Protein AF-0000000076820067 (afdb_homodimer)

Nearest PDB structures (foldseek):
  7v08-assembly1_x  TM=8.389E-01  e=2.561E-08  Saccharomyces cerevisiae BY4741
  6ylh-assembly1_x  TM=8.142E-01  e=1.391E-07  Saccharomyces cerevisiae
  7ohq-assembly1_x  TM=7.790E-01  e=8.509E-08  Saccharomyces cerevisiae S288C
  8xfb-assembly1_B  TM=6.024E-01  e=5.881E-04  Homo sapiens
  8z9m-assembly1_D  TM=4.621E-01  e=1.770E-04  Homo sapiens

Sequence (400 aa):
SICILSITGKVASCDGTIHIWNGQTGKLIAAHTESSTSFPLQTASVEQANMLNQDALSGGILSNAFRGSLYTTMHYMASEDKLVAGMGNGSIRFIDISRDQKLHLWKSDSAEISFSSLVSTICSSGSDKPRNGSLVASSSWIAAGLSSGYCRLLDERSGKIIAVWRAHDGHITKLASPEDHLIASSSLDKTLRIWDLRRYSICILSITGKVASCDGTIHIWNGQTGKLIAAHTESSTSFPLQTASVEQANMLNQDALSGGILSNAFRGSLYTTMHYMASEDKLVAGMGNGSIRFIDISRDQKLHLWKSDSAEISFSSLVSTICSSGSDKPRNGSLVASSSWIAAGLSSGYCRLLDERSGKIIAVWRAHDGHITKLASPEDHLIASSSLDKTLRIWDLRRY

Solvent-accessible surface area (backbone atoms only — not comparable to full-atom values): 21789 Å² total; per-residue (Å²): 93,66,46,72,41,61,93,69,42,29,31,34,38,46,80,33,40,38,36,34,24,34,47,84,78,48,44,80,73,49,75,50,70,73,52,58,80,81,52,58,79,68,82,67,75,70,70,87,60,79,72,61,67,70,72,79,49,72,54,56,42,65,56,69,81,27,46,48,71,22,34,52,34,68,33,72,39,64,93,73,49,30,37,41,31,22,11,8,46,37,23,38,36,33,30,35,61,87,75,70,37,80,59,63,70,46,70,48,56,64,85,67,37,80,52,75,29,24,24,45,25,48,35,40,48,53,70,67,45,78,83,65,77,74,74,69,82,60,76,55,35,34,38,36,27,16,43,64,7,36,34,38,32,24,34,58,85,81,58,44,78,73,46,74,48,77,75,44,95,23,33,25,63,32,51,39,27,69,41,71,54,34,38,39,38,32,30,74,72,75,49,70,47,61,44,60,51,83,78,105,94,66,46,72,39,60,94,70,43,30,32,33,39,47,80,34,40,39,37,33,25,34,46,83,78,48,45,79,74,48,75,49,71,71,52,59,81,80,53,58,77,68,80,67,76,72,72,85,57,82,71,62,68,69,71,83,50,74,54,59,42,63,56,69,83,27,45,46,72,22,35,53,33,69,34,75,38,63,95,74,49,30,37,41,31,22,11,8,47,38,22,38,37,33,30,34,61,87,75,70,36,80,58,61,70,46,71,48,56,63,84,66,36,80,53,74,29,26,22,46,26,52,35,38,49,52,69,65,45,75,84,64,77,74,73,69,84,59,77,55,35,34,39,36,27,16,43,65,7,35,34,37,32,24,34,58,85,81,59,45,77,75,46,74,49,78,75,44,92,23,32,25,63,33,50,40,27,69,41,71,53,34,38,37,39,32,30,76,71,74,48,71,47,62,43,61,52,84,80,104

Organism: Aegilops tauschii subsp. strangulata (NCBI:txid200361)

Radius of gyration: 20.97 Å; Cα contacts (8 Å, |Δi|>4): 953; chains: 2; bounding box: 46×60×61 Å

pLDDT: mean 76.62, std 20.82, range [26.33, 95.38]

InterPro domains:
  IPR001680 WD40 repeat [PF00400] (159-196)
  IPR001680 WD40 repeat [PS50082] (165-200)
  IPR001680 WD40 repeat [SM00320] (158-196)
  IPR015943 WD40/YVTN repeat-like-containing domain superfamily [G3DSA:2.130.10.10] (1-135)
  IPR015943 WD40/YVTN repeat-like-containing domain superfamily [G3DSA:2.130.10.10] (136-200)
  IPR019775 WD40 repeat, conserved site [PS00678] (183-197)
  IPR036322 WD40-repeat-containing domain superfamily [SSF50978] (11-198)
  IPR052651 WD repeat-containing protein 81 [PTHR44662] (1-195)

Foldseek 3Di:
DKDDQEPPQWIWDFDLKIWIARNVPRHTDDIDHDDCVVPPPPPCPPDPPCCVPVDPPDPCVSQPSFADRGWQDWDADRVQSWIWTWGQQGKIWIARPVVRDIDDIGGDPVVVSVPRWTFQEKDWAPRPDPPPPDPPPQQTWMWTFTQCQKIWIARPVVRDTPDIDRRDNGGWHYWDPPHRQKIWIDHPVGDIDIDGNVVD/DKDDQEPPQWIWDFDLKIWIARNVPRHTDDIDHDDCVVPPPPPCPPDVPCPPPVDPPDPCVLQPSFADRGWQDWDADRVQSWIWTWGQQGKIWIARPVVRDIDDIGGDPVVVSVPRWTFQEKDWAPRPDPPPPDPPPQQTWMWTFTQCQKIWIARPVPRHTPDIDRRDNGGWHYWDPPHRQKIWIDGPVGDIDIDGNVVD

Structure (mmCIF, N/CA/C/O backbone):
data_AF-0000000076820067-model_v1
#
loop_
_entity.id
_entity.type
_entity.pdbx_description
1 polymer 'Uncharacterized protein'
#
loop_
_atom_site.group_PDB
_atom_site.id
_atom_site.type_symbol
_atom_site.label_atom_id
_atom_site.label_alt_id
_atom_site.label_comp_id
_atom_site.label_asym_id
_atom_site.label_entity_id
_atom_site.label_seq_id
_atom_site.pdbx_PDB_ins_code
_atom_site.Cartn_x
_atom_site.Cartn_y
_atom_site.Cartn_z
_atom_site.occupancy
_atom_site.B_iso_or_equiv
_atom_site.auth_seq_id
_atom_site.auth_comp_id
_atom_site.auth_asym_id
_atom_site.auth_atom_id
_atom_site.pdbx_PDB_model_num
ATOM 1 N N . SER A 1 1 ? 7.898 3.496 2.25 1 68.75 1 SER A N 1
ATOM 2 C CA . SER A 1 1 ? 6.754 3.461 1.347 1 68.75 1 SER A CA 1
ATOM 3 C C . SER A 1 1 ? 6.992 4.332 0.118 1 68.75 1 SER A C 1
ATOM 5 O O . SER A 1 1 ? 7.754 5.301 0.176 1 68.75 1 SER A O 1
ATOM 7 N N . ILE A 1 2 ? 6.535 3.846 -1.133 1 68.81 2 ILE A N 1
ATOM 8 C CA . ILE A 1 2 ? 6.605 4.637 -2.357 1 68.81 2 ILE A CA 1
ATOM 9 C C . ILE A 1 2 ? 5.203 4.84 -2.922 1 68.81 2 ILE A C 1
ATOM 11 O O . ILE A 1 2 ? 4.32 4 -2.727 1 68.81 2 ILE A O 1
ATOM 15 N N . CYS A 1 3 ? 4.969 5.992 -3.416 1 71.81 3 CYS A N 1
ATOM 16 C CA . CYS A 1 3 ? 3.717 6.309 -4.094 1 71.81 3 CYS A CA 1
ATOM 17 C C . CYS A 1 3 ? 3.979 6.973 -5.441 1 71.81 3 CYS A C 1
ATOM 19 O O . CYS A 1 3 ? 4.859 7.828 -5.559 1 71.81 3 CYS A O 1
ATOM 21 N N . ILE A 1 4 ? 3.318 6.461 -6.469 1 70.38 4 ILE A N 1
ATOM 22 C CA . ILE A 1 4 ? 3.367 7.113 -7.773 1 70.38 4 ILE A CA 1
ATOM 23 C C . ILE A 1 4 ? 2.451 8.336 -7.77 1 70.38 4 ILE A C 1
ATOM 25 O O . ILE A 1 4 ? 1.291 8.25 -7.363 1 70.38 4 ILE A O 1
ATOM 29 N N . LEU A 1 5 ? 3.1 9.484 -8.016 1 68.81 5 LEU A N 1
ATOM 30 C CA . LEU A 1 5 ? 2.377 10.75 -7.996 1 68.81 5 LEU A CA 1
ATOM 31 C C . LEU A 1 5 ? 1.82 11.086 -9.375 1 68.81 5 LEU A C 1
ATOM 33 O O . LEU A 1 5 ? 2.582 11.367 -10.305 1 68.81 5 LEU A O 1
ATOM 37 N N . SER A 1 6 ? 0.748 10.75 -9.703 1 61.06 6 SER A N 1
ATOM 38 C CA . SER A 1 6 ? -0.075 11.227 -10.812 1 61.06 6 SER A CA 1
ATOM 39 C C . SER A 1 6 ? 0.659 11.086 -12.141 1 61.06 6 SER A C 1
ATOM 41 O O . SER A 1 6 ? 1.8 10.617 -12.18 1 61.06 6 SER A O 1
ATOM 43 N N . ILE A 1 7 ? 0.116 11.773 -13.047 1 57.19 7 ILE A N 1
ATOM 44 C CA . ILE A 1 7 ? 0.348 12.172 -14.43 1 57.19 7 ILE A CA 1
ATOM 45 C C . ILE A 1 7 ? 1.656 12.953 -14.531 1 57.19 7 ILE A C 1
ATOM 47 O O . ILE A 1 7 ? 2.156 13.203 -15.633 1 57.19 7 ILE A O 1
ATOM 51 N N . THR A 1 8 ? 2.234 13.023 -13.352 1 61.97 8 THR A N 1
ATOM 52 C CA . THR A 1 8 ? 3.338 13.977 -13.43 1 61.97 8 THR A CA 1
ATOM 53 C C . THR A 1 8 ? 4.656 13.25 -13.703 1 61.97 8 THR A C 1
ATOM 55 O O . THR A 1 8 ? 5.695 13.891 -13.875 1 61.97 8 THR A O 1
ATOM 58 N N . GLY A 1 9 ? 4.625 12.016 -13.805 1 75 9 GLY A N 1
ATOM 59 C CA . GLY A 1 9 ? 5.883 11.32 -14 1 75 9 GLY A CA 1
ATOM 60 C C . GLY A 1 9 ? 6.773 11.336 -12.773 1 75 9 GLY A C 1
ATOM 61 O O . GLY A 1 9 ? 7.988 11.133 -12.883 1 75 9 GLY A O 1
ATOM 62 N N . LYS A 1 10 ? 6.266 11.719 -11.633 1 86.81 10 LYS A N 1
ATOM 63 C CA . LYS A 1 10 ? 7.039 11.781 -10.398 1 86.81 10 LYS A CA 1
ATOM 64 C C . LYS A 1 10 ? 6.738 10.578 -9.5 1 86.81 10 LYS A C 1
ATOM 66 O O . LYS A 1 10 ? 5.703 9.93 -9.656 1 86.81 10 LYS A O 1
ATOM 71 N N . VAL A 1 11 ? 7.691 10.258 -8.625 1 89.19 11 VAL A N 1
ATOM 72 C CA . VAL A 1 11 ? 7.574 9.219 -7.613 1 89.19 11 VAL A CA 1
ATOM 73 C C . VAL A 1 11 ? 7.961 9.773 -6.242 1 89.19 11 VAL A C 1
ATOM 75 O O . VAL A 1 11 ? 8.922 10.539 -6.129 1 89.19 11 VAL A O 1
ATOM 78 N N . ALA A 1 12 ? 7.168 9.438 -5.289 1 91.5 12 ALA A N 1
ATOM 79 C CA . ALA A 1 12 ? 7.492 9.875 -3.934 1 91.5 12 ALA A CA 1
ATOM 80 C C . ALA A 1 12 ? 7.895 8.688 -3.059 1 91.5 12 ALA A C 1
ATOM 82 O O . ALA A 1 12 ? 7.355 7.586 -3.205 1 91.5 12 ALA A O 1
ATOM 83 N N . SER A 1 13 ? 8.844 8.883 -2.17 1 89.38 13 SER A N 1
ATOM 84 C CA . SER A 1 13 ? 9.227 7.906 -1.154 1 89.38 13 SER A CA 1
ATOM 85 C C . SER A 1 13 ? 9.234 8.531 0.238 1 89.38 13 SER A C 1
ATOM 87 O O . SER A 1 13 ? 9.328 9.75 0.377 1 89.38 13 SER A O 1
ATOM 89 N N . CYS A 1 14 ? 9.062 7.652 1.275 1 88.38 14 CYS A N 1
ATOM 90 C CA . CYS A 1 14 ? 8.977 8.125 2.652 1 88.38 14 CYS A CA 1
ATOM 91 C C . CYS A 1 14 ? 9.773 7.223 3.586 1 88.38 14 CYS A C 1
ATOM 93 O O . CYS A 1 14 ? 9.5 6.027 3.686 1 88.38 14 CYS A O 1
ATOM 95 N N . ASP A 1 15 ? 10.758 7.715 4.293 1 80.38 15 ASP A N 1
ATOM 96 C CA . ASP A 1 15 ? 11.555 7.039 5.316 1 80.38 15 ASP A CA 1
ATOM 97 C C . ASP A 1 15 ? 11.875 7.984 6.473 1 80.38 15 ASP A C 1
ATOM 99 O O . ASP A 1 15 ? 12.984 7.953 7.012 1 80.38 15 ASP A O 1
ATOM 103 N N . GLY A 1 16 ? 10.922 8.688 6.844 1 86.81 16 GLY A N 1
ATOM 104 C CA . GLY A 1 16 ? 11.102 9.781 7.789 1 86.81 16 GLY A CA 1
ATOM 105 C C . GLY A 1 16 ? 11.188 11.141 7.125 1 86.81 16 GLY A C 1
ATOM 106 O O . GLY A 1 16 ? 10.883 12.164 7.746 1 86.81 16 GLY A O 1
ATOM 107 N N . THR A 1 17 ? 11.711 11.047 5.977 1 89.31 17 THR A N 1
ATOM 108 C CA . THR A 1 17 ? 11.766 12.148 5.027 1 89.31 17 THR A CA 1
ATOM 109 C C . THR A 1 17 ? 10.992 11.812 3.756 1 89.31 17 THR A C 1
ATOM 111 O O . THR A 1 17 ? 10.992 10.656 3.316 1 89.31 17 THR A O 1
ATOM 114 N N . ILE A 1 18 ? 10.312 12.789 3.244 1 92.44 18 ILE A N 1
ATOM 115 C CA . ILE A 1 18 ? 9.664 12.547 1.96 1 92.44 18 ILE A CA 1
ATOM 116 C C . ILE A 1 18 ? 10.562 13.047 0.828 1 92.44 18 ILE A C 1
ATOM 118 O O . ILE A 1 18 ? 10.984 14.203 0.828 1 92.44 18 ILE A O 1
ATOM 122 N N . HIS A 1 19 ? 10.852 12.148 -0.067 1 91.12 19 HIS A N 1
ATOM 123 C CA . HIS A 1 19 ? 11.617 12.469 -1.269 1 91.12 19 HIS A CA 1
ATOM 124 C C . HIS A 1 19 ? 10.742 12.383 -2.516 1 91.12 19 HIS A C 1
ATOM 126 O O . HIS A 1 19 ? 9.953 11.453 -2.666 1 91.12 19 HIS A O 1
ATOM 132 N N . ILE A 1 20 ? 10.828 13.391 -3.34 1 91.56 20 ILE A N 1
ATOM 133 C CA . ILE A 1 20 ? 10.164 13.391 -4.641 1 91.56 20 ILE A CA 1
ATOM 134 C C . ILE A 1 20 ? 11.195 13.148 -5.742 1 91.56 20 ILE A C 1
ATOM 136 O O . ILE A 1 20 ? 12.211 13.852 -5.82 1 91.56 20 ILE A O 1
ATOM 140 N N . TRP A 1 21 ? 10.906 12.164 -6.527 1 88.12 21 TRP A N 1
ATOM 141 C CA . TRP A 1 21 ? 11.828 11.75 -7.582 1 88.12 21 TRP A CA 1
ATOM 142 C C . TRP A 1 21 ? 11.203 11.945 -8.961 1 88.12 21 TRP A C 1
ATOM 144 O O . TRP A 1 21 ? 9.984 11.836 -9.117 1 88.12 21 TRP A O 1
ATOM 154 N N . ASN A 1 22 ? 12.102 12.219 -9.961 1 87.12 22 ASN A N 1
ATOM 155 C CA . ASN A 1 22 ? 11.664 12.109 -11.352 1 87.12 22 ASN A CA 1
ATOM 156 C C . ASN A 1 22 ? 11.43 10.648 -11.75 1 87.12 22 ASN A C 1
ATOM 158 O O . ASN A 1 22 ? 12.359 9.844 -11.727 1 87.12 22 ASN A O 1
ATOM 162 N N . GLY A 1 23 ? 10.273 10.328 -12.055 1 84.69 23 GLY A N 1
ATOM 163 C CA . GLY A 1 23 ? 9.898 8.953 -12.328 1 84.69 23 GLY A CA 1
ATOM 164 C C . GLY A 1 23 ? 10.508 8.398 -13.602 1 84.69 23 GLY A C 1
ATOM 165 O O . GLY A 1 23 ? 10.5 7.191 -13.828 1 84.69 23 GLY A O 1
ATOM 166 N N . GLN A 1 24 ? 11.008 9.281 -14.445 1 83.12 24 GLN A N 1
ATOM 167 C CA . GLN A 1 24 ? 11.633 8.844 -15.695 1 83.12 24 GLN A CA 1
ATOM 168 C C . GLN A 1 24 ? 13.141 8.656 -15.516 1 83.12 24 GLN A C 1
ATOM 170 O O . GLN A 1 24 ? 13.719 7.711 -16.047 1 83.12 24 GLN A O 1
ATOM 175 N N . THR A 1 25 ? 13.703 9.523 -14.727 1 84.31 25 THR A N 1
ATOM 176 C CA . THR A 1 25 ? 15.156 9.539 -14.672 1 84.31 25 THR A CA 1
ATOM 177 C C . THR A 1 25 ? 15.656 8.961 -13.344 1 84.31 25 THR A C 1
ATOM 179 O O . THR A 1 25 ? 16.812 8.578 -13.227 1 84.31 25 THR A O 1
ATOM 182 N N . GLY A 1 26 ? 14.836 9.016 -12.367 1 82.69 26 GLY A N 1
ATOM 183 C CA . GLY A 1 26 ? 15.234 8.578 -11.039 1 82.69 26 GLY A CA 1
ATOM 184 C C . GLY A 1 26 ? 15.961 9.648 -10.25 1 82.69 26 GLY A C 1
ATOM 185 O O . GLY A 1 26 ? 16.469 9.383 -9.156 1 82.69 26 GLY A O 1
ATOM 186 N N . LYS A 1 27 ? 16.016 10.805 -10.758 1 89.38 27 LYS A N 1
ATOM 187 C CA . LYS A 1 27 ? 16.719 11.891 -10.07 1 89.38 27 LYS A CA 1
ATOM 188 C C . LYS A 1 27 ? 15.836 12.508 -8.992 1 89.38 27 LYS A C 1
ATOM 190 O O . LYS A 1 27 ? 14.625 12.68 -9.188 1 89.38 27 LYS A O 1
ATOM 195 N N . LEU A 1 28 ? 16.469 12.938 -7.934 1 90.62 28 LEU A N 1
ATOM 196 C CA . LEU A 1 28 ? 15.758 13.578 -6.836 1 90.62 28 LEU A CA 1
ATOM 197 C C . LEU A 1 28 ? 15.305 14.984 -7.227 1 90.62 28 LEU A C 1
ATOM 199 O O . LEU A 1 28 ? 16.094 15.766 -7.754 1 90.62 28 LEU A O 1
ATOM 203 N N . ILE A 1 29 ? 14.102 15.344 -7.004 1 92.25 29 ILE A N 1
ATOM 204 C CA . ILE A 1 29 ? 13.523 16.656 -7.309 1 92.25 29 ILE A CA 1
ATOM 205 C C . ILE A 1 29 ? 13.438 17.484 -6.027 1 92.25 29 ILE A C 1
ATOM 207 O O . ILE A 1 29 ? 13.789 18.656 -6.023 1 92.25 29 ILE A O 1
ATOM 211 N N . ALA A 1 30 ? 12.961 16.875 -4.992 1 94.25 30 ALA A N 1
ATOM 212 C CA . ALA A 1 30 ? 12.758 17.609 -3.74 1 94.25 30 ALA A CA 1
ATOM 213 C C . ALA A 1 30 ? 12.797 16.656 -2.543 1 94.25 30 ALA A C 1
ATOM 215 O O . ALA A 1 30 ? 12.609 15.445 -2.691 1 94.25 30 ALA A O 1
ATOM 216 N N . ALA A 1 31 ? 13.102 17.234 -1.353 1 94.06 31 ALA A N 1
ATOM 217 C CA . ALA A 1 31 ? 13.047 16.547 -0.065 1 94.06 31 ALA A CA 1
ATOM 218 C C . ALA A 1 31 ? 12.336 17.406 0.983 1 94.06 31 ALA A C 1
ATOM 220 O O . ALA A 1 31 ? 12.57 18.609 1.068 1 94.06 31 ALA A O 1
ATOM 221 N N . HIS A 1 32 ? 11.43 16.812 1.663 1 94.12 32 HIS A N 1
ATOM 222 C CA . HIS A 1 32 ? 10.672 17.516 2.689 1 94.12 32 HIS A CA 1
ATOM 223 C C . HIS A 1 32 ? 10.922 16.922 4.07 1 94.12 32 HIS A C 1
ATOM 225 O O . HIS A 1 32 ? 10.781 15.711 4.258 1 94.12 32 HIS A O 1
ATOM 231 N N . THR A 1 33 ? 11.305 17.578 5.027 1 93.25 33 THR A N 1
ATOM 232 C CA . THR A 1 33 ? 11.445 17.234 6.438 1 93.25 33 THR A CA 1
ATOM 233 C C . THR A 1 33 ? 10.773 18.281 7.316 1 93.25 33 THR A C 1
ATOM 235 O O . THR A 1 33 ? 10.531 19.406 6.875 1 93.25 33 THR A O 1
ATOM 238 N N . GLU A 1 34 ? 10.352 17.844 8.477 1 91.19 34 GLU A N 1
ATOM 239 C CA . GLU A 1 34 ? 9.812 18.812 9.414 1 91.19 34 GLU A CA 1
ATOM 240 C C . GLU A 1 34 ? 10.922 19.438 10.266 1 91.19 34 GLU A C 1
ATOM 242 O O . GLU A 1 34 ? 11.898 18.766 10.609 1 91.19 34 GLU A O 1
ATOM 247 N N . SER A 1 35 ? 10.773 20.656 10.492 1 82.31 35 SER A N 1
ATOM 248 C CA . SER A 1 35 ? 11.766 21.375 11.281 1 82.31 35 SER A CA 1
ATOM 249 C C . SER A 1 35 ? 11.383 21.422 12.75 1 82.31 35 SER A C 1
ATOM 251 O O . SER A 1 35 ? 10.219 21.203 13.102 1 82.31 35 SER A O 1
ATOM 253 N N . SER A 1 36 ? 12.391 21.625 13.531 1 74.25 36 SER A N 1
ATOM 254 C CA . SER A 1 36 ? 12.172 21.812 14.961 1 74.25 36 SER A CA 1
ATOM 255 C C . SER A 1 36 ? 11.234 22.969 15.234 1 74.25 36 SER A C 1
ATOM 257 O O . SER A 1 36 ? 10.57 23.016 16.266 1 74.25 36 SER A O 1
ATOM 259 N N . THR A 1 37 ? 11.242 23.891 14.344 1 70.5 37 THR A N 1
ATOM 260 C CA . THR A 1 37 ? 10.367 25.047 14.539 1 70.5 37 THR A CA 1
ATOM 261 C C . THR A 1 37 ? 8.898 24.641 14.484 1 70.5 37 THR A C 1
ATOM 263 O O . THR A 1 37 ? 8.062 25.219 15.172 1 70.5 37 THR A O 1
ATOM 266 N N . SER A 1 38 ? 8.641 23.672 13.648 1 74.56 38 SER A N 1
ATOM 267 C CA . SER A 1 38 ? 7.27 23.203 13.539 1 74.56 38 SER A CA 1
ATOM 268 C C . SER A 1 38 ? 6.852 22.438 14.797 1 74.56 38 SER A C 1
ATOM 270 O O . SER A 1 38 ? 5.672 22.391 15.141 1 74.56 38 SER A O 1
ATOM 272 N N . PHE A 1 39 ? 7.844 21.875 15.359 1 73.94 39 PHE A N 1
ATOM 273 C CA . PHE A 1 39 ? 7.586 21.125 16.594 1 73.94 39 PHE A CA 1
ATOM 274 C C . PHE A 1 39 ? 8.602 21.5 17.672 1 73.94 39 PHE A C 1
ATOM 276 O O . PHE A 1 39 ? 9.594 20.781 17.844 1 73.94 39 PHE A O 1
ATOM 283 N N . PRO A 1 40 ? 8.391 22.703 18.234 1 63.28 40 PRO A N 1
ATOM 284 C CA . PRO A 1 40 ? 9.336 23.094 19.281 1 63.28 40 PRO A CA 1
ATOM 285 C C . PRO A 1 40 ? 9.414 22.078 20.422 1 63.28 40 PRO A C 1
ATOM 287 O O . PRO A 1 40 ? 8.438 21.406 20.719 1 63.28 40 PRO A O 1
ATOM 290 N N . LEU A 1 41 ? 10.625 21.703 20.703 1 54.88 41 LEU A N 1
ATOM 291 C CA . LEU A 1 41 ? 10.875 20.781 21.797 1 54.88 41 LEU A CA 1
ATOM 292 C C . LEU A 1 41 ? 9.992 21.109 23 1 54.88 41 LEU A C 1
ATOM 294 O O . LEU A 1 41 ? 9.984 22.25 23.469 1 54.88 41 LEU A O 1
ATOM 298 N N . GLN A 1 42 ? 8.852 20.75 23.109 1 47.19 42 GLN A N 1
ATOM 299 C CA . GLN A 1 42 ? 8.195 20.953 24.391 1 47.19 42 GLN A CA 1
ATOM 300 C C . GLN A 1 42 ? 9.102 20.547 25.547 1 47.19 42 GLN A C 1
ATOM 302 O O . GLN A 1 42 ? 9.711 19.469 25.5 1 47.19 42 GLN A O 1
ATOM 307 N N . THR A 1 43 ? 9.57 21.469 26.422 1 39.06 43 THR A N 1
ATOM 308 C CA . THR A 1 43 ? 10.188 21.141 27.703 1 39.06 43 THR A CA 1
ATOM 309 C C . THR A 1 43 ? 9.523 19.922 28.328 1 39.06 43 THR A C 1
ATOM 311 O O . THR A 1 43 ? 8.328 19.922 28.609 1 39.06 43 THR A O 1
ATOM 314 N N . ALA A 1 44 ? 9.883 18.844 28.109 1 38 44 ALA A N 1
ATOM 315 C CA . ALA A 1 44 ? 9.492 17.609 28.781 1 38 44 ALA A CA 1
ATOM 316 C C . ALA A 1 44 ? 9.531 17.781 30.297 1 38 44 ALA A C 1
ATOM 318 O O . ALA A 1 44 ? 10.609 17.969 30.891 1 38 44 ALA A O 1
ATOM 319 N N . SER A 1 45 ? 8.867 18.641 31 1 35.44 45 SER A N 1
ATOM 320 C CA . SER A 1 45 ? 8.812 18.172 32.375 1 35.44 45 SER A CA 1
ATOM 321 C C . SER A 1 45 ? 8.602 16.672 32.438 1 35.44 45 SER A C 1
ATOM 323 O O . SER A 1 45 ? 8.359 16.125 33.531 1 35.44 45 SER A O 1
ATOM 325 N N . VAL A 1 46 ? 7.91 16.141 31.625 1 33.66 46 VAL A N 1
ATOM 326 C CA . VAL A 1 46 ? 7.469 14.773 31.891 1 33.66 46 VAL A CA 1
ATOM 327 C C . VAL A 1 46 ? 8.68 13.883 32.188 1 33.66 46 VAL A C 1
ATOM 329 O O . VAL A 1 46 ? 9.664 13.898 31.438 1 33.66 46 VAL A O 1
ATOM 332 N N . GLU A 1 47 ? 8.883 13.445 33.469 1 31.05 47 GLU A N 1
ATOM 333 C CA . GLU A 1 47 ? 9.688 12.367 34.031 1 31.05 47 GLU A CA 1
ATOM 334 C C . GLU A 1 47 ? 10 11.305 33 1 31.05 47 GLU A C 1
ATOM 336 O O . GLU A 1 47 ? 9.289 11.18 32 1 31.05 47 GLU A O 1
ATOM 341 N N . GLN A 1 48 ? 11.211 10.609 33.281 1 29.78 48 GLN A N 1
ATOM 342 C CA . GLN A 1 48 ? 11.773 9.328 32.875 1 29.78 48 GLN A CA 1
ATOM 343 C C . GLN A 1 48 ? 10.672 8.305 32.625 1 29.78 48 GLN A C 1
ATOM 345 O O . GLN A 1 48 ? 10.555 7.324 33.375 1 29.78 48 GLN A O 1
ATOM 350 N N . ALA A 1 49 ? 9.586 8.711 32.875 1 27.97 49 ALA A N 1
ATOM 351 C CA . ALA A 1 49 ? 8.656 7.59 33 1 27.97 49 ALA A CA 1
ATOM 352 C C . ALA A 1 49 ? 9.023 6.488 32 1 27.97 49 ALA A C 1
ATOM 354 O O . ALA A 1 49 ? 9.68 6.746 30.984 1 27.97 49 ALA A O 1
ATOM 355 N N . ASN A 1 50 ? 8.43 5.234 32.438 1 26.72 50 ASN A N 1
ATOM 356 C CA . ASN A 1 50 ? 8.727 3.873 32 1 26.72 50 ASN A CA 1
ATOM 357 C C . ASN A 1 50 ? 8.773 3.77 30.484 1 26.72 50 ASN A C 1
ATOM 359 O O . ASN A 1 50 ? 7.75 3.916 29.812 1 26.72 50 ASN A O 1
ATOM 363 N N . MET A 1 51 ? 9.688 4.5 29.938 1 29.2 51 MET A N 1
ATOM 364 C CA . MET A 1 51 ? 10.125 3.922 28.672 1 29.2 51 MET A CA 1
ATOM 365 C C . MET A 1 51 ? 9.984 2.402 28.688 1 29.2 51 MET A C 1
ATOM 367 O O . MET A 1 51 ? 10.938 1.693 29.016 1 29.2 51 MET A O 1
ATOM 371 N N . LEU A 1 52 ? 9.195 1.978 29.719 1 28.17 52 LEU A N 1
ATOM 372 C CA . LEU A 1 52 ? 9.031 0.531 29.625 1 28.17 52 LEU A CA 1
ATOM 373 C C . LEU A 1 52 ? 9.078 0.076 28.172 1 28.17 52 LEU A C 1
ATOM 375 O O . LEU A 1 52 ? 8.516 0.731 27.297 1 28.17 52 LEU A O 1
ATOM 379 N N . ASN A 1 53 ? 10.258 -0.444 27.938 1 27.98 53 ASN A N 1
ATOM 380 C CA . ASN A 1 53 ? 10.703 -1.376 26.906 1 27.98 53 ASN A CA 1
ATOM 381 C C . ASN A 1 53 ? 9.555 -2.256 26.406 1 27.98 53 ASN A C 1
ATOM 383 O O . ASN A 1 53 ? 9.344 -3.35 26.938 1 27.98 53 ASN A O 1
ATOM 387 N N . GLN A 1 54 ? 8.453 -1.846 26.859 1 28.77 54 GLN A N 1
ATOM 388 C CA . GLN A 1 54 ? 7.469 -2.861 26.5 1 28.77 54 GLN A CA 1
ATOM 389 C C . GLN A 1 54 ? 7.934 -3.662 25.281 1 28.77 54 GLN A C 1
ATOM 391 O O . GLN A 1 54 ? 8.375 -3.088 24.281 1 28.77 54 GLN A O 1
ATOM 396 N N . ASP A 1 55 ? 8.32 -4.875 25.641 1 26.55 55 ASP A N 1
ATOM 397 C CA . ASP A 1 55 ? 8.898 -5.992 24.906 1 26.55 55 ASP A CA 1
ATOM 398 C C . ASP A 1 55 ? 8.562 -5.906 23.422 1 26.55 55 ASP A C 1
ATOM 400 O O . ASP A 1 55 ? 7.48 -5.457 23.047 1 26.55 55 ASP A O 1
ATOM 404 N N . ALA A 1 56 ? 9.719 -5.941 22.641 1 27.62 56 ALA A N 1
ATOM 405 C CA . ALA A 1 56 ? 10.016 -6.402 21.297 1 27.62 56 ALA A CA 1
ATOM 406 C C . ALA A 1 56 ? 8.984 -7.426 20.828 1 27.62 56 ALA A C 1
ATOM 408 O O . ALA A 1 56 ? 9.242 -8.633 20.859 1 27.62 56 ALA A O 1
ATOM 409 N N . LEU A 1 57 ? 8.016 -7.492 21.547 1 27.14 57 LEU A N 1
ATOM 410 C CA . LEU A 1 57 ? 7.273 -8.586 20.922 1 27.14 57 LEU A CA 1
ATOM 411 C C . LEU A 1 57 ? 7.461 -8.578 19.406 1 27.14 57 LEU A C 1
ATOM 413 O O . LEU A 1 57 ? 7.809 -7.547 18.828 1 27.14 57 LEU A O 1
ATOM 417 N N . SER A 1 58 ? 6.992 -9.578 18.641 1 29.77 58 SER A N 1
ATOM 418 C CA . SER A 1 58 ? 7.652 -10 17.422 1 29.77 58 SER A CA 1
ATOM 419 C C . SER A 1 58 ? 7.926 -8.812 16.5 1 29.77 58 SER A C 1
ATOM 421 O O . SER A 1 58 ? 9.055 -8.609 16.047 1 29.77 58 SER A O 1
ATOM 423 N N . GLY A 1 59 ? 7.191 -8.477 15.461 1 31.06 59 GLY A N 1
ATOM 424 C CA . GLY A 1 59 ? 7.328 -7.652 14.273 1 31.06 59 GLY A CA 1
ATOM 425 C C . GLY A 1 59 ? 7.457 -6.172 14.586 1 31.06 59 GLY A C 1
ATOM 426 O O . GLY A 1 59 ? 7.254 -5.328 13.711 1 31.06 59 GLY A O 1
ATOM 427 N N . GLY A 1 60 ? 7.656 -5.551 15.727 1 32.09 60 GLY A N 1
ATOM 428 C CA . GLY A 1 60 ? 7.5 -4.191 16.219 1 32.09 60 GLY A CA 1
ATOM 429 C C . GLY A 1 60 ? 8.719 -3.324 15.969 1 32.09 60 GLY A C 1
ATOM 430 O O . GLY A 1 60 ? 8.961 -2.359 16.703 1 32.09 60 GLY A O 1
ATOM 431 N N . ILE A 1 61 ? 9.906 -3.701 15.539 1 36.31 61 ILE A N 1
ATOM 432 C CA . ILE A 1 61 ? 11.109 -2.893 15.352 1 36.31 61 ILE A CA 1
ATOM 433 C C . ILE A 1 61 ? 10.742 -1.577 14.664 1 36.31 61 ILE A C 1
ATOM 435 O O . ILE A 1 61 ? 11.406 -0.56 14.867 1 36.31 61 ILE A O 1
ATOM 439 N N . LEU A 1 62 ? 9.867 -1.538 13.734 1 39.03 62 LEU A N 1
ATOM 440 C CA . LEU A 1 62 ? 9.648 -0.353 12.914 1 39.03 62 LEU A CA 1
ATOM 441 C C . LEU A 1 62 ? 9.219 0.833 13.773 1 39.03 62 LEU A C 1
ATOM 443 O O . LEU A 1 62 ? 9.242 1.978 13.32 1 39.03 62 LEU A O 1
ATOM 447 N N . SER A 1 63 ? 8.945 0.713 15.086 1 40.66 63 SER A N 1
ATOM 448 C CA . SER A 1 63 ? 8.156 1.719 15.797 1 40.66 63 SER A CA 1
ATOM 449 C C . SER A 1 63 ? 9.031 2.885 16.25 1 40.66 63 SER A C 1
ATOM 451 O O . SER A 1 63 ? 8.586 4.035 16.25 1 40.66 63 SER A O 1
ATOM 453 N N . ASN A 1 64 ? 10.234 2.539 16.719 1 42.56 64 ASN A N 1
ATOM 454 C CA . ASN A 1 64 ? 10.891 3.684 17.344 1 42.56 64 ASN A CA 1
ATOM 455 C C . ASN A 1 64 ? 11.344 4.703 16.297 1 42.56 64 ASN A C 1
ATOM 457 O O . ASN A 1 64 ? 11.445 5.895 16.594 1 42.56 64 ASN A O 1
ATOM 461 N N . ALA A 1 65 ? 11.852 4.211 15.094 1 46.44 65 ALA A N 1
ATOM 462 C CA . ALA A 1 65 ? 12.453 5.09 14.086 1 46.44 65 ALA A CA 1
ATOM 463 C C . ALA A 1 65 ? 11.445 6.133 13.609 1 46.44 65 ALA A C 1
ATOM 465 O O . ALA A 1 65 ? 11.82 7.109 12.953 1 46.44 65 ALA A O 1
ATOM 466 N N . PHE A 1 66 ? 10.258 6.016 13.992 1 57.16 66 PHE A N 1
ATOM 467 C CA . PHE A 1 66 ? 9.258 6.898 13.391 1 57.16 66 PHE A CA 1
ATOM 468 C C . PHE A 1 66 ? 8.477 7.637 14.477 1 57.16 66 PHE A C 1
ATOM 470 O O . PHE A 1 66 ? 7.273 7.859 14.336 1 57.16 66 PHE A O 1
ATOM 477 N N . ARG A 1 67 ? 9.367 8.016 15.414 1 65.75 67 ARG A N 1
ATOM 478 C CA . ARG A 1 67 ? 8.742 8.812 16.469 1 65.75 67 ARG A CA 1
ATOM 479 C C . ARG A 1 67 ? 8.93 10.305 16.219 1 65.75 67 ARG A C 1
ATOM 481 O O . A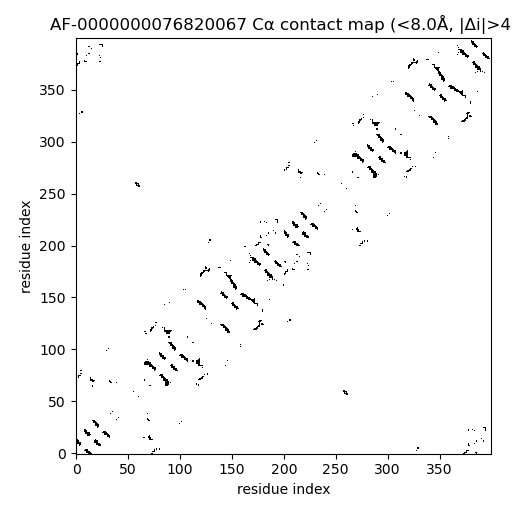RG A 1 67 ? 9.703 10.695 15.336 1 65.75 67 ARG A O 1
ATOM 488 N N . GLY A 1 68 ? 8.102 11.008 16.734 1 80 68 GLY A N 1
ATOM 489 C CA . GLY A 1 68 ? 8.227 12.453 16.688 1 80 68 GLY A CA 1
ATOM 490 C C . GLY A 1 68 ? 7.73 13.055 15.383 1 80 68 GLY A C 1
ATOM 491 O O . GLY A 1 68 ? 6.629 12.734 14.93 1 80 68 GLY A O 1
ATOM 492 N N . SER A 1 69 ? 8.586 13.914 14.867 1 87.06 69 SER A N 1
ATOM 493 C CA . SER A 1 69 ? 8.133 14.719 13.742 1 87.06 69 SER A CA 1
ATOM 494 C C . SER A 1 69 ? 8.516 14.078 12.414 1 87.06 69 SER A C 1
ATOM 496 O O . SER A 1 69 ? 8.352 14.68 11.352 1 87.06 69 SER A O 1
ATOM 498 N N . LEU A 1 70 ? 9.031 12.867 12.492 1 89.19 70 LEU A N 1
ATOM 499 C CA . LEU A 1 70 ? 9.383 12.172 11.266 1 89.19 70 LEU A CA 1
ATOM 500 C C . LEU A 1 70 ? 8.133 11.719 10.523 1 89.19 70 LEU A C 1
ATOM 502 O O . LEU A 1 70 ? 7.148 11.312 11.141 1 89.19 70 LEU A O 1
ATOM 506 N N . TYR A 1 71 ? 8.172 11.789 9.188 1 91.62 71 TYR A N 1
ATOM 507 C CA . TYR A 1 71 ? 7.066 11.281 8.383 1 91.62 71 TYR A CA 1
ATOM 508 C C . TYR A 1 71 ? 7.016 9.758 8.43 1 91.62 71 TYR A C 1
ATOM 510 O O . TYR A 1 71 ? 8.047 9.086 8.305 1 91.62 71 TYR A O 1
ATOM 518 N N . THR A 1 72 ? 5.859 9.203 8.625 1 91.12 72 THR A N 1
ATOM 519 C CA . THR A 1 72 ? 5.715 7.762 8.812 1 91.12 72 THR A CA 1
ATOM 520 C C . THR A 1 72 ? 4.934 7.141 7.656 1 91.12 72 THR A C 1
ATOM 522 O O . THR A 1 72 ? 5.039 5.941 7.402 1 91.12 72 THR A O 1
ATOM 525 N N . THR A 1 73 ? 4.109 7.855 7 1 92.06 73 THR A N 1
ATOM 526 C CA . THR A 1 73 ? 3.295 7.398 5.879 1 92.06 73 THR A CA 1
ATOM 527 C C . THR A 1 73 ? 2.922 8.562 4.969 1 92.06 73 THR A C 1
ATOM 529 O O . THR A 1 73 ? 3.107 9.727 5.336 1 92.06 73 THR A O 1
ATOM 532 N N . MET A 1 74 ? 2.443 8.211 3.77 1 93.06 74 MET A N 1
ATOM 533 C CA . MET A 1 74 ? 1.975 9.258 2.859 1 93.06 74 MET A CA 1
ATOM 534 C C . MET A 1 74 ? 0.84 8.742 1.981 1 93.06 74 MET A C 1
ATOM 536 O O . MET A 1 74 ? 0.676 7.531 1.817 1 93.06 74 MET A O 1
ATOM 540 N N . HIS A 1 75 ? 0.053 9.594 1.49 1 91.81 75 HIS A N 1
ATOM 541 C CA . HIS A 1 75 ? -1.066 9.344 0.588 1 91.81 75 HIS A CA 1
ATOM 542 C C . HIS A 1 75 ? -1.173 10.438 -0.468 1 91.81 75 HIS A C 1
ATOM 544 O O . HIS A 1 75 ? -1.194 11.625 -0.137 1 91.81 75 HIS A O 1
ATOM 550 N N . TYR A 1 76 ? -1.223 9.977 -1.719 1 89.06 76 TYR A N 1
ATOM 551 C CA . TYR A 1 76 ? -1.317 10.938 -2.816 1 89.06 76 TYR A CA 1
ATOM 552 C C . TYR A 1 76 ? -2.771 11.172 -3.207 1 89.06 76 TYR A C 1
ATOM 554 O O . TYR A 1 76 ? -3.496 10.234 -3.537 1 89.06 76 TYR A O 1
ATOM 562 N N . MET A 1 77 ? -3.121 12.375 -3.088 1 87.31 77 MET A N 1
ATOM 563 C CA . MET A 1 77 ? -4.426 12.797 -3.588 1 87.31 77 MET A CA 1
ATOM 564 C C . MET A 1 77 ? -4.316 13.312 -5.02 1 87.31 77 MET A C 1
ATOM 566 O O . MET A 1 77 ? -4.062 14.5 -5.242 1 87.31 77 MET A O 1
ATOM 570 N N . ALA A 1 78 ? -4.625 12.484 -5.953 1 81.81 78 ALA A N 1
ATOM 571 C CA . ALA A 1 78 ? -4.387 12.758 -7.367 1 81.81 78 ALA A CA 1
ATOM 572 C C . ALA A 1 78 ? -5.234 13.922 -7.855 1 81.81 78 ALA A C 1
ATOM 574 O O . ALA A 1 78 ? -4.77 14.75 -8.648 1 81.81 78 ALA A O 1
ATOM 575 N N . SER A 1 79 ? -6.492 13.977 -7.402 1 78.75 79 SER A N 1
ATOM 576 C CA . SER A 1 79 ? -7.402 15.008 -7.867 1 78.75 79 SER A CA 1
ATOM 577 C C . SER A 1 79 ? -6.914 16.406 -7.465 1 78.75 79 SER A C 1
ATOM 579 O O . SER A 1 79 ? -7.184 17.375 -8.156 1 78.75 79 SER A O 1
ATOM 581 N N . GLU A 1 80 ? -6.188 16.484 -6.418 1 81.69 80 GLU A N 1
ATOM 582 C CA . GLU A 1 80 ? -5.742 17.781 -5.918 1 81.69 80 GLU A CA 1
ATOM 583 C C . GLU A 1 80 ? -4.242 17.969 -6.137 1 81.69 80 GLU A C 1
ATOM 585 O O . GLU A 1 80 ? -3.703 19.047 -5.875 1 81.69 80 GLU A O 1
ATOM 590 N N . ASP A 1 81 ? -3.643 16.922 -6.617 1 85.25 81 ASP A N 1
ATOM 591 C CA . ASP A 1 81 ? -2.195 16.906 -6.801 1 85.25 81 ASP A CA 1
ATOM 592 C C . ASP A 1 81 ? -1.476 17.281 -5.508 1 85.25 81 ASP A C 1
ATOM 594 O O . ASP A 1 81 ? -0.605 18.156 -5.504 1 85.25 81 ASP A O 1
ATOM 598 N N . LYS A 1 82 ? -1.874 16.703 -4.445 1 89.31 82 LYS A N 1
ATOM 599 C CA . LYS A 1 82 ? -1.298 16.938 -3.121 1 89.31 82 LYS A CA 1
ATOM 600 C C . LYS A 1 82 ? -0.886 15.617 -2.467 1 89.31 82 LYS A C 1
ATOM 602 O O . LYS A 1 82 ? -1.518 14.586 -2.691 1 89.31 82 LYS A O 1
ATOM 607 N N . LEU A 1 83 ? 0.169 15.75 -1.712 1 92.38 83 LEU A N 1
ATOM 608 C CA . LEU A 1 83 ? 0.582 14.648 -0.845 1 92.38 83 LEU A CA 1
ATOM 609 C C . LEU A 1 83 ? 0.171 14.914 0.6 1 92.38 83 LEU A C 1
ATOM 611 O O . LEU A 1 83 ? 0.349 16.016 1.108 1 92.38 83 LEU A O 1
ATOM 615 N N . VAL A 1 84 ? -0.496 13.977 1.205 1 93.44 84 VAL A N 1
ATOM 616 C CA . VAL A 1 84 ? -0.808 14.023 2.631 1 93.44 84 VAL A CA 1
ATOM 617 C C . VAL A 1 84 ? 0.151 13.117 3.398 1 93.44 84 VAL A C 1
ATOM 619 O O . VAL A 1 84 ? 0.238 11.922 3.123 1 93.44 84 VAL A O 1
ATOM 622 N N . ALA A 1 85 ? 0.876 13.672 4.332 1 94.31 85 ALA A N 1
ATOM 623 C CA . ALA A 1 85 ? 1.903 12.938 5.059 1 94.31 85 ALA A CA 1
ATOM 624 C C . ALA A 1 85 ? 1.567 12.852 6.547 1 94.31 85 ALA A C 1
ATOM 626 O O . ALA A 1 85 ? 1.27 13.867 7.18 1 94.31 85 ALA A O 1
ATOM 627 N N . GLY A 1 86 ? 1.551 11.656 7.035 1 93.5 86 GLY A N 1
ATOM 628 C CA . GLY A 1 86 ? 1.418 11.445 8.469 1 93.5 86 GLY A CA 1
ATOM 629 C C . GLY A 1 86 ? 2.752 11.383 9.188 1 93.5 86 GLY A C 1
ATOM 630 O O . GLY A 1 86 ? 3.76 10.984 8.602 1 93.5 86 GLY A O 1
ATOM 631 N N . MET A 1 87 ? 2.723 11.68 10.492 1 91 87 MET A N 1
ATOM 632 C CA . MET A 1 87 ? 3.961 11.742 11.266 1 91 87 MET A CA 1
ATOM 633 C C . MET A 1 87 ? 3.908 10.805 12.469 1 91 87 MET A C 1
ATOM 635 O O . MET A 1 87 ? 2.846 10.281 12.797 1 91 87 MET A O 1
ATOM 639 N N . GLY A 1 88 ? 5.055 10.672 13.055 1 88.56 88 GLY A N 1
ATOM 640 C CA . GLY A 1 88 ? 5.203 9.82 14.227 1 88.56 88 GLY A CA 1
ATOM 641 C C . GLY A 1 88 ? 4.484 10.359 15.453 1 88.56 88 GLY A C 1
ATOM 642 O O . GLY A 1 88 ? 4.105 9.594 16.344 1 88.56 88 GLY A O 1
ATOM 643 N N . ASN A 1 89 ? 4.238 11.648 15.508 1 85.56 89 ASN A N 1
ATOM 644 C CA . ASN A 1 89 ? 3.549 12.242 16.656 1 85.56 89 ASN A CA 1
ATOM 645 C C . ASN A 1 89 ? 2.055 12.391 16.391 1 85.56 89 ASN A C 1
ATOM 647 O O . ASN A 1 89 ? 1.359 13.102 17.109 1 85.56 89 ASN A O 1
ATOM 651 N N . GLY A 1 90 ? 1.614 11.812 15.32 1 89.75 90 GLY A N 1
ATOM 652 C CA . GLY A 1 90 ? 0.19 11.82 15.023 1 89.75 90 GLY A CA 1
ATOM 653 C C . GLY A 1 90 ? -0.236 13 14.172 1 89.75 90 GLY A C 1
ATOM 654 O O . GLY A 1 90 ? -1.406 13.109 13.805 1 89.75 90 GLY A O 1
ATOM 655 N N . SER A 1 91 ? 0.661 13.844 13.836 1 90 91 SER A N 1
ATOM 656 C CA . SER A 1 91 ? 0.342 15.023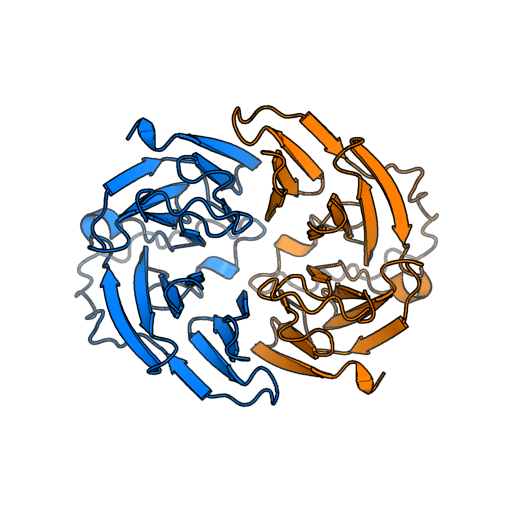 13.031 1 90 91 SER A CA 1
ATOM 657 C C . SER A 1 91 ? 0.262 14.672 11.547 1 90 91 SER A C 1
ATOM 659 O O . SER A 1 91 ? 0.685 13.594 11.133 1 90 91 SER A O 1
ATOM 661 N N . ILE A 1 92 ? -0.314 15.625 10.836 1 92.75 92 ILE A N 1
ATOM 662 C CA . ILE A 1 92 ? -0.492 15.438 9.406 1 92.75 92 ILE A CA 1
ATOM 663 C C . ILE A 1 92 ? -0.062 16.703 8.656 1 92.75 92 ILE A C 1
ATOM 665 O O . ILE A 1 92 ? -0.45 17.812 9.031 1 92.75 92 ILE A O 1
ATOM 669 N N . ARG A 1 93 ? 0.75 16.516 7.629 1 93.12 93 ARG A N 1
ATOM 670 C CA . ARG A 1 93 ? 1.241 17.594 6.777 1 93.12 93 ARG A CA 1
ATOM 671 C C . ARG A 1 93 ? 0.73 17.438 5.352 1 93.12 93 ARG A C 1
ATOM 673 O O . ARG A 1 93 ? 0.787 16.344 4.781 1 93.12 93 ARG A O 1
ATOM 680 N N . PHE A 1 94 ? 0.211 18.547 4.848 1 93.12 94 PHE A N 1
ATOM 681 C CA . PHE A 1 94 ? -0.096 18.594 3.424 1 93.12 94 PHE A CA 1
ATOM 682 C C . PHE A 1 94 ? 1.069 19.188 2.639 1 93.12 94 PHE A C 1
ATOM 684 O O . PHE A 1 94 ? 1.696 20.156 3.08 1 93.12 94 PHE A O 1
ATOM 691 N N . ILE A 1 95 ? 1.343 18.609 1.502 1 93.06 95 ILE A N 1
ATOM 692 C CA . ILE A 1 95 ? 2.445 19.062 0.659 1 93.06 95 ILE A CA 1
ATOM 693 C C . ILE A 1 95 ? 1.948 19.266 -0.77 1 93.06 95 ILE A C 1
ATOM 695 O O . ILE A 1 95 ? 1.304 18.391 -1.346 1 93.06 95 ILE A O 1
ATOM 699 N N . ASP A 1 96 ? 2.209 20.375 -1.315 1 92.12 96 ASP A N 1
ATOM 700 C CA . ASP A 1 96 ? 1.955 20.672 -2.725 1 92.12 96 ASP A CA 1
ATOM 701 C C . ASP A 1 96 ? 3.078 20.125 -3.605 1 92.12 96 ASP A C 1
ATOM 703 O O . ASP A 1 96 ? 4.195 20.641 -3.584 1 92.12 96 ASP A O 1
ATOM 707 N N . ILE A 1 97 ? 2.791 19.172 -4.332 1 87.56 97 ILE A N 1
ATOM 708 C CA . ILE A 1 97 ? 3.803 18.5 -5.133 1 87.56 97 ILE A CA 1
ATOM 709 C C . ILE A 1 97 ? 4.227 19.391 -6.297 1 87.56 97 ILE A C 1
ATOM 711 O O . ILE A 1 97 ? 5.402 19.422 -6.664 1 87.56 97 ILE A O 1
ATOM 715 N N . SER A 1 98 ? 3.291 20.109 -6.883 1 86.94 98 SER A N 1
ATOM 716 C CA . SER A 1 98 ? 3.586 20.953 -8.031 1 86.94 98 SER A CA 1
ATOM 717 C C . SER A 1 98 ? 4.527 22.094 -7.652 1 86.94 98 SER A C 1
ATOM 719 O O . SER A 1 98 ? 5.441 22.438 -8.406 1 86.94 98 SER A O 1
ATOM 721 N N . ARG A 1 99 ? 4.387 22.656 -6.527 1 90.25 99 ARG A N 1
ATOM 722 C CA . ARG A 1 99 ? 5.195 23.797 -6.098 1 90.25 99 ARG A CA 1
ATOM 723 C C . ARG A 1 99 ? 6.293 23.359 -5.137 1 90.25 99 ARG A C 1
ATOM 725 O O . ARG A 1 99 ? 7.125 24.156 -4.723 1 90.25 99 ARG A O 1
ATOM 732 N N . ASP A 1 100 ? 6.277 22.062 -4.816 1 89.06 100 ASP A N 1
ATOM 733 C CA . ASP A 1 100 ? 7.238 21.516 -3.859 1 89.06 100 ASP A CA 1
ATOM 734 C C . ASP A 1 100 ? 7.23 22.312 -2.561 1 89.06 100 ASP A C 1
ATOM 736 O O . ASP A 1 100 ? 8.289 22.703 -2.062 1 89.06 100 ASP A O 1
ATOM 740 N N . GLN A 1 101 ? 6.043 22.578 -2 1 93.75 101 GLN A N 1
ATOM 741 C CA . GLN A 1 101 ? 5.883 23.375 -0.796 1 93.75 101 GLN A CA 1
ATOM 742 C C . GLN A 1 101 ? 5.051 22.656 0.252 1 93.75 101 GLN A C 1
ATOM 744 O O . GLN A 1 101 ? 4.055 22 -0.08 1 93.75 101 GLN A O 1
ATOM 749 N N . LYS A 1 102 ? 5.539 22.766 1.464 1 93.75 102 LYS A N 1
ATOM 750 C CA . LYS A 1 102 ? 4.711 22.312 2.58 1 93.75 102 LYS A CA 1
ATOM 751 C C . LYS A 1 102 ? 3.549 23.266 2.826 1 93.75 102 LYS A C 1
ATOM 753 O O . LYS A 1 102 ? 3.73 24.484 2.838 1 93.75 102 LYS A O 1
ATOM 758 N N . LEU A 1 103 ? 2.41 22.734 2.936 1 92.25 103 LEU A N 1
ATOM 759 C CA . LEU A 1 103 ? 1.194 23.5 3.182 1 92.25 103 LEU A CA 1
ATOM 760 C C . LEU A 1 103 ? 0.75 23.375 4.633 1 92.25 103 LEU A C 1
ATOM 762 O O . LEU A 1 103 ? 1.561 23.516 5.551 1 92.25 103 LEU A O 1
ATOM 766 N N . HIS A 1 104 ? -0.513 23.109 4.867 1 90.56 104 HIS A N 1
ATOM 767 C CA . HIS A 1 104 ? -1.116 23.078 6.195 1 90.56 104 HIS A CA 1
ATOM 768 C C . HIS A 1 104 ? -0.586 21.922 7.02 1 90.56 104 HIS A C 1
ATOM 770 O O . HIS A 1 104 ? -0.385 20.812 6.488 1 90.56 104 HIS A O 1
ATOM 776 N N . LEU A 1 105 ? -0.324 22.188 8.273 1 89.88 105 LEU A N 1
ATOM 777 C CA . LEU A 1 105 ? 0.029 21.188 9.281 1 89.88 105 LEU A CA 1
ATOM 778 C C . LEU A 1 105 ? -1.084 21.047 10.312 1 89.88 105 LEU A C 1
ATOM 780 O O . LEU A 1 105 ? -1.468 22.031 10.961 1 89.88 105 LEU A O 1
ATOM 784 N N . TRP A 1 106 ? -1.592 19.875 10.352 1 87.88 106 TRP A N 1
ATOM 785 C CA . TRP A 1 106 ? -2.492 19.531 11.445 1 87.88 106 TRP A CA 1
ATOM 786 C C . TRP A 1 106 ? -1.731 18.859 12.586 1 87.88 106 TRP A C 1
ATOM 788 O O . TRP A 1 106 ? -1.195 17.766 12.414 1 87.88 106 TRP A O 1
ATOM 798 N N . LYS A 1 107 ? -1.751 19.516 13.672 1 83.31 107 LYS A N 1
ATOM 799 C CA . LYS A 1 107 ? -1.044 18.969 14.828 1 83.31 107 LYS A CA 1
ATOM 800 C C . LYS A 1 107 ? -1.994 18.203 15.742 1 83.31 107 LYS A C 1
ATO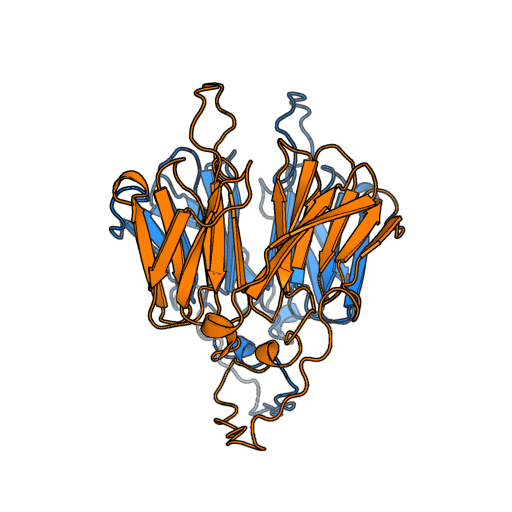M 802 O O . LYS A 1 107 ? -3.113 18.641 16 1 83.31 107 LYS A O 1
ATOM 807 N N . SER A 1 108 ? -1.604 16.969 15.922 1 76.06 108 SER A N 1
ATOM 808 C CA . SER A 1 108 ? -2.361 16.219 16.922 1 76.06 108 SER A CA 1
ATOM 809 C C . SER A 1 108 ? -2.303 16.891 18.281 1 76.06 108 SER A C 1
ATOM 811 O O . SER A 1 108 ? -1.268 17.438 18.672 1 76.06 108 SER A O 1
ATOM 813 N N . ASP A 1 109 ? -3.496 17.188 18.859 1 62.03 109 ASP A N 1
ATOM 814 C CA . ASP A 1 109 ? -3.547 17.828 20.156 1 62.03 109 ASP A CA 1
ATOM 815 C C . ASP A 1 109 ? -2.695 17.078 21.188 1 62.03 109 ASP A C 1
ATOM 817 O O . ASP A 1 109 ? -2.729 15.852 21.234 1 62.03 109 ASP A O 1
ATOM 821 N N . SER A 1 110 ? -1.729 17.812 21.688 1 53.41 110 SER A N 1
ATOM 822 C CA . SER A 1 110 ? -0.821 17.328 22.734 1 53.41 110 SER A CA 1
ATOM 823 C C . SER A 1 110 ? -1.557 16.469 23.75 1 53.41 110 SER A C 1
ATOM 825 O O . SER A 1 110 ? -0.983 15.531 24.312 1 53.41 110 SER A O 1
ATOM 827 N N . ALA A 1 111 ? -2.732 16.906 24.188 1 51.59 111 ALA A N 1
ATOM 828 C CA . ALA A 1 111 ? -3.438 16.141 25.219 1 51.59 111 ALA A CA 1
ATOM 829 C C . ALA A 1 111 ? -3.711 14.719 24.75 1 51.59 111 ALA A C 1
ATOM 831 O O . ALA A 1 111 ? -3.855 13.812 25.578 1 51.59 111 ALA A O 1
ATOM 832 N N . GLU A 1 112 ? -3.908 14.625 23.562 1 52.31 112 GLU A N 1
ATOM 833 C CA . GLU A 1 112 ? -4.121 13.305 22.969 1 52.31 112 GLU A CA 1
ATOM 834 C C . GLU A 1 112 ? -2.805 12.555 22.812 1 52.31 112 GLU A C 1
ATOM 836 O O . GLU A 1 112 ? -2.801 11.328 22.656 1 52.31 112 GLU A O 1
ATOM 841 N N . ILE A 1 113 ? -1.733 13.398 22.938 1 46.91 113 ILE A N 1
ATOM 842 C CA . ILE A 1 113 ? -0.37 12.977 22.641 1 46.91 113 ILE A CA 1
ATOM 843 C C . ILE A 1 113 ? 0.136 12.047 23.75 1 46.91 113 ILE A C 1
ATOM 845 O O . ILE A 1 113 ? 1.215 11.461 23.625 1 46.91 113 ILE A O 1
ATOM 849 N N . SER A 1 114 ? -0.532 12.164 24.891 1 47.31 114 SER A N 1
ATOM 850 C CA . SER A 1 114 ? 0.101 11.352 25.922 1 47.31 114 SER A CA 1
ATOM 851 C C . SER A 1 114 ? 0.485 9.977 25.391 1 47.31 114 SER A C 1
ATOM 853 O O . SER A 1 114 ? 1.322 9.289 25.984 1 47.31 114 SER A O 1
ATOM 855 N N . PHE A 1 115 ? -0.165 9.5 24.484 1 50.81 115 PHE A N 1
ATOM 856 C CA . PHE A 1 115 ? 0.231 8.219 23.906 1 50.81 115 PHE A CA 1
ATOM 857 C C . PHE A 1 115 ? 0.682 8.391 22.469 1 50.81 115 PHE A C 1
ATOM 859 O O . PHE A 1 115 ? -0.093 8.836 21.609 1 50.81 115 PHE A O 1
ATOM 866 N N . SER A 1 116 ? 1.951 8.703 22.344 1 60.84 116 SER A N 1
ATOM 867 C CA . SER A 1 116 ? 2.588 8.82 21.031 1 60.84 116 SER A CA 1
ATOM 868 C C . SER A 1 116 ? 2.031 7.793 20.062 1 60.84 116 SER A C 1
ATOM 870 O O . SER A 1 116 ? 2.145 6.59 20.281 1 60.84 116 SER A O 1
ATOM 872 N N . SER A 1 117 ? 0.945 8.148 19.359 1 84.38 117 SER A N 1
ATOM 873 C CA . SER A 1 117 ? 0.361 7.297 18.312 1 84.38 117 SER A CA 1
ATOM 874 C C . SER A 1 117 ? 0.689 7.82 16.922 1 84.38 117 SER A C 1
ATOM 876 O O . SER A 1 117 ? 0.272 8.922 16.547 1 84.38 117 SER A O 1
ATOM 878 N N . LEU A 1 118 ? 1.537 7.102 16.266 1 88.44 118 LEU A N 1
ATOM 879 C CA . LEU A 1 118 ? 1.947 7.535 14.938 1 88.44 118 LEU A CA 1
ATOM 880 C C . LEU A 1 118 ? 0.84 7.285 13.922 1 88.44 118 LEU A C 1
ATOM 882 O O . LEU A 1 118 ? 0.012 6.391 14.102 1 88.44 118 LEU A O 1
ATOM 886 N N . VAL A 1 119 ? 0.802 8.133 12.922 1 93 119 VAL A N 1
ATOM 887 C CA . VAL A 1 119 ? -0.078 7.883 11.789 1 93 119 VAL A CA 1
ATOM 888 C C . VAL A 1 119 ? 0.45 6.703 10.977 1 93 119 VAL A C 1
ATOM 890 O O . VAL A 1 119 ? 1.562 6.754 10.445 1 93 119 VAL A O 1
ATOM 893 N N . SER A 1 120 ? -0.302 5.676 10.844 1 92.5 120 SER A N 1
ATOM 894 C CA . SER A 1 120 ? 0.186 4.445 10.227 1 92.5 120 SER A CA 1
ATOM 895 C C . SER A 1 120 ? -0.321 4.309 8.789 1 92.5 120 SER A C 1
ATOM 897 O O . SER A 1 120 ? 0.286 3.607 7.98 1 92.5 120 SER A O 1
ATOM 899 N N . THR A 1 121 ? -1.436 4.891 8.469 1 93.69 121 THR A N 1
ATOM 900 C CA . THR A 1 121 ? -2.025 4.82 7.137 1 93.69 121 THR A CA 1
ATOM 901 C C . THR A 1 121 ? -2.992 5.98 6.91 1 93.69 121 THR A C 1
ATOM 903 O O . THR A 1 121 ? -3.541 6.531 7.867 1 93.69 121 THR A O 1
ATOM 906 N N . ILE A 1 122 ? -3.123 6.348 5.664 1 94.31 122 ILE A N 1
ATOM 907 C CA . ILE A 1 122 ? -4.031 7.426 5.277 1 94.31 122 ILE A CA 1
ATOM 908 C C . ILE A 1 122 ? -4.812 7.016 4.031 1 94.31 122 ILE A C 1
ATOM 910 O O . ILE A 1 122 ? -4.277 6.355 3.143 1 94.31 122 ILE A O 1
ATOM 914 N N . CYS A 1 123 ? -6.012 7.375 3.971 1 92.56 123 CYS A N 1
ATOM 915 C CA . CYS A 1 123 ? -6.785 7.293 2.738 1 92.56 123 CYS A CA 1
ATOM 916 C C . CYS A 1 123 ? -7.711 8.5 2.594 1 92.56 123 CYS A C 1
ATOM 918 O O . CYS A 1 123 ? -7.855 9.289 3.527 1 92.56 123 CYS A O 1
ATOM 920 N N . SER A 1 124 ? -8.156 8.68 1.408 1 91.56 124 SER A N 1
ATOM 921 C CA . SER A 1 124 ? -9.078 9.781 1.159 1 91.56 124 SER A CA 1
ATOM 922 C C . SER A 1 124 ? -10.305 9.312 0.378 1 91.56 124 SER A C 1
ATOM 924 O O . SER A 1 124 ? -10.297 8.234 -0.215 1 91.56 124 SER A O 1
ATOM 926 N N . SER A 1 125 ? -11.32 10.156 0.46 1 85.44 125 SER A N 1
ATOM 927 C CA . SER A 1 125 ? -12.547 9.836 -0.266 1 85.44 125 SER A CA 1
ATOM 928 C C . SER A 1 125 ? -12.281 9.68 -1.76 1 85.44 125 SER A C 1
ATOM 930 O O . SER A 1 125 ? -11.523 10.453 -2.344 1 85.44 125 SER A O 1
ATOM 932 N N . GLY A 1 126 ? -12.844 8.703 -2.344 1 72.38 126 GLY A N 1
ATOM 933 C CA . GLY A 1 126 ? -12.766 8.523 -3.785 1 72.38 126 GLY A CA 1
ATOM 934 C C . GLY A 1 126 ? -11.43 7.977 -4.25 1 72.38 126 GLY A C 1
ATOM 935 O O . GLY A 1 126 ? -11.227 7.754 -5.441 1 72.38 126 GLY A O 1
ATOM 936 N N . SER A 1 127 ? -10.531 7.867 -3.312 1 67.12 127 SER A N 1
ATOM 937 C CA . SER A 1 127 ? -9.18 7.492 -3.729 1 67.12 127 SER A CA 1
ATOM 938 C C . SER A 1 127 ? -9.164 6.109 -4.371 1 67.12 127 SER A C 1
ATOM 940 O O . SER A 1 127 ? -8.281 5.805 -5.176 1 67.12 127 SER A O 1
ATOM 942 N N . ASP A 1 128 ? -10.117 5.273 -4.07 1 60.25 128 ASP A N 1
ATOM 943 C CA . ASP A 1 128 ? -10.102 3.9 -4.559 1 60.25 128 ASP A CA 1
ATOM 944 C C . ASP A 1 128 ? -11.211 3.67 -5.586 1 60.25 128 ASP A C 1
ATOM 946 O O . ASP A 1 128 ? -11.461 2.533 -5.988 1 60.25 128 ASP A O 1
ATOM 950 N N . LYS A 1 129 ? -12.047 4.828 -5.977 1 58.72 129 LYS A N 1
ATOM 951 C CA . LYS A 1 129 ? -13.164 4.672 -6.906 1 58.72 129 LYS A CA 1
ATOM 952 C C . LYS A 1 129 ? -12.68 4.707 -8.352 1 58.72 129 LYS A C 1
ATOM 954 O O . LYS A 1 129 ? -11.75 5.449 -8.688 1 58.72 129 LYS A O 1
ATOM 959 N N . PRO A 1 130 ? -13.273 3.604 -9.031 1 50.06 130 PRO A N 1
ATOM 960 C CA . PRO A 1 130 ? -13.141 3.904 -10.461 1 50.06 130 PRO A CA 1
ATOM 961 C C . PRO A 1 130 ? -13.734 5.258 -10.836 1 50.06 130 PRO A C 1
ATOM 963 O O . PRO A 1 130 ? -14.719 5.695 -10.227 1 50.06 130 PRO A O 1
ATOM 966 N N . ARG A 1 131 ? -12.992 6.188 -11.273 1 48.81 131 ARG A N 1
ATOM 967 C CA . ARG A 1 131 ? -13.398 7.531 -11.672 1 48.81 131 ARG A CA 1
ATOM 968 C C . ARG A 1 131 ? -14.773 7.516 -12.336 1 48.81 131 ARG A C 1
ATOM 970 O O . ARG A 1 131 ? -14.875 7.617 -13.562 1 48.81 131 ARG A O 1
ATOM 977 N N . ASN A 1 132 ? -15.484 6.617 -12.094 1 42.53 132 ASN A N 1
ATOM 978 C CA . ASN A 1 132 ? -16.719 6.781 -12.852 1 42.53 132 ASN A CA 1
ATOM 979 C C . ASN A 1 132 ? -17.469 8.039 -12.438 1 42.53 132 ASN A C 1
ATOM 981 O O . ASN A 1 132 ? -17.672 8.281 -11.242 1 42.53 132 ASN A O 1
ATOM 985 N N . GLY A 1 133 ? -17.625 9.07 -13.234 1 41.06 133 GLY A N 1
ATOM 986 C CA . GLY A 1 133 ? -18.234 10.336 -13.602 1 41.06 133 GLY A CA 1
ATOM 987 C C . GLY A 1 133 ? -19 10.984 -12.469 1 41.06 133 GLY A C 1
ATOM 988 O O . GLY A 1 133 ? -19.641 12.023 -12.656 1 41.06 133 GLY A O 1
ATOM 989 N N . SER A 1 134 ? -19.641 10.148 -11.688 1 43.38 134 SER A N 1
ATOM 990 C CA . SER A 1 134 ? -20.609 11.039 -11.07 1 43.38 134 SER A CA 1
ATOM 991 C C . SER A 1 134 ? -19.938 12.016 -10.109 1 43.38 134 SER A C 1
ATOM 993 O O . SER A 1 134 ? -19.172 11.602 -9.234 1 43.38 134 SER A O 1
ATOM 995 N N . LEU A 1 135 ? -19.688 13.242 -10.5 1 41.38 135 LEU A N 1
ATOM 996 C CA . LEU A 1 135 ? -19.297 14.516 -9.906 1 41.38 135 LEU A CA 1
ATOM 997 C C . LEU A 1 135 ? -20 14.734 -8.57 1 41.38 135 LEU A C 1
ATOM 999 O O . LEU A 1 135 ? -20.141 15.875 -8.125 1 41.38 135 LEU A O 1
ATOM 1003 N N . VAL A 1 136 ? -20.797 13.781 -8.109 1 44.25 136 VAL A N 1
ATOM 1004 C CA . VAL A 1 136 ? -21.531 14.367 -6.988 1 44.25 136 VAL A CA 1
ATOM 1005 C C . VAL A 1 136 ? -20.547 14.82 -5.91 1 44.25 136 VAL A C 1
ATOM 1007 O O . VAL A 1 136 ? -19.578 14.117 -5.609 1 44.25 136 VAL A O 1
ATOM 1010 N N . ALA A 1 137 ? -20.656 15.969 -5.555 1 47.88 137 ALA A N 1
ATOM 1011 C CA . ALA A 1 137 ? -20.016 16.75 -4.504 1 47.88 137 ALA A CA 1
ATOM 1012 C C . ALA A 1 137 ? -19.859 15.93 -3.225 1 47.88 137 ALA A C 1
ATOM 1014 O O . ALA A 1 137 ? -20.75 15.914 -2.379 1 47.88 137 ALA A O 1
ATOM 1015 N N . SER A 1 138 ? -19.562 14.656 -3.254 1 56.94 138 SER A N 1
ATOM 1016 C CA . SER A 1 138 ? -19.484 13.961 -1.977 1 56.94 138 SER A CA 1
ATOM 1017 C C . SER A 1 138 ? -18.391 14.562 -1.089 1 56.94 138 SER A C 1
ATOM 1019 O O . SER A 1 138 ? -17.516 15.266 -1.574 1 56.94 138 SER A O 1
ATOM 1021 N N . SER A 1 139 ? -18.766 14.688 0.184 1 61.88 139 SER A N 1
ATOM 1022 C CA . SER A 1 139 ? -17.844 15.18 1.198 1 61.88 139 SER A CA 1
ATOM 1023 C C . SER A 1 139 ? -16.438 14.602 0.996 1 61.88 139 SER A C 1
ATOM 1025 O O . SER A 1 139 ? -16.297 13.398 0.745 1 61.88 139 SER A O 1
ATOM 1027 N N . SER A 1 140 ? -15.594 15.555 0.748 1 86.31 140 SER A N 1
ATOM 1028 C CA . SER A 1 140 ? -14.195 15.164 0.58 1 86.31 140 SER A CA 1
ATOM 1029 C C . SER A 1 140 ? -13.484 15.07 1.925 1 86.31 140 SER A C 1
ATOM 1031 O O . SER A 1 140 ? -13.484 16.016 2.703 1 86.31 140 SER A O 1
ATOM 1033 N N . TRP A 1 141 ? -13.227 13.914 2.352 1 91.75 141 TRP A N 1
ATOM 1034 C CA . TRP A 1 141 ? -12.586 13.672 3.641 1 91.75 141 TRP A CA 1
ATOM 1035 C C . TRP A 1 141 ? -11.25 12.961 3.461 1 91.75 141 TRP A C 1
ATOM 1037 O O . TRP A 1 141 ? -10.977 12.398 2.396 1 91.75 141 TRP A O 1
ATOM 1047 N N . ILE A 1 142 ? -10.422 13.07 4.512 1 93.56 142 ILE A N 1
ATOM 1048 C CA . ILE A 1 142 ? -9.188 12.32 4.707 1 93.56 142 ILE A CA 1
ATOM 1049 C C . ILE A 1 142 ? -9.273 11.523 6.008 1 93.56 142 ILE A C 1
ATOM 1051 O O . ILE A 1 142 ? -9.656 12.062 7.051 1 93.56 142 ILE A O 1
ATOM 1055 N N . ALA A 1 143 ? -9.016 10.266 5.961 1 95.06 143 ALA A N 1
ATOM 1056 C CA . ALA A 1 143 ? -8.977 9.422 7.152 1 95.06 143 ALA A CA 1
ATOM 1057 C C . ALA A 1 143 ? -7.551 9.008 7.488 1 95.06 143 ALA A C 1
ATOM 1059 O O . ALA A 1 143 ? -6.781 8.641 6.598 1 95.06 143 ALA A O 1
ATOM 1060 N N . ALA A 1 144 ? -7.203 9.109 8.703 1 95.31 144 ALA A N 1
ATOM 1061 C CA . ALA A 1 144 ? -5.902 8.68 9.203 1 95.31 144 ALA A CA 1
ATOM 1062 C C . ALA A 1 144 ? -6.062 7.586 10.258 1 95.31 144 ALA A C 1
ATOM 1064 O O . ALA A 1 144 ? -6.793 7.758 11.234 1 95.31 144 ALA A O 1
ATOM 1065 N N . GLY A 1 145 ? -5.453 6.469 9.977 1 95.25 145 GLY A N 1
ATOM 1066 C CA . GLY A 1 145 ? -5.34 5.422 10.977 1 95.25 145 GLY A CA 1
ATOM 1067 C C . GLY A 1 145 ? -4.094 5.551 11.836 1 95.25 145 GLY A C 1
ATOM 1068 O O . GLY A 1 145 ? -3.025 5.914 11.336 1 95.25 145 GLY A O 1
ATOM 1069 N N . LEU A 1 146 ? -4.238 5.199 13.109 1 92.75 146 LEU A N 1
ATOM 1070 C CA . LEU A 1 146 ? -3.139 5.383 14.047 1 92.75 146 LEU A CA 1
ATOM 1071 C C . LEU A 1 146 ? -2.65 4.039 14.578 1 92.75 146 LEU A C 1
ATOM 1073 O O . LEU A 1 146 ? -3.381 3.045 14.531 1 92.75 146 LEU A O 1
ATOM 1077 N N . SER A 1 147 ? -1.464 4.043 15.07 1 90.31 147 SER A N 1
ATOM 1078 C CA . SER A 1 147 ? -0.873 2.844 15.656 1 90.31 147 SER A CA 1
ATOM 1079 C C . SER A 1 147 ? -1.605 2.428 16.922 1 90.31 147 SER A C 1
ATOM 1081 O O . SER A 1 147 ? -1.533 1.27 17.344 1 90.31 147 SER A O 1
ATOM 1083 N N . SER A 1 148 ? -2.324 3.334 17.531 1 89.81 148 SER A N 1
ATOM 1084 C CA . SER A 1 148 ? -3.072 3.047 18.75 1 89.81 148 SER A CA 1
ATOM 1085 C C . SER A 1 148 ? -4.402 2.367 18.438 1 89.81 148 SER A C 1
ATOM 1087 O O . SER A 1 148 ? -5.09 1.89 19.344 1 89.81 148 SER A O 1
ATOM 1089 N N . GLY A 1 149 ? -4.812 2.395 17.188 1 93.88 149 GLY A N 1
ATOM 1090 C CA . GLY A 1 149 ? -6.074 1.784 16.812 1 93.88 149 GLY A CA 1
ATOM 1091 C C . GLY A 1 149 ? -7.176 2.797 16.562 1 93.88 149 GLY A C 1
ATOM 1092 O O . GLY A 1 149 ? -8.266 2.438 16.125 1 93.88 149 GLY A O 1
ATOM 1093 N N . TYR A 1 150 ? -6.871 4.055 16.812 1 93.5 150 TYR A N 1
ATOM 1094 C CA . TYR A 1 150 ? -7.855 5.105 16.578 1 93.5 150 TYR A CA 1
ATOM 1095 C C . TYR A 1 150 ? -7.82 5.559 15.117 1 93.5 150 TYR A C 1
ATOM 1097 O O . TYR A 1 150 ? -6.777 5.496 14.469 1 93.5 150 TYR A O 1
ATOM 1105 N N . CYS A 1 151 ? -8.914 5.98 14.656 1 94.94 151 CYS A N 1
ATOM 1106 C CA . CYS A 1 151 ? -9.047 6.621 13.352 1 94.94 151 CYS A CA 1
ATOM 1107 C C . CYS A 1 151 ? -9.5 8.07 13.5 1 94.94 151 CYS A C 1
ATOM 1109 O O . CYS A 1 151 ? -10.336 8.383 14.344 1 94.94 151 CYS A O 1
ATOM 1111 N N . ARG A 1 152 ? -8.883 8.891 12.75 1 94.31 152 ARG A N 1
ATOM 1112 C CA . ARG A 1 152 ? -9.289 10.289 12.656 1 94.31 152 ARG A CA 1
ATOM 1113 C C . ARG A 1 152 ? -9.82 10.617 11.266 1 94.31 152 ARG A C 1
ATOM 1115 O O . ARG A 1 152 ? -9.234 10.211 10.258 1 94.31 152 ARG A O 1
ATOM 1122 N N . LEU A 1 153 ? -10.922 11.312 11.273 1 94.06 153 LEU A N 1
ATOM 1123 C CA . LEU A 1 153 ? -11.516 11.797 10.031 1 94.06 153 LEU A CA 1
ATOM 1124 C C . LEU A 1 153 ? -11.391 13.32 9.93 1 94.06 153 LEU A C 1
ATOM 1126 O O . LEU A 1 153 ? -11.812 14.039 10.828 1 94.06 153 LEU A O 1
ATOM 1130 N N . LEU A 1 154 ? -10.773 13.727 8.883 1 92.44 154 LEU A N 1
ATOM 1131 C CA . LEU A 1 154 ? -10.57 15.156 8.656 1 92.44 154 LEU A CA 1
ATOM 1132 C C . LEU A 1 154 ? -11.375 15.633 7.453 1 92.44 154 LEU A C 1
ATOM 1134 O O . LEU A 1 154 ? -11.531 14.898 6.477 1 92.44 154 LEU A O 1
ATOM 1138 N N . ASP A 1 155 ? -11.828 16.891 7.523 1 89.12 155 ASP A N 1
ATOM 1139 C CA . ASP A 1 155 ? -12.367 17.547 6.34 1 89.12 155 ASP A CA 1
ATOM 1140 C C . ASP A 1 155 ? -11.25 17.953 5.383 1 89.12 155 ASP A C 1
ATOM 1142 O O . ASP A 1 155 ? -10.289 18.625 5.781 1 89.12 155 ASP A O 1
ATOM 1146 N N . GLU A 1 156 ? -11.328 17.516 4.215 1 85.69 156 GLU A N 1
ATOM 1147 C CA . GLU A 1 156 ? -10.266 17.75 3.238 1 85.69 156 GLU A CA 1
ATOM 1148 C C . GLU A 1 156 ? -10.016 19.234 3.02 1 85.69 156 GLU A C 1
ATOM 1150 O O . GLU A 1 156 ? -8.875 19.656 2.84 1 85.69 156 GLU A O 1
ATOM 1155 N N . ARG A 1 157 ? -11.031 20.047 3 1 82.06 157 ARG A N 1
ATOM 1156 C CA . ARG A 1 157 ? -10.938 21.469 2.656 1 82.06 157 ARG A CA 1
ATOM 1157 C C . ARG A 1 157 ? -10.438 22.281 3.844 1 82.06 157 ARG A C 1
ATOM 1159 O O . ARG A 1 157 ? -9.508 23.078 3.711 1 82.06 157 ARG A O 1
ATOM 1166 N N . SER A 1 158 ? -11.055 22.078 4.949 1 81.19 158 SER A N 1
ATOM 1167 C CA . SER A 1 158 ? -10.727 22.906 6.109 1 81.19 158 SER A CA 1
ATOM 1168 C C . SER A 1 158 ? -9.57 22.297 6.902 1 81.19 158 SER A C 1
ATOM 1170 O O . SER A 1 158 ? -8.875 23.016 7.637 1 81.19 158 SER A O 1
ATOM 1172 N N . GLY A 1 159 ? -9.453 20.984 6.809 1 79.06 159 GLY A N 1
ATOM 1173 C CA . GLY A 1 159 ? -8.461 20.266 7.605 1 79.06 159 GLY A CA 1
ATOM 1174 C C . GLY A 1 159 ? -8.914 20.016 9.031 1 79.06 159 GLY A C 1
ATOM 1175 O O . GLY A 1 159 ? -8.156 19.484 9.844 1 79.06 159 GLY A O 1
ATOM 1176 N N . LYS A 1 160 ? -10.078 20.391 9.367 1 84.19 160 LYS A N 1
ATOM 1177 C CA . LYS A 1 160 ? -10.578 20.188 10.719 1 84.19 160 LYS A CA 1
ATOM 1178 C C . LYS A 1 160 ? -10.969 18.734 10.953 1 84.19 160 LYS A C 1
ATOM 1180 O O . LYS A 1 160 ? -11.367 18.031 10.016 1 84.19 160 LYS A O 1
ATOM 1185 N N . ILE A 1 161 ? -10.859 18.328 12.219 1 87.5 161 ILE A N 1
ATOM 1186 C CA . ILE A 1 161 ? -11.258 16.984 12.602 1 87.5 161 ILE A CA 1
ATOM 1187 C C . ILE A 1 161 ? -12.781 16.875 12.617 1 87.5 161 ILE A C 1
ATOM 1189 O O . ILE A 1 161 ? -13.461 17.688 13.266 1 87.5 161 ILE A O 1
ATOM 1193 N N . ILE A 1 162 ? -13.32 15.945 11.898 1 90 162 ILE A N 1
ATOM 1194 C CA . ILE A 1 162 ? -14.75 15.656 11.828 1 90 162 ILE A CA 1
ATOM 1195 C C . ILE A 1 162 ? -15.117 14.633 12.898 1 90 162 ILE A C 1
ATOM 1197 O O . ILE A 1 162 ? -16.141 14.766 13.57 1 90 162 ILE A O 1
ATOM 1201 N N . ALA A 1 163 ? -14.297 13.664 13.055 1 92.31 163 ALA A N 1
ATOM 1202 C CA . ALA A 1 163 ? -14.594 12.562 13.977 1 92.31 163 ALA A CA 1
ATOM 1203 C C . ALA A 1 163 ? -13.32 11.836 14.383 1 92.31 163 ALA A C 1
ATOM 1205 O O . ALA A 1 163 ? -12.328 11.844 13.648 1 92.31 163 ALA A O 1
ATOM 1206 N N . VAL A 1 164 ? -13.328 11.312 15.578 1 92.56 164 VAL A N 1
ATOM 1207 C CA . VAL A 1 164 ? -12.312 10.406 16.109 1 92.56 164 VAL A CA 1
ATOM 1208 C C . VAL A 1 164 ? -12.984 9.219 16.797 1 92.56 164 VAL A C 1
ATOM 1210 O O . VAL A 1 164 ? -13.914 9.383 17.578 1 92.56 164 VAL A O 1
ATOM 1213 N N . TRP A 1 165 ? -12.594 7.996 16.531 1 93.25 165 TRP A N 1
ATOM 1214 C CA . TRP A 1 165 ? -13.18 6.824 17.172 1 93.25 165 TRP A CA 1
ATOM 1215 C C . TRP A 1 165 ? -12.164 5.691 17.266 1 93.25 165 TRP A C 1
ATOM 1217 O O . TRP A 1 165 ? -11.172 5.68 16.547 1 93.25 165 TRP A O 1
ATOM 1227 N N . ARG A 1 166 ? -12.391 4.879 18.188 1 95 166 ARG A N 1
ATOM 1228 C CA . ARG A 1 166 ? -11.578 3.674 18.297 1 95 166 ARG A CA 1
ATOM 1229 C C . ARG A 1 166 ? -12.023 2.623 17.281 1 95 166 ARG A C 1
ATOM 1231 O O . ARG A 1 166 ? -13.055 1.971 17.469 1 95 166 ARG A O 1
ATOM 1238 N N . ALA A 1 167 ? -11.297 2.43 16.266 1 95.12 167 ALA A N 1
ATOM 1239 C CA . ALA A 1 167 ? -11.648 1.512 15.188 1 95.12 167 ALA A CA 1
ATOM 1240 C C . ALA A 1 167 ? -11.227 0.084 15.523 1 95.12 167 ALA A C 1
ATOM 1242 O O . ALA A 1 167 ? -11.914 -0.873 15.156 1 95.12 167 ALA A O 1
ATOM 1243 N N . HIS A 1 168 ? -10.102 -0.061 16.125 1 93.81 168 HIS A N 1
ATOM 1244 C CA . HIS A 1 168 ? -9.531 -1.368 16.422 1 93.81 168 HIS A CA 1
ATOM 1245 C C . HIS A 1 168 ? -8.836 -1.365 17.781 1 93.81 168 HIS A C 1
ATOM 1247 O O . HIS A 1 168 ? -8.633 -0.306 18.391 1 93.81 168 HIS A O 1
ATOM 1253 N N . ASP A 1 169 ? -8.5 -2.545 18.297 1 94.38 169 ASP A N 1
ATOM 1254 C CA . ASP A 1 169 ? -7.797 -2.686 19.562 1 94.38 169 ASP A CA 1
ATOM 1255 C C . ASP A 1 169 ? -6.281 -2.645 19.359 1 94.38 169 ASP A C 1
ATOM 1257 O O . ASP A 1 169 ? -5.52 -2.732 20.328 1 94.38 169 ASP A O 1
ATOM 1261 N N . GLY A 1 170 ? -5.871 -2.477 18.109 1 91.69 170 GLY A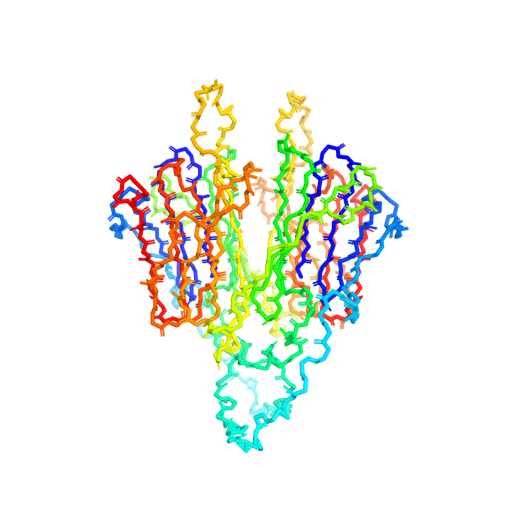 N 1
ATOM 1262 C CA . GLY A 1 170 ? -4.449 -2.449 17.812 1 91.69 170 GLY A CA 1
ATOM 1263 C C . GLY A 1 170 ? -4.113 -1.592 16.594 1 91.69 170 GLY A C 1
ATOM 1264 O O . GLY A 1 170 ? -4.977 -0.879 16.078 1 91.69 170 GLY A O 1
ATOM 1265 N N . HIS A 1 171 ? -2.844 -1.625 16.188 1 90.06 171 HIS A N 1
ATOM 1266 C CA . HIS A 1 171 ? -2.266 -0.86 15.086 1 90.06 171 HIS A CA 1
ATOM 1267 C C . HIS A 1 171 ? -3.088 -1.021 13.812 1 90.06 171 HIS A C 1
ATOM 1269 O O . HIS A 1 171 ? -3.285 -2.141 13.336 1 90.06 171 HIS A O 1
ATOM 1275 N N . ILE A 1 172 ? -3.605 0.113 13.297 1 92.5 172 ILE A N 1
ATOM 1276 C CA . ILE A 1 172 ? -4.316 0.065 12.023 1 92.5 172 ILE A CA 1
ATOM 1277 C C . ILE A 1 172 ? -3.318 -0.092 10.875 1 92.5 172 ILE A C 1
ATOM 1279 O O . ILE A 1 172 ? -2.375 0.693 10.758 1 92.5 172 ILE A O 1
ATOM 1283 N N . THR A 1 173 ? -3.473 -1.083 10.031 1 90 173 THR A N 1
ATOM 1284 C CA . THR A 1 173 ? -2.482 -1.397 9.016 1 90 173 THR A CA 1
ATOM 1285 C C . THR A 1 173 ? -2.861 -0.764 7.676 1 90 173 THR A C 1
ATOM 1287 O O . THR A 1 173 ? -1.989 -0.416 6.879 1 90 173 THR A O 1
ATOM 1290 N N . LYS A 1 174 ? -4.094 -0.646 7.402 1 91.25 174 LYS A N 1
ATOM 1291 C CA . LYS A 1 174 ? -4.527 -0.076 6.129 1 91.25 174 LYS A CA 1
ATOM 1292 C C . LYS A 1 174 ? -5.93 0.519 6.242 1 91.25 174 LYS A C 1
ATOM 1294 O O . LYS A 1 174 ? -6.766 0.013 6.996 1 91.25 174 LYS A O 1
ATOM 1299 N N . LEU A 1 175 ? -6.148 1.548 5.539 1 92.19 175 LEU A N 1
ATOM 1300 C CA . LEU A 1 175 ? -7.457 2.148 5.309 1 92.19 175 LEU A CA 1
ATOM 1301 C C . LEU A 1 175 ? -7.793 2.172 3.822 1 92.19 175 LEU A C 1
ATOM 1303 O O . LEU A 1 175 ? -6.91 2.383 2.986 1 92.19 175 LEU A O 1
ATOM 1307 N N . ALA A 1 176 ? -8.977 1.943 3.523 1 88.62 176 ALA A N 1
ATOM 1308 C CA . ALA A 1 176 ? -9.484 2.061 2.158 1 88.62 176 ALA A CA 1
ATOM 1309 C C . ALA A 1 176 ? -10.93 2.533 2.146 1 88.62 176 ALA A C 1
ATOM 1311 O O . ALA A 1 176 ? -11.656 2.361 3.131 1 88.62 176 ALA A O 1
ATOM 1312 N N . SER A 1 177 ? -11.305 3.141 1.09 1 87.88 177 SER A N 1
ATOM 1313 C CA . SER A 1 177 ? -12.672 3.633 0.941 1 87.88 177 SER A CA 1
ATOM 1314 C C . SER A 1 177 ? -13.391 2.932 -0.206 1 87.88 177 SER A C 1
ATOM 1316 O O . SER A 1 177 ? -13.336 3.389 -1.35 1 87.88 177 SER A O 1
ATOM 1318 N N . PRO A 1 178 ? -14.109 1.829 0.181 1 82.25 178 PRO A N 1
ATOM 1319 C CA . PRO A 1 178 ? -14.844 1.139 -0.883 1 82.25 178 PRO A CA 1
ATOM 1320 C C . PRO A 1 178 ? -15.898 2.023 -1.543 1 82.25 178 PRO A C 1
ATOM 1322 O O . PRO A 1 178 ? -16.188 1.869 -2.734 1 82.25 178 PRO A O 1
ATOM 1325 N N . GLU A 1 179 ? -16.5 2.902 -0.773 1 81.25 179 GLU A N 1
ATOM 1326 C CA . GLU A 1 179 ? -17.438 3.943 -1.189 1 81.25 179 GLU A CA 1
ATOM 1327 C C . GLU A 1 179 ? -17.172 5.254 -0.455 1 81.25 179 GLU A C 1
ATOM 1329 O O . GLU A 1 179 ? -16.516 5.262 0.588 1 81.25 179 GLU A O 1
ATOM 1334 N N . ASP A 1 180 ? -17.672 6.332 -1.017 1 82.44 180 ASP A N 1
ATOM 1335 C CA . ASP A 1 180 ? -17.375 7.652 -0.462 1 82.44 180 ASP A CA 1
ATOM 1336 C C . ASP A 1 180 ? -17.812 7.742 0.998 1 82.44 180 ASP A C 1
ATOM 1338 O O . ASP A 1 180 ? -17.234 8.492 1.783 1 82.44 180 ASP A O 1
ATOM 1342 N N . HIS A 1 181 ? -18.828 6.945 1.334 1 87.62 181 HIS A N 1
ATOM 1343 C CA . HIS A 1 181 ? -19.344 7.066 2.691 1 87.62 181 HIS A CA 1
ATOM 1344 C C . HIS A 1 181 ? -18.906 5.895 3.561 1 87.62 181 HIS A C 1
ATOM 1346 O O . HIS A 1 181 ? -19.359 5.746 4.695 1 87.62 181 HIS A O 1
ATOM 1352 N N . LEU A 1 182 ? -18.062 5.043 3.086 1 89.06 182 LEU A N 1
ATOM 1353 C CA . LEU A 1 182 ? -17.594 3.875 3.83 1 89.06 182 LEU A CA 1
ATOM 1354 C C . LEU A 1 182 ? -16.078 3.867 3.941 1 89.06 182 LEU A C 1
ATOM 1356 O O . LEU A 1 182 ? -15.375 4.207 2.984 1 89.06 182 LEU A O 1
ATOM 1360 N N . ILE A 1 183 ? -15.555 3.447 5.09 1 91.44 183 ILE A N 1
ATOM 1361 C CA . ILE A 1 183 ? -14.133 3.18 5.301 1 91.44 183 ILE A CA 1
ATOM 1362 C C . ILE A 1 183 ? -13.945 1.731 5.746 1 91.44 183 ILE A C 1
ATOM 1364 O O . ILE A 1 183 ? -14.641 1.254 6.645 1 91.44 183 ILE A O 1
ATOM 1368 N N . ALA A 1 184 ? -13.164 1.005 5.035 1 91.19 184 ALA A N 1
ATOM 1369 C CA . ALA A 1 184 ? -12.68 -0.292 5.5 1 91.19 184 ALA A CA 1
ATOM 1370 C C . ALA A 1 184 ? -11.328 -0.155 6.199 1 91.19 184 ALA A C 1
ATOM 1372 O O . ALA A 1 184 ? -10.438 0.535 5.703 1 91.19 184 ALA A O 1
ATOM 1373 N N . SER A 1 185 ? -11.156 -0.745 7.355 1 92.56 185 SER A N 1
ATOM 1374 C CA . SER A 1 185 ? -9.898 -0.681 8.102 1 92.56 185 SER A CA 1
ATOM 1375 C C . SER A 1 185 ? -9.438 -2.072 8.523 1 92.56 185 SER A C 1
ATOM 1377 O O . SER A 1 185 ? -10.258 -2.922 8.883 1 92.56 185 SER A O 1
ATOM 1379 N N . SER A 1 186 ? -8.188 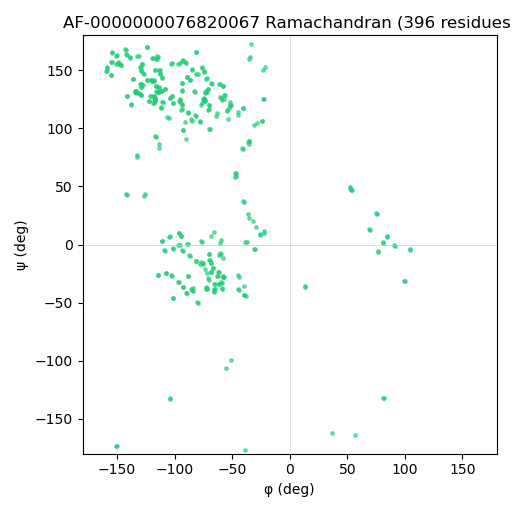-2.312 8.406 1 88.88 186 SER A N 1
ATOM 1380 C CA . SER A 1 186 ? -7.559 -3.525 8.922 1 88.88 186 SER A CA 1
ATOM 1381 C C . SER A 1 186 ? -6.57 -3.205 10.039 1 88.88 186 SER A C 1
ATOM 1383 O O . SER A 1 186 ? -6.086 -2.076 10.141 1 88.88 186 SER A O 1
ATOM 1385 N N . SER A 1 187 ? -6.25 -4.262 10.789 1 88.56 187 SER A N 1
ATOM 1386 C CA . SER A 1 187 ? -5.41 -4.039 11.961 1 88.56 187 SER A CA 1
ATOM 1387 C C . SER A 1 187 ? -4.562 -5.27 12.273 1 88.56 187 SER A C 1
ATOM 1389 O O . SER A 1 187 ? -4.844 -6.363 11.781 1 88.56 187 SER A O 1
ATOM 1391 N N . LEU A 1 188 ? -3.555 -5.008 13.062 1 84 188 LEU A N 1
ATOM 1392 C CA . LEU A 1 188 ? -2.717 -6.102 13.547 1 84 188 LEU A CA 1
ATOM 1393 C C . LEU A 1 188 ? -3.482 -6.977 14.531 1 84 188 LEU A C 1
ATOM 1395 O O . LEU A 1 188 ? -3.047 -8.086 14.852 1 84 188 LEU A O 1
ATOM 1399 N N . ASP A 1 189 ? -4.586 -6.543 15 1 82 189 ASP A N 1
ATOM 1400 C CA . ASP A 1 189 ? -5.406 -7.402 15.852 1 82 189 ASP A CA 1
ATOM 1401 C C . ASP A 1 189 ? -6.156 -8.438 15.023 1 82 189 ASP A C 1
ATOM 1403 O O . ASP A 1 189 ? -6.988 -9.18 15.547 1 82 189 ASP A O 1
ATOM 1407 N N . LYS A 1 190 ? -5.926 -8.453 13.719 1 78.69 190 LYS A N 1
ATOM 1408 C CA . LYS A 1 190 ? -6.387 -9.438 12.75 1 78.69 190 LYS A CA 1
ATOM 1409 C C . LYS A 1 190 ? -7.871 -9.266 12.445 1 78.69 190 LYS A C 1
ATOM 1411 O O . LYS A 1 190 ? -8.562 -10.234 12.117 1 78.69 190 LYS A O 1
ATOM 1416 N N . THR A 1 191 ? -8.359 -8.055 12.594 1 84.19 191 THR A N 1
ATOM 1417 C CA . THR A 1 191 ? -9.75 -7.777 12.242 1 84.19 191 THR A CA 1
ATOM 1418 C C . THR A 1 191 ? -9.82 -6.836 11.039 1 84.19 191 THR A C 1
ATOM 1420 O O . THR A 1 191 ? -8.883 -6.074 10.781 1 84.19 191 THR A O 1
ATOM 1423 N N . LEU A 1 192 ? -10.883 -6.973 10.266 1 88.75 192 LEU A N 1
ATOM 1424 C CA . LEU A 1 192 ? -11.32 -6.012 9.25 1 88.75 192 LEU A CA 1
ATOM 1425 C C . LEU A 1 192 ? -12.695 -5.453 9.586 1 88.75 192 LEU A C 1
ATOM 1427 O O . LEU A 1 192 ? -13.625 -6.211 9.867 1 88.75 192 LEU A O 1
ATOM 1431 N N . ARG A 1 193 ? -12.805 -4.199 9.602 1 92.69 193 ARG A N 1
ATOM 1432 C CA . ARG A 1 193 ? -14.062 -3.553 9.977 1 92.69 193 ARG A CA 1
ATOM 1433 C C . ARG A 1 193 ? -14.477 -2.525 8.93 1 92.69 193 ARG A C 1
ATOM 1435 O O . ARG A 1 193 ? -13.625 -1.942 8.25 1 92.69 193 ARG A O 1
ATOM 1442 N N . ILE A 1 194 ? -15.766 -2.357 8.805 1 92 194 ILE A N 1
ATOM 1443 C CA . ILE A 1 194 ? -16.344 -1.365 7.906 1 92 194 ILE A CA 1
ATOM 1444 C C . ILE A 1 194 ? -17.062 -0.287 8.719 1 92 194 ILE A C 1
ATOM 1446 O O . ILE A 1 194 ? -17.828 -0.596 9.633 1 92 194 ILE A O 1
ATOM 1450 N N . TRP A 1 195 ? -16.766 0.943 8.398 1 92.81 195 TRP A N 1
ATOM 1451 C CA . TRP A 1 195 ? -17.344 2.08 9.102 1 92.81 1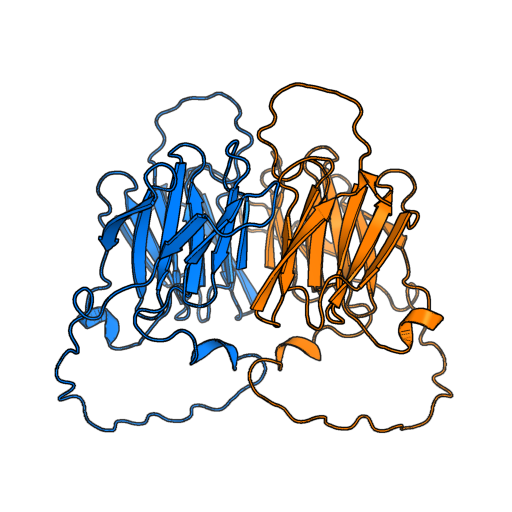95 TRP A CA 1
ATOM 1452 C C . TRP A 1 195 ? -18.188 2.926 8.156 1 92.81 195 TRP A C 1
ATOM 1454 O O . TRP A 1 195 ? -17.703 3.381 7.117 1 92.81 195 TRP A O 1
ATOM 1464 N N . ASP A 1 196 ? -19.391 3.119 8.477 1 91.44 196 ASP A N 1
ATOM 1465 C CA . ASP A 1 196 ? -20.297 4.004 7.746 1 91.44 196 ASP A CA 1
ATOM 1466 C C . ASP A 1 196 ? -20.219 5.434 8.273 1 91.44 196 ASP A C 1
ATOM 1468 O O . ASP A 1 196 ? -20.656 5.715 9.391 1 91.44 196 ASP A O 1
ATOM 1472 N N . LEU A 1 197 ? -19.734 6.301 7.473 1 90.06 197 LEU A N 1
ATOM 1473 C CA . LEU A 1 197 ? -19.422 7.664 7.902 1 90.06 197 LEU A CA 1
ATOM 1474 C C . LEU A 1 197 ? -20.703 8.484 8.055 1 90.06 197 LEU A C 1
ATOM 1476 O O . LEU A 1 197 ? -20.688 9.562 8.648 1 90.06 197 LEU A O 1
ATOM 1480 N N . ARG A 1 198 ? -21.766 8.016 7.504 1 87.31 198 ARG A N 1
ATOM 1481 C CA . ARG A 1 198 ? -23.031 8.719 7.641 1 87.31 198 ARG A CA 1
ATOM 1482 C C . ARG A 1 198 ? -23.562 8.625 9.062 1 87.31 198 ARG A C 1
ATOM 1484 O O . ARG A 1 198 ? -24.484 9.352 9.445 1 87.31 198 ARG A O 1
ATOM 1491 N N . ARG A 1 199 ? -22.938 7.844 9.82 1 80.56 199 ARG A N 1
ATOM 1492 C CA . ARG A 1 199 ? -23.344 7.672 11.203 1 80.56 199 ARG A CA 1
ATOM 1493 C C . ARG A 1 199 ? -22.594 8.617 12.125 1 80.56 199 ARG A C 1
ATOM 1495 O O . ARG A 1 199 ? -22.844 8.672 13.328 1 80.56 199 ARG A O 1
ATOM 1502 N N . TYR A 1 200 ? -21.641 9.344 11.586 1 68.62 200 TYR A N 1
ATOM 1503 C CA . TYR A 1 200 ? -20.812 10.25 12.375 1 68.62 200 TYR A CA 1
ATOM 1504 C C . TYR A 1 200 ? -21.078 11.703 11.992 1 68.62 200 TYR A C 1
ATOM 1506 O O . TYR A 1 200 ? -21.438 11.992 10.852 1 68.62 200 TYR A O 1
ATOM 1514 N N . SER B 1 1 ? -2.238 -6.68 5.012 1 68.19 1 SER B N 1
ATOM 1515 C CA . SER B 1 1 ? -2.525 -5.75 3.926 1 68.19 1 SER B CA 1
ATOM 1516 C C . SER B 1 1 ? -3.975 -5.863 3.469 1 68.19 1 SER B C 1
ATOM 1518 O O . SER B 1 1 ? -4.59 -6.926 3.6 1 68.19 1 SER B O 1
ATOM 1520 N N . ILE B 1 2 ? -4.664 -4.672 3.125 1 68.81 2 ILE B N 1
ATOM 1521 C CA . ILE B 1 2 ? -6.016 -4.66 2.574 1 68.81 2 ILE B CA 1
ATOM 1522 C C . ILE B 1 2 ? -6.008 -4 1.198 1 68.81 2 ILE B C 1
ATOM 1524 O O . ILE B 1 2 ? -5.184 -3.119 0.932 1 68.81 2 ILE B O 1
ATOM 1528 N N . CYS B 1 3 ? -6.758 -4.547 0.325 1 71.88 3 CYS B N 1
ATOM 1529 C CA . CYS B 1 3 ? -6.941 -3.971 -1.003 1 71.88 3 CYS B CA 1
ATOM 1530 C C . CYS B 1 3 ? -8.422 -3.875 -1.354 1 71.88 3 CYS B C 1
ATOM 1532 O O . CYS B 1 3 ? -9.188 -4.801 -1.082 1 71.88 3 CYS B O 1
ATOM 1534 N N . ILE B 1 4 ? -8.836 -2.695 -1.793 1 70.62 4 ILE B N 1
ATOM 1535 C CA . ILE B 1 4 ? -10.195 -2.537 -2.307 1 70.62 4 ILE B CA 1
ATOM 1536 C C . ILE B 1 4 ? -10.289 -3.137 -3.709 1 70.62 4 ILE B C 1
ATOM 1538 O O . ILE B 1 4 ? -9.445 -2.854 -4.57 1 70.62 4 ILE B O 1
ATOM 1542 N N . LEU B 1 5 ? -11.195 -4.07 -3.775 1 70.38 5 LEU B N 1
ATOM 1543 C CA . LEU B 1 5 ? -11.391 -4.762 -5.047 1 70.38 5 LEU B CA 1
ATOM 1544 C C . LEU B 1 5 ? -12.461 -4.07 -5.887 1 70.38 5 LEU B C 1
ATOM 1546 O O . LEU B 1 5 ? -13.602 -3.92 -5.441 1 70.38 5 LEU B O 1
ATOM 1550 N N . SER B 1 6 ? -12.078 -3.391 -6.887 1 61.19 6 SER B N 1
ATOM 1551 C CA . SER B 1 6 ? -12.875 -2.832 -7.977 1 61.19 6 SER B CA 1
ATOM 1552 C C . SER B 1 6 ? -14.227 -2.348 -7.477 1 61.19 6 SER B C 1
ATOM 1554 O O . SER B 1 6 ? -14.523 -2.436 -6.281 1 61.19 6 SER B O 1
ATOM 1556 N N . ILE B 1 7 ? -15.047 -2.203 -8.422 1 57 7 ILE B N 1
ATOM 1557 C CA . ILE B 1 7 ? -16.453 -1.891 -8.664 1 57 7 ILE B CA 1
ATOM 1558 C C . ILE B 1 7 ? -17.344 -2.932 -7.984 1 57 7 ILE B C 1
ATOM 1560 O O . ILE B 1 7 ? -18.547 -2.75 -7.883 1 57 7 ILE B O 1
ATOM 1564 N N . THR B 1 8 ? -16.609 -3.785 -7.289 1 61.94 8 THR B N 1
ATOM 1565 C CA . THR B 1 8 ? -17.453 -4.898 -6.871 1 61.94 8 THR B CA 1
ATOM 1566 C C . THR B 1 8 ? -17.953 -4.699 -5.441 1 61.94 8 THR B C 1
ATOM 1568 O O . THR B 1 8 ? -18.734 -5.5 -4.93 1 61.94 8 THR B O 1
ATOM 1571 N N . GLY B 1 9 ? -17.578 -3.662 -4.84 1 75 9 GLY B N 1
ATOM 1572 C CA . GLY B 1 9 ? -17.984 -3.502 -3.455 1 75 9 GLY B CA 1
ATOM 1573 C C . GLY B 1 9 ? -17.312 -4.484 -2.516 1 75 9 GLY B C 1
ATOM 1574 O O . GLY B 1 9 ? -17.812 -4.738 -1.416 1 75 9 GLY B O 1
ATOM 1575 N N . LYS B 1 10 ? -16.281 -5.168 -2.941 1 86.75 10 LYS B N 1
ATOM 1576 C CA . LYS B 1 10 ? -15.578 -6.148 -2.125 1 86.75 10 LYS B CA 1
ATOM 1577 C C . LYS B 1 10 ? -14.258 -5.582 -1.605 1 86.75 10 LYS B C 1
ATOM 1579 O O . LYS B 1 10 ? -13.727 -4.621 -2.164 1 86.75 10 LYS B O 1
ATOM 1584 N N . VAL B 1 11 ? -13.789 -6.141 -0.496 1 89.25 11 VAL B N 1
ATOM 1585 C CA . VAL B 1 11 ? -12.508 -5.816 0.115 1 89.25 11 VAL B CA 1
ATOM 1586 C C . VAL B 1 11 ? -11.727 -7.102 0.381 1 89.25 11 VAL B C 1
ATOM 1588 O O . VAL B 1 11 ? -12.297 -8.109 0.801 1 89.25 11 VAL B O 1
ATOM 1591 N N . ALA B 1 12 ? -10.484 -7.051 0.059 1 91.5 12 ALA B N 1
ATOM 1592 C CA . ALA B 1 12 ? -9.641 -8.211 0.333 1 91.5 12 ALA B CA 1
ATOM 1593 C C . ALA B 1 12 ? -8.625 -7.906 1.434 1 91.5 12 ALA B C 1
ATOM 1595 O O . ALA B 1 12 ? -8.125 -6.785 1.529 1 91.5 12 ALA B O 1
ATOM 1596 N N . SER B 1 13 ? -8.32 -8.867 2.271 1 89.38 13 SER B N 1
ATOM 1597 C CA . SER B 1 13 ? -7.262 -8.789 3.27 1 89.38 13 SER B CA 1
ATOM 1598 C C . SER B 1 13 ? -6.328 -9.992 3.178 1 89.38 13 SER B C 1
ATOM 1600 O O . SER B 1 13 ? -6.707 -11.039 2.646 1 89.38 13 SER B O 1
ATOM 1602 N N . CYS B 1 14 ? -5.059 -9.805 3.654 1 88.44 14 CYS B N 1
ATOM 1603 C CA . CYS B 1 14 ? -4.051 -10.859 3.572 1 88.44 14 CYS B CA 1
ATOM 1604 C C . CYS B 1 14 ? -3.25 -10.945 4.863 1 88.44 14 CYS B C 1
ATOM 1606 O O . CYS B 1 14 ? -2.605 -9.977 5.27 1 88.44 14 CYS B O 1
ATOM 1608 N N . ASP B 1 15 ? -3.23 -12.047 5.547 1 80.12 15 ASP B N 1
ATOM 1609 C CA . ASP B 1 15 ? -2.439 -12.352 6.734 1 80.12 15 ASP B CA 1
ATOM 1610 C C . ASP B 1 15 ? -1.943 -13.797 6.703 1 80.12 15 ASP B C 1
ATOM 1612 O O . ASP B 1 15 ? -1.907 -14.469 7.738 1 80.12 15 ASP B O 1
ATOM 1616 N N . GLY B 1 16 ? -1.526 -14.18 5.598 1 86.69 16 GLY B N 1
ATOM 1617 C CA . GLY B 1 16 ? -1.212 -15.578 5.332 1 86.69 16 GLY B CA 1
ATOM 1618 C C . GLY B 1 16 ? -2.312 -16.312 4.586 1 86.69 16 GLY B C 1
ATOM 1619 O O . GLY B 1 16 ? -2.055 -17.297 3.902 1 86.69 16 GLY B O 1
ATOM 1620 N N . THR B 1 17 ? -3.457 -15.844 4.887 1 89.25 17 THR B N 1
ATOM 1621 C CA . THR B 1 17 ? -4.688 -16.219 4.203 1 89.25 17 THR B CA 1
ATOM 1622 C C . THR B 1 17 ? -5.32 -15 3.523 1 89.25 17 THR B C 1
ATOM 1624 O O . THR B 1 17 ? -5.262 -13.891 4.051 1 89.25 17 THR B O 1
ATOM 1627 N N . ILE B 1 18 ? -5.84 -15.242 2.369 1 92.5 18 ILE B N 1
ATOM 1628 C CA . ILE B 1 18 ? -6.566 -14.141 1.738 1 92.5 18 ILE B CA 1
ATOM 1629 C C . ILE B 1 18 ? -8.055 -14.273 2.041 1 92.5 18 ILE B C 1
ATOM 1631 O O . ILE B 1 18 ? -8.656 -15.32 1.794 1 92.5 18 ILE B O 1
ATOM 1635 N N . HIS B 1 19 ? -8.594 -13.219 2.59 1 91.12 19 HIS B N 1
ATOM 1636 C CA . HIS B 1 19 ? -10.023 -13.125 2.865 1 91.12 19 HIS B CA 1
ATOM 1637 C C . HIS B 1 19 ? -10.688 -12.086 1.966 1 91.12 19 HIS B C 1
ATOM 1639 O O . HIS B 1 19 ? -10.148 -10.992 1.771 1 91.12 19 HIS B O 1
ATOM 1645 N N . ILE B 1 20 ? -11.773 -12.461 1.389 1 91.62 20 ILE B N 1
ATOM 1646 C CA . ILE B 1 20 ? -12.609 -11.539 0.618 1 91.62 20 ILE B CA 1
ATOM 1647 C C . ILE B 1 20 ? -13.844 -11.164 1.425 1 91.62 20 ILE B C 1
ATOM 1649 O O . ILE B 1 20 ? -14.578 -12.039 1.89 1 91.62 20 ILE B O 1
ATOM 1653 N N . TRP B 1 21 ? -14.023 -9.883 1.559 1 88.12 21 TRP B N 1
ATOM 1654 C CA . TRP B 1 21 ? -15.117 -9.367 2.369 1 88.12 21 TRP B CA 1
ATOM 1655 C C . TRP B 1 21 ? -16.094 -8.562 1.517 1 88.12 21 TRP B C 1
ATOM 1657 O O . TRP B 1 21 ? -15.695 -7.941 0.527 1 88.12 21 TRP B O 1
ATOM 1667 N N . ASN B 1 22 ? -17.391 -8.586 1.977 1 87 22 ASN B N 1
ATOM 1668 C CA . ASN B 1 22 ? -18.344 -7.617 1.436 1 87 22 ASN B CA 1
ATOM 1669 C C . ASN B 1 22 ? -18.047 -6.207 1.931 1 87 22 ASN B C 1
ATOM 1671 O O . ASN B 1 22 ? -18.078 -5.945 3.135 1 87 22 ASN B O 1
ATOM 1675 N N . GLY B 1 23 ? -17.719 -5.363 1.081 1 84.75 23 GLY B N 1
ATOM 1676 C CA . GLY B 1 23 ? -17.281 -4.023 1.43 1 84.75 23 GLY B CA 1
ATOM 1677 C C . GLY B 1 23 ? -18.391 -3.166 2.02 1 84.75 23 GLY B C 1
ATOM 1678 O O . GLY B 1 23 ? -18.125 -2.111 2.6 1 84.75 23 GLY B O 1
ATOM 1679 N N . GLN B 1 24 ? -19.625 -3.582 1.845 1 83.12 24 GLN B N 1
ATOM 1680 C CA . GLN B 1 24 ? -20.75 -2.834 2.389 1 83.12 24 GLN B CA 1
ATOM 1681 C C . GLN B 1 24 ? -21.125 -3.346 3.773 1 83.12 24 GLN B C 1
ATOM 1683 O O . GLN B 1 24 ? -21.453 -2.559 4.664 1 83.12 24 GLN B O 1
ATOM 1688 N N . THR B 1 25 ? -21.016 -4.633 3.924 1 84.38 25 THR B N 1
ATOM 1689 C CA . THR B 1 25 ? -21.547 -5.219 5.145 1 84.38 25 THR B CA 1
ATOM 1690 C C . THR B 1 25 ? -20.422 -5.648 6.078 1 84.38 25 THR B C 1
ATOM 1692 O O . THR B 1 25 ? -20.641 -5.855 7.273 1 84.38 25 THR B O 1
ATOM 1695 N N . GLY B 1 26 ? -19.297 -5.895 5.512 1 82.5 26 GLY B N 1
ATOM 1696 C CA . GLY B 1 26 ? -18.172 -6.395 6.293 1 82.5 26 GLY B CA 1
ATOM 1697 C C . GLY B 1 26 ? -18.203 -7.902 6.477 1 82.5 26 GLY B C 1
ATOM 1698 O O . GLY B 1 26 ? -17.391 -8.461 7.215 1 82.5 26 GLY B O 1
ATOM 1699 N N . LYS B 1 27 ? -19.094 -8.539 5.848 1 89.31 27 LYS B N 1
ATOM 1700 C CA . LYS B 1 27 ? -19.203 -9.992 5.98 1 89.31 27 LYS B CA 1
ATOM 1701 C C . LYS B 1 27 ? -18.172 -10.703 5.102 1 89.31 27 LYS B C 1
ATOM 1703 O O . LYS B 1 27 ? -17.922 -10.281 3.971 1 89.31 27 LYS B O 1
ATOM 1708 N N . LEU B 1 28 ? -17.703 -11.812 5.582 1 90.5 28 LEU B N 1
ATOM 1709 C CA . LEU B 1 28 ? -16.734 -12.617 4.836 1 90.5 28 LEU B CA 1
ATOM 1710 C C . LEU B 1 28 ? -17.406 -13.328 3.666 1 90.5 28 LEU B C 1
ATOM 1712 O O . LEU B 1 28 ? -18.469 -13.953 3.836 1 90.5 28 LEU B O 1
ATOM 1716 N N . ILE B 1 29 ? -16.891 -13.266 2.504 1 92.19 29 ILE B N 1
ATOM 1717 C CA . ILE B 1 29 ? -17.406 -13.898 1.296 1 92.19 29 ILE B CA 1
ATOM 1718 C C . ILE B 1 29 ? -16.609 -15.172 1.001 1 92.19 29 ILE B C 1
ATOM 1720 O O . ILE B 1 29 ? -17.188 -16.219 0.685 1 92.19 29 ILE B O 1
ATOM 1724 N N . ALA B 1 30 ? -15.312 -15.078 1.082 1 94.19 30 ALA B N 1
ATOM 1725 C CA . ALA B 1 30 ? -14.453 -16.203 0.739 1 94.19 30 ALA B CA 1
ATOM 1726 C C . ALA B 1 30 ? -13.117 -16.125 1.467 1 94.19 30 ALA B C 1
ATOM 1728 O O . ALA B 1 30 ? -12.719 -15.047 1.92 1 94.19 30 ALA B O 1
ATOM 1729 N N . ALA B 1 31 ? -12.461 -17.297 1.617 1 94.06 31 ALA B N 1
ATOM 1730 C CA . ALA B 1 31 ? -11.102 -17.406 2.143 1 94.06 31 ALA B CA 1
ATOM 1731 C C . ALA B 1 31 ? -10.266 -18.359 1.281 1 94.06 31 ALA B C 1
ATOM 1733 O O . ALA B 1 31 ? -10.734 -19.406 0.867 1 94.06 31 ALA B O 1
ATOM 1734 N N . HIS B 1 32 ? -9.109 -17.922 0.945 1 94.19 32 HIS B N 1
ATOM 1735 C CA . HIS B 1 32 ? -8.219 -18.719 0.112 1 94.19 32 HIS B CA 1
ATOM 1736 C C . HIS B 1 32 ? -6.938 -19.062 0.86 1 94.19 32 HIS B C 1
ATOM 1738 O O . HIS B 1 32 ? -6.266 -18.188 1.399 1 94.19 32 HIS B O 1
ATOM 1744 N N . THR B 1 33 ? -6.535 -20.203 1.003 1 93.31 33 THR B N 1
ATOM 1745 C CA . THR B 1 33 ? -5.281 -20.734 1.529 1 93.31 33 THR B CA 1
ATOM 1746 C C . THR B 1 33 ? -4.672 -21.75 0.567 1 93.31 33 THR B C 1
ATOM 1748 O O . THR B 1 33 ? -5.371 -22.297 -0.29 1 93.31 33 THR B O 1
ATOM 1751 N N . GLU B 1 34 ? -3.373 -21.859 0.634 1 91.31 34 GLU B N 1
ATOM 1752 C CA . GLU B 1 34 ? -2.738 -22.891 -0.17 1 91.31 34 GLU B CA 1
ATOM 1753 C C . GLU B 1 34 ? -2.699 -24.219 0.578 1 91.31 34 GLU B C 1
ATOM 1755 O O . GLU B 1 34 ? -2.553 -24.25 1.801 1 91.31 34 GLU B O 1
ATOM 1760 N N . SER B 1 35 ? -2.908 -25.219 -0.143 1 82.31 35 SER B N 1
ATOM 1761 C CA . SER B 1 35 ? -2.914 -26.562 0.448 1 82.31 35 SER B CA 1
ATOM 1762 C C . SER B 1 35 ? -1.538 -27.203 0.352 1 82.31 35 SER B C 1
ATOM 1764 O O . SER B 1 35 ? -0.7 -26.797 -0.448 1 82.31 35 SER B O 1
ATOM 1766 N N . 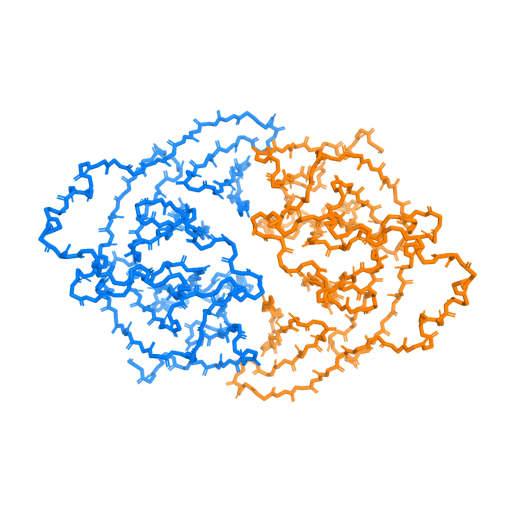SER B 1 36 ? -1.376 -28.156 1.214 1 74.38 36 SER B N 1
ATOM 1767 C CA . SER B 1 36 ? -0.159 -28.969 1.176 1 74.38 36 SER B CA 1
ATOM 1768 C C . SER B 1 36 ? 0.007 -29.656 -0.174 1 74.38 36 SER B C 1
ATOM 1770 O O . SER B 1 36 ? 1.126 -29.969 -0.581 1 74.38 36 SER B O 1
ATOM 1772 N N . THR B 1 37 ? -1.083 -29.891 -0.813 1 70.62 37 THR B N 1
ATOM 1773 C CA . THR B 1 37 ? -1.005 -30.547 -2.113 1 70.62 37 THR B CA 1
ATOM 1774 C C . THR B 1 37 ? -0.311 -29.656 -3.133 1 70.62 37 THR B C 1
ATOM 1776 O O . THR B 1 37 ? 0.384 -30.141 -4.027 1 70.62 37 THR B O 1
ATOM 1779 N N . SER B 1 38 ? -0.535 -28.391 -2.977 1 74.5 38 SER B N 1
ATOM 1780 C CA . SER B 1 38 ? 0.109 -27.453 -3.889 1 74.5 38 SER B CA 1
ATOM 1781 C C . SER B 1 38 ? 1.61 -27.375 -3.633 1 74.5 38 SER B C 1
ATOM 1783 O O . SER B 1 38 ? 2.387 -27.078 -4.547 1 74.5 38 SER B O 1
ATOM 1785 N N . PHE B 1 39 ? 1.895 -27.594 -2.424 1 74 39 PHE B N 1
ATOM 1786 C CA . PHE B 1 39 ? 3.303 -27.578 -2.043 1 74 39 PHE B CA 1
ATOM 1787 C C . PHE B 1 39 ? 3.656 -28.797 -1.195 1 74 39 PHE B C 1
ATOM 1789 O O . PHE B 1 39 ? 3.68 -28.719 0.035 1 74 39 PHE B O 1
ATOM 1796 N N . PRO B 1 40 ? 3.789 -29.938 -1.913 1 63.34 40 PRO B N 1
ATOM 1797 C CA . PRO B 1 40 ? 4.129 -31.141 -1.148 1 63.34 40 PRO B CA 1
ATOM 1798 C C . PRO B 1 40 ? 5.422 -30.984 -0.351 1 63.34 40 PRO B C 1
ATOM 1800 O O . PRO B 1 40 ? 6.32 -30.25 -0.762 1 63.34 40 PRO B O 1
ATOM 1803 N N . LEU B 1 41 ? 5.297 -31.297 0.899 1 54.97 41 LEU B N 1
ATOM 1804 C CA . LEU B 1 41 ? 6.457 -31.25 1.78 1 54.97 41 LEU B CA 1
ATOM 1805 C C . LEU B 1 41 ? 7.691 -31.812 1.081 1 54.97 41 LEU B C 1
ATOM 1807 O O . LEU B 1 41 ? 7.656 -32.938 0.558 1 54.97 41 LEU B O 1
ATOM 1811 N N . GLN B 1 42 ? 8.383 -31.172 0.339 1 47.25 42 GLN B N 1
ATOM 1812 C CA . GLN B 1 42 ? 9.641 -31.766 -0.099 1 47.25 42 GLN B CA 1
ATOM 1813 C C . GLN B 1 42 ? 10.383 -32.406 1.073 1 47.25 42 GLN B C 1
ATOM 1815 O O . GLN B 1 42 ? 10.523 -31.781 2.133 1 47.25 42 GLN B O 1
ATOM 1820 N N . THR B 1 43 ? 10.523 -33.75 1.136 1 39.5 43 THR B N 1
ATOM 1821 C CA . THR B 1 43 ? 11.461 -34.406 2.031 1 39.5 43 THR B CA 1
ATOM 1822 C C . THR B 1 43 ? 12.734 -33.594 2.191 1 39.5 43 THR B C 1
ATOM 1824 O O . THR B 1 43 ? 13.453 -33.344 1.216 1 39.5 43 THR B O 1
ATOM 1827 N N . ALA B 1 44 ? 12.859 -32.75 2.977 1 38.03 44 ALA B N 1
ATOM 1828 C CA . ALA B 1 44 ? 14.094 -32.062 3.357 1 38.03 44 ALA B CA 1
ATOM 1829 C C . ALA B 1 44 ? 15.219 -33.062 3.6 1 38.03 44 ALA B C 1
ATOM 1831 O O . ALA B 1 44 ? 15.164 -33.844 4.547 1 38.03 44 ALA B O 1
ATOM 1832 N N . SER B 1 45 ? 15.727 -33.875 2.754 1 35.25 45 SER B N 1
ATOM 1833 C CA . SER B 1 45 ? 17.047 -34.312 3.186 1 35.25 45 SER B CA 1
ATOM 1834 C C . SER B 1 45 ? 17.828 -33.156 3.811 1 35.25 45 SER B C 1
ATOM 1836 O O . SER B 1 45 ? 19 -33.312 4.152 1 35.25 45 SER B O 1
ATOM 1838 N N . VAL B 1 46 ? 17.797 -32.062 3.25 1 33.12 46 VAL B N 1
ATOM 1839 C CA . VAL B 1 46 ? 18.812 -31.078 3.623 1 33.12 46 VAL B CA 1
ATOM 1840 C C . VAL B 1 46 ? 18.812 -30.891 5.137 1 33.12 46 VAL B C 1
ATOM 1842 O O . VAL B 1 46 ? 17.75 -30.797 5.758 1 33.12 46 VAL B O 1
ATOM 1845 N N . GLU B 1 47 ? 19.984 -31.234 5.844 1 30.91 47 GLU B N 1
ATOM 1846 C CA . GLU B 1 47 ? 20.5 -31 7.191 1 30.91 47 GLU B CA 1
ATOM 1847 C C . GLU B 1 47 ? 19.859 -29.781 7.824 1 30.91 47 GLU B C 1
ATOM 1849 O O . GLU B 1 47 ? 19.359 -28.891 7.117 1 30.91 47 GLU B O 1
ATOM 1854 N N . GLN B 1 48 ? 19.781 -29.875 9.242 1 30.25 48 GLN B N 1
ATOM 1855 C CA . GLN B 1 48 ? 19.672 -28.906 10.32 1 30.25 48 GLN B CA 1
ATOM 1856 C C . GLN B 1 48 ? 20.344 -27.594 9.953 1 30.25 48 GLN B C 1
ATOM 1858 O O . GLN B 1 48 ? 21.359 -27.219 10.547 1 30.25 48 GLN B O 1
ATOM 1863 N N . ALA B 1 49 ? 20.906 -27.625 8.875 1 27.86 49 ALA B N 1
ATOM 1864 C CA . ALA B 1 49 ? 21.828 -26.5 8.742 1 27.86 49 ALA B CA 1
ATOM 1865 C C . ALA B 1 49 ? 21.281 -25.25 9.445 1 27.86 49 ALA B C 1
ATOM 1867 O O . ALA B 1 49 ? 20.078 -25.125 9.664 1 27.86 49 ALA B O 1
ATOM 1868 N N . ASN B 1 50 ? 22.391 -24.312 9.68 1 26.67 50 ASN B N 1
ATOM 1869 C CA . ASN B 1 50 ? 22.453 -23.141 10.547 1 26.67 50 ASN B CA 1
ATOM 1870 C C . ASN B 1 50 ? 21.234 -22.25 10.359 1 26.67 50 ASN B C 1
ATOM 1872 O O . ASN B 1 50 ? 21.094 -21.594 9.32 1 26.67 50 ASN B O 1
ATOM 1876 N N . MET B 1 51 ? 20.125 -22.828 10.578 1 28.98 51 MET B N 1
ATOM 1877 C CA . MET B 1 51 ? 19.109 -21.859 10.977 1 28.98 51 MET B CA 1
ATOM 1878 C C . MET B 1 51 ? 19.719 -20.703 11.758 1 28.98 51 MET B C 1
ATOM 1880 O O . MET B 1 51 ? 19.828 -20.766 12.984 1 28.98 51 MET B O 1
ATOM 1884 N N . LEU B 1 52 ? 21.078 -20.609 11.516 1 27.95 52 LEU B N 1
ATOM 1885 C CA . LEU B 1 52 ? 21.609 -19.422 12.188 1 27.95 52 LEU B CA 1
ATOM 1886 C C . LEU B 1 52 ? 20.547 -18.344 12.312 1 27.95 52 LEU B C 1
ATOM 1888 O O . LEU B 1 52 ? 19.766 -18.125 11.383 1 27.95 52 LEU B O 1
ATOM 1892 N N . ASN B 1 53 ? 20.109 -18.297 13.547 1 27.77 53 ASN B N 1
ATOM 1893 C CA . ASN B 1 53 ? 19.453 -17.234 14.305 1 27.77 53 ASN B CA 1
ATOM 1894 C C . ASN B 1 53 ? 19.812 -15.859 13.766 1 27.77 53 ASN B C 1
ATOM 1896 O O . ASN B 1 53 ? 20.75 -15.227 14.258 1 27.77 53 ASN B O 1
ATOM 1900 N N . GLN B 1 54 ? 20.469 -15.953 12.688 1 28.45 54 GLN B N 1
ATOM 1901 C CA . GLN B 1 54 ? 20.938 -14.594 12.406 1 28.45 54 GLN B CA 1
ATOM 1902 C C . GLN B 1 54 ? 20.031 -13.555 13.07 1 28.45 54 GLN B C 1
ATOM 1904 O O . GLN B 1 54 ? 18.812 -13.633 12.961 1 28.45 54 GLN B O 1
ATOM 1909 N N . ASP B 1 55 ? 20.609 -13.008 14.117 1 26.33 55 ASP B N 1
ATOM 1910 C CA . ASP B 1 55 ? 20.188 -12.031 15.109 1 26.33 55 ASP B CA 1
ATOM 1911 C C . ASP B 1 55 ? 19.047 -11.164 14.578 1 26.33 55 ASP B C 1
ATOM 1913 O O . ASP B 1 55 ? 19 -10.859 13.391 1 26.33 55 ASP B O 1
ATOM 1917 N N . ALA B 1 56 ? 17.953 -11.188 15.414 1 27.58 56 ALA B N 1
ATOM 1918 C CA . ALA B 1 56 ? 16.875 -10.258 15.703 1 27.58 56 ALA B CA 1
ATOM 1919 C C . ALA B 1 56 ? 17.266 -8.828 15.344 1 27.58 56 ALA B C 1
ATOM 1921 O O . ALA B 1 56 ? 17.516 -8.008 16.234 1 27.58 56 ALA B O 1
ATOM 1922 N N . LEU B 1 57 ? 18.297 -8.766 14.727 1 26.48 57 LEU B N 1
ATOM 1923 C CA . LEU B 1 57 ? 18.5 -7.324 14.602 1 26.48 57 LEU B CA 1
ATOM 1924 C C . LEU B 1 57 ? 17.172 -6.613 14.352 1 26.48 57 LEU B C 1
ATOM 1926 O O . LEU B 1 57 ? 16.188 -7.238 13.938 1 26.48 57 LEU B O 1
ATOM 1930 N N . SER B 1 58 ? 17.141 -5.273 14.133 1 29.69 58 SER B N 1
ATOM 1931 C CA . SER B 1 58 ? 16.016 -4.438 14.531 1 29.69 58 SER B CA 1
ATOM 1932 C C . SER B 1 58 ? 14.711 -4.961 13.945 1 29.69 58 SER B C 1
ATOM 1934 O O . SER B 1 58 ? 13.75 -5.195 14.672 1 29.69 58 SER B O 1
ATOM 1936 N N . GLY B 1 59 ? 14.055 -4.383 12.922 1 31.16 59 GLY B N 1
ATOM 1937 C CA . GLY B 1 59 ? 12.719 -4.359 12.352 1 31.16 59 GLY B CA 1
ATOM 1938 C C . GLY B 1 59 ? 12.32 -5.676 11.711 1 31.16 59 GLY B C 1
ATOM 1939 O O . GLY B 1 59 ? 11.344 -5.738 10.969 1 31.16 59 GLY B O 1
ATOM 1940 N N . GLY B 1 60 ? 12.93 -6.84 11.711 1 32 60 GLY B N 1
ATOM 1941 C CA . GLY B 1 60 ? 12.82 -8.039 10.898 1 32 60 GLY B CA 1
ATOM 1942 C C . GLY B 1 60 ? 11.773 -9.016 11.414 1 32 60 GLY B C 1
ATOM 1943 O O . GLY B 1 60 ? 11.875 -10.219 11.172 1 32 60 GLY B O 1
ATOM 1944 N N . ILE B 1 61 ? 11.117 -8.961 12.539 1 36.5 61 ILE B N 1
ATOM 1945 C CA . ILE B 1 61 ? 10.156 -9.914 13.086 1 36.5 61 ILE B CA 1
ATOM 1946 C C . ILE B 1 61 ? 9.18 -10.344 11.984 1 36.5 61 ILE B C 1
ATOM 1948 O O . ILE B 1 61 ? 8.633 -11.445 12.039 1 36.5 61 ILE B O 1
ATOM 1952 N N . LEU B 1 62 ? 8.75 -9.492 11.109 1 38.88 62 LEU B N 1
ATOM 1953 C CA . LEU B 1 62 ? 7.684 -9.828 10.172 1 38.88 62 LEU B CA 1
ATOM 1954 C C . LEU B 1 62 ? 8.055 -11.047 9.336 1 38.88 62 LEU B C 1
ATOM 1956 O O . LEU B 1 62 ? 7.188 -11.68 8.727 1 38.88 62 LEU B O 1
ATOM 1960 N N . SER B 1 63 ? 9.305 -11.562 9.32 1 41.09 63 SER B N 1
ATOM 1961 C CA . SER B 1 63 ? 9.773 -12.43 8.242 1 41.09 63 SER B CA 1
ATOM 1962 C C . SER B 1 63 ? 9.367 -13.875 8.477 1 41.09 63 SER B C 1
ATOM 1964 O O . SER B 1 63 ? 9.078 -14.609 7.531 1 41.09 63 SER B O 1
ATOM 1966 N N . ASN B 1 64 ? 9.414 -14.289 9.75 1 42.66 64 ASN B N 1
ATOM 1967 C CA . ASN B 1 64 ? 9.25 -15.734 9.844 1 42.66 64 ASN B CA 1
ATOM 1968 C C . ASN B 1 64 ? 7.805 -16.156 9.562 1 42.66 64 ASN B C 1
ATOM 1970 O O . ASN B 1 64 ? 7.555 -17.266 9.094 1 42.66 64 ASN B O 1
ATOM 1974 N N . ALA B 1 65 ? 6.797 -15.312 10.023 1 46.62 65 ALA B N 1
ATOM 1975 C CA . ALA B 1 65 ? 5.391 -15.703 9.938 1 46.62 65 ALA B CA 1
ATOM 1976 C C . ALA B 1 65 ? 4.969 -15.906 8.484 1 46.62 65 ALA B C 1
ATOM 1978 O O . ALA B 1 65 ? 3.904 -16.469 8.211 1 46.62 65 ALA B O 1
ATOM 1979 N N . PHE B 1 66 ? 5.766 -15.57 7.602 1 57.5 66 PHE B N 1
ATOM 1980 C CA . PHE B 1 66 ? 5.297 -15.602 6.219 1 57.5 66 PHE B CA 1
ATOM 1981 C C . PHE B 1 66 ? 6.227 -16.453 5.355 1 57.5 66 PHE B C 1
ATOM 1983 O O . PHE B 1 66 ? 6.5 -16.109 4.203 1 57.5 66 PHE B O 1
ATOM 1990 N N . ARG B 1 67 ? 6.527 -17.562 6.055 1 65.75 67 ARG B N 1
ATOM 1991 C CA . ARG B 1 67 ? 7.355 -18.5 5.297 1 65.75 67 ARG B CA 1
ATOM 1992 C C . ARG B 1 67 ? 6.504 -19.562 4.633 1 65.75 67 ARG B C 1
ATOM 1994 O O . ARG B 1 67 ? 5.316 -19.703 4.934 1 65.75 67 ARG B O 1
ATOM 2001 N N . GLY B 1 68 ? 7.004 -20.078 3.662 1 80.12 68 GLY B N 1
ATOM 2002 C CA . GLY B 1 68 ? 6.371 -21.203 3.002 1 80.12 68 GLY B CA 1
ATOM 2003 C C . GLY B 1 68 ? 5.25 -20.797 2.064 1 80.12 68 GLY B C 1
ATOM 2004 O O . GLY B 1 68 ? 5.422 -19.906 1.235 1 80.12 68 GLY B O 1
ATOM 2005 N N . SER B 1 69 ? 4.152 -21.5 2.244 1 87.06 69 SER B N 1
ATOM 2006 C CA . SER B 1 69 ? 3.086 -21.359 1.259 1 87.06 69 SER B CA 1
ATOM 2007 C C . SER B 1 69 ? 2.066 -20.312 1.696 1 87.06 69 SER B C 1
ATOM 2009 O O . SER B 1 69 ? 1.021 -20.156 1.062 1 87.06 69 SER B O 1
ATOM 2011 N N . LEU B 1 70 ? 2.387 -19.625 2.773 1 89.19 70 LEU B N 1
ATOM 2012 C CA . LEU B 1 70 ? 1.478 -18.578 3.225 1 89.19 70 LEU B CA 1
ATOM 2013 C C . LEU B 1 70 ? 1.522 -17.375 2.287 1 89.19 70 LEU B C 1
ATOM 2015 O O . LEU B 1 70 ? 2.588 -17.016 1.777 1 89.19 70 LEU B O 1
ATOM 2019 N N . TYR B 1 71 ? 0.364 -16.75 2.07 1 91.69 71 TYR B N 1
ATOM 2020 C CA . TYR B 1 71 ? 0.317 -15.531 1.278 1 91.69 71 TYR B CA 1
ATOM 2021 C C . TYR B 1 71 ? 0.946 -14.367 2.033 1 91.69 71 TYR B C 1
ATOM 2023 O O . TYR B 1 71 ? 0.676 -14.172 3.221 1 91.69 71 TYR B O 1
ATOM 2031 N N . THR B 1 72 ? 1.78 -13.602 1.395 1 91.12 72 THR B N 1
ATOM 2032 C CA . THR B 1 72 ? 2.529 -12.539 2.055 1 91.12 72 THR B CA 1
ATOM 2033 C C . THR B 1 72 ? 2.104 -11.172 1.531 1 91.12 72 THR B C 1
ATOM 2035 O O . THR B 1 72 ? 2.297 -10.156 2.203 1 91.12 72 THR B O 1
ATOM 2038 N N . THR B 1 73 ? 1.624 -11.078 0.354 1 92.12 73 THR B N 1
ATOM 2039 C CA . THR B 1 73 ? 1.183 -9.844 -0.28 1 92.12 73 THR B CA 1
ATOM 2040 C C . THR B 1 73 ? 0.136 -10.125 -1.354 1 92.12 73 THR B C 1
ATOM 2042 O O . THR B 1 73 ? -0.056 -11.281 -1.751 1 92.12 73 THR B O 1
ATOM 2045 N N . MET B 1 74 ? -0.563 -9.055 -1.77 1 93.19 74 MET B N 1
ATOM 2046 C CA . MET B 1 74 ? -1.527 -9.203 -2.855 1 93.19 74 MET B CA 1
ATOM 2047 C C . MET B 1 74 ? -1.621 -7.926 -3.684 1 93.19 74 MET B C 1
ATOM 2049 O O . MET B 1 74 ? -1.247 -6.852 -3.215 1 93.19 74 MET B O 1
ATOM 2053 N N . HIS B 1 75 ? -2.029 -8.031 -4.867 1 91.94 75 HIS B N 1
ATOM 2054 C CA . HIS B 1 75 ? -2.25 -6.953 -5.828 1 91.94 75 HIS B CA 1
ATOM 2055 C C . HIS B 1 75 ? -3.502 -7.207 -6.66 1 91.94 75 HIS B C 1
ATOM 2057 O O . HIS B 1 75 ? -3.658 -8.281 -7.242 1 91.94 75 HIS B O 1
ATOM 2063 N N . TYR B 1 76 ? -4.359 -6.191 -6.676 1 89.12 76 TYR B N 1
ATOM 2064 C CA . TYR B 1 76 ? -5.598 -6.32 -7.434 1 89.12 76 TYR B CA 1
ATOM 2065 C C . TYR B 1 76 ? -5.438 -5.758 -8.844 1 89.12 76 TYR B C 1
ATOM 2067 O O . TYR B 1 76 ? -5.074 -4.594 -9.016 1 89.12 76 TYR B O 1
ATOM 2075 N N . MET B 1 77 ? -5.645 -6.609 -9.734 1 87.44 77 MET B N 1
ATOM 2076 C CA . MET B 1 77 ? -5.711 -6.195 -11.133 1 87.44 77 MET B CA 1
ATOM 2077 C C . MET B 1 77 ? -7.145 -5.891 -11.547 1 87.44 77 MET B C 1
ATOM 2079 O O . MET B 1 77 ? -7.875 -6.785 -11.977 1 87.44 77 MET B O 1
ATOM 2083 N N . ALA B 1 78 ? -7.492 -4.648 -11.539 1 82 78 ALA B N 1
ATOM 2084 C CA . ALA B 1 78 ? -8.875 -4.215 -11.711 1 82 78 ALA B CA 1
ATOM 2085 C C . ALA B 1 78 ? -9.383 -4.547 -13.109 1 82 78 ALA B C 1
ATOM 2087 O O . ALA B 1 78 ? -10.539 -4.941 -13.281 1 82 78 ALA B O 1
ATOM 2088 N N . SER B 1 79 ? -8.523 -4.34 -14.117 1 78.94 79 SER B N 1
ATOM 2089 C CA . SER B 1 79 ? -8.938 -4.555 -15.5 1 78.94 79 SER B CA 1
ATOM 2090 C C . SER B 1 79 ? -9.312 -6.016 -15.742 1 78.94 79 SER B C 1
ATOM 2092 O O . SER B 1 79 ? -10.148 -6.312 -16.594 1 78.94 79 SER B O 1
ATOM 2094 N N . GLU B 1 80 ? -8.75 -6.902 -15.008 1 81.62 80 GLU B N 1
ATOM 2095 C CA . GLU B 1 80 ? -8.992 -8.328 -15.219 1 81.62 80 GLU B CA 1
ATOM 2096 C C . GLU B 1 80 ? -9.844 -8.914 -14.102 1 81.62 80 GLU B C 1
ATOM 2098 O O . GLU B 1 80 ? -10.242 -10.078 -14.164 1 81.62 80 GLU B O 1
ATOM 2103 N N . ASP B 1 81 ? -10.094 -8.07 -13.125 1 85.31 81 ASP B N 1
ATOM 2104 C CA . ASP B 1 81 ? -10.82 -8.508 -11.938 1 85.31 81 ASP B CA 1
ATOM 2105 C C . ASP B 1 81 ? -10.164 -9.734 -11.312 1 85.31 81 ASP B C 1
ATOM 2107 O O . ASP B 1 81 ? -10.836 -10.734 -11.031 1 85.31 81 ASP B O 1
ATOM 2111 N N . LYS B 1 82 ? -8.898 -9.695 -11.164 1 89.38 82 LYS B N 1
ATOM 2112 C CA . LYS B 1 82 ? -8.109 -10.773 -10.578 1 89.38 82 LYS B CA 1
ATOM 2113 C C . LYS B 1 82 ? -7.227 -10.258 -9.445 1 89.38 82 LYS B C 1
ATOM 2115 O O . LYS B 1 82 ? -6.777 -9.109 -9.477 1 89.38 82 LYS B O 1
ATOM 2120 N N . LEU B 1 83 ? -7.062 -11.148 -8.508 1 92.38 83 LEU B N 1
ATOM 2121 C CA . LEU B 1 83 ? -6.09 -10.906 -7.449 1 92.38 83 LEU B CA 1
ATOM 2122 C C . LEU B 1 83 ? -4.812 -11.703 -7.688 1 92.38 83 LEU B C 1
ATOM 2124 O O . LEU B 1 83 ? -4.871 -12.883 -8.039 1 92.38 83 LEU B O 1
ATOM 2128 N N . VAL B 1 84 ? -3.691 -11.055 -7.66 1 93.5 84 VAL B N 1
ATOM 2129 C CA . VAL B 1 84 ? -2.393 -11.711 -7.707 1 93.5 84 VAL B CA 1
ATOM 2130 C C . VAL B 1 84 ? -1.791 -11.773 -6.305 1 93.5 84 VAL B C 1
ATOM 2132 O O . VAL B 1 84 ? -1.608 -10.742 -5.656 1 93.5 84 VAL B O 1
ATOM 2135 N N . ALA B 1 85 ? -1.507 -12.953 -5.832 1 94.31 85 ALA B N 1
ATOM 2136 C CA . ALA B 1 85 ? -1.027 -13.148 -4.469 1 94.31 85 ALA B CA 1
ATOM 2137 C C . ALA B 1 85 ? 0.383 -13.734 -4.457 1 94.31 85 ALA B C 1
ATOM 2139 O O . ALA B 1 85 ? 0.654 -14.727 -5.133 1 94.31 85 ALA B O 1
ATOM 2140 N N . GLY B 1 86 ? 1.247 -13.062 -3.764 1 93.56 86 GLY B N 1
ATOM 2141 C CA . GLY B 1 86 ? 2.578 -13.594 -3.529 1 93.56 86 GLY B CA 1
ATOM 2142 C C . GLY B 1 86 ? 2.676 -14.422 -2.258 1 93.56 86 GLY B C 1
ATOM 2143 O O . GLY B 1 86 ? 1.934 -14.18 -1.301 1 93.56 86 GLY B O 1
ATOM 2144 N N . MET B 1 87 ? 3.67 -15.312 -2.213 1 91.06 87 MET B N 1
ATOM 2145 C CA . MET B 1 87 ? 3.795 -16.234 -1.081 1 91.06 87 MET B CA 1
ATOM 2146 C C . MET B 1 87 ? 5.172 -16.109 -0.438 1 91.06 87 MET B C 1
ATOM 2148 O O . MET B 1 87 ? 6.07 -15.477 -0.994 1 91.06 87 MET B O 1
ATOM 2152 N N . GLY B 1 88 ? 5.266 -16.75 0.687 1 88.56 88 GLY B N 1
ATOM 2153 C CA . GLY B 1 88 ? 6.504 -16.766 1.449 1 88.56 88 GLY B CA 1
ATOM 2154 C C . GLY B 1 88 ? 7.617 -17.547 0.769 1 88.56 88 GLY B C 1
ATOM 2155 O O . GLY B 1 88 ? 8.797 -17.266 1 1 88.56 88 GLY B O 1
ATOM 2156 N N . ASN B 1 89 ? 7.273 -18.469 -0.097 1 85.69 89 ASN B N 1
ATOM 2157 C CA . ASN B 1 89 ? 8.281 -19.25 -0.792 1 85.69 89 ASN B CA 1
ATOM 2158 C C . ASN B 1 89 ? 8.602 -18.672 -2.168 1 85.69 89 ASN B C 1
ATOM 2160 O O . ASN B 1 89 ? 9.219 -19.344 -2.998 1 85.69 89 ASN B O 1
ATOM 2164 N N . GLY B 1 90 ? 8.102 -17.516 -2.41 1 89.81 90 GLY B N 1
ATOM 2165 C CA . GLY B 1 90 ? 8.414 -16.828 -3.658 1 89.81 90 GLY B CA 1
ATOM 2166 C C . GLY B 1 90 ? 7.43 -17.141 -4.77 1 89.81 90 GLY B C 1
ATOM 2167 O O . GLY B 1 90 ? 7.539 -16.594 -5.867 1 89.81 90 GLY B O 1
ATOM 2168 N N . SER B 1 91 ? 6.473 -17.938 -4.516 1 90.06 91 SER B N 1
ATOM 2169 C CA . SER B 1 91 ? 5.488 -18.312 -5.527 1 90.06 91 SER B CA 1
ATOM 2170 C C . SER B 1 91 ? 4.406 -17.25 -5.664 1 90.06 91 SER B C 1
ATOM 2172 O O . SER B 1 91 ? 4.289 -16.359 -4.812 1 90.06 91 SER B O 1
ATOM 2174 N N . ILE B 1 92 ? 3.684 -17.391 -6.758 1 92.75 92 ILE B N 1
ATOM 2175 C CA . ILE B 1 92 ? 2.625 -16.438 -7.047 1 92.75 92 ILE B CA 1
ATOM 2176 C C . ILE B 1 92 ? 1.357 -17.172 -7.469 1 92.75 92 ILE B C 1
ATOM 2178 O O . ILE B 1 92 ? 1.409 -18.078 -8.312 1 92.75 92 ILE B O 1
ATOM 2182 N N . ARG B 1 93 ? 0.247 -16.797 -6.875 1 93.12 93 ARG B N 1
ATOM 2183 C CA . ARG B 1 93 ? -1.064 -17.375 -7.168 1 93.12 93 ARG B CA 1
ATOM 2184 C C . ARG B 1 93 ? -2 -16.312 -7.754 1 93.12 93 ARG B C 1
ATOM 2186 O O . ARG B 1 93 ? -2.1 -15.203 -7.227 1 93.12 93 ARG B O 1
ATOM 2193 N N . PHE B 1 94 ? -2.627 -16.719 -8.844 1 93.19 94 PHE B N 1
ATOM 2194 C CA . PHE B 1 94 ? -3.717 -15.898 -9.359 1 93.19 94 PHE B CA 1
ATOM 2195 C C . PHE B 1 94 ? -5.059 -16.375 -8.82 1 93.19 94 PHE B C 1
ATOM 2197 O O . PHE B 1 94 ? -5.297 -17.594 -8.719 1 93.19 94 PHE B O 1
ATOM 2204 N N . ILE B 1 95 ? -5.898 -15.445 -8.477 1 93.12 95 ILE B N 1
ATOM 2205 C CA . ILE B 1 95 ? -7.215 -15.766 -7.926 1 93.12 95 ILE B CA 1
ATOM 2206 C C . ILE B 1 95 ? -8.289 -15 -8.688 1 93.12 95 ILE B C 1
ATOM 2208 O O . ILE B 1 95 ? -8.188 -13.789 -8.867 1 93.12 95 ILE B O 1
ATOM 2212 N N . ASP B 1 96 ? -9.266 -15.68 -9.141 1 92.19 96 ASP B N 1
ATOM 2213 C CA . ASP B 1 96 ? -10.453 -15.07 -9.734 1 92.19 96 ASP B CA 1
ATOM 2214 C C . ASP B 1 96 ? -11.438 -14.625 -8.656 1 92.19 96 ASP B C 1
ATOM 2216 O O . ASP B 1 96 ? -12.062 -15.453 -7.988 1 92.19 96 ASP B O 1
ATOM 2220 N N . ILE B 1 97 ? -11.586 -13.406 -8.523 1 87.56 97 ILE B N 1
ATOM 2221 C CA . ILE B 1 97 ? -12.406 -12.844 -7.453 1 87.56 97 ILE B CA 1
ATOM 2222 C C . ILE B 1 97 ? -13.883 -13.086 -7.758 1 87.56 97 ILE B C 1
ATOM 2224 O O . ILE B 1 97 ? -14.672 -13.359 -6.848 1 87.56 9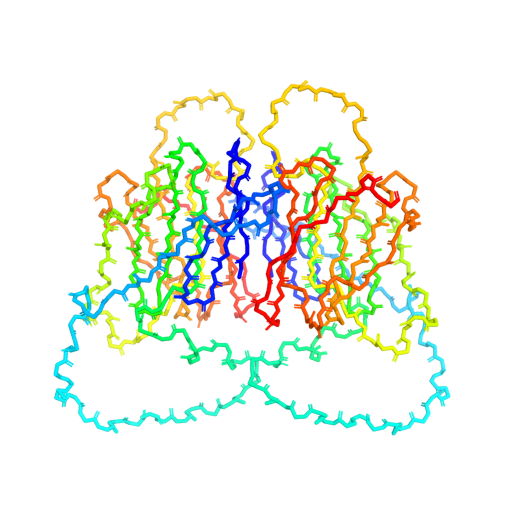7 ILE B O 1
ATOM 2228 N N . SER B 1 98 ? -14.266 -12.977 -9.008 1 87.06 98 SER B N 1
ATOM 2229 C CA . SER B 1 98 ? -15.664 -13.141 -9.391 1 87.06 98 SER B CA 1
ATOM 2230 C C . SER B 1 98 ? -16.141 -14.562 -9.133 1 87.06 98 SER B C 1
ATOM 2232 O O . SER B 1 98 ? -17.266 -14.773 -8.656 1 87.06 98 SER B O 1
ATOM 2234 N N . ARG B 1 99 ? -15.344 -15.523 -9.359 1 90.31 99 ARG B N 1
ATOM 2235 C CA . ARG B 1 99 ? -15.727 -16.922 -9.203 1 90.31 99 ARG B CA 1
ATOM 2236 C C . ARG B 1 99 ? -15.203 -17.5 -7.895 1 90.31 99 ARG B C 1
ATOM 2238 O O . ARG B 1 99 ? -15.484 -18.641 -7.551 1 90.31 99 ARG B O 1
ATOM 2245 N N . ASP B 1 100 ? -14.445 -16.656 -7.191 1 89.06 100 ASP B N 1
ATOM 2246 C CA . ASP B 1 100 ? -13.828 -17.094 -5.945 1 89.06 100 ASP B CA 1
ATOM 2247 C C . ASP B 1 100 ? -13.031 -18.391 -6.152 1 89.06 100 ASP B C 1
ATOM 2249 O O . ASP B 1 100 ? -13.18 -19.344 -5.387 1 89.06 100 ASP B O 1
ATOM 2253 N N . GLN B 1 101 ? -12.18 -18.422 -7.18 1 93.81 101 GLN B N 1
ATOM 2254 C CA . GLN B 1 101 ? -11.406 -19.609 -7.535 1 93.81 101 GLN B CA 1
ATOM 2255 C C . GLN B 1 101 ? -9.922 -19.281 -7.68 1 93.81 101 GLN B C 1
ATOM 2257 O O . GLN B 1 101 ? -9.562 -18.25 -8.234 1 93.81 101 GLN B O 1
ATOM 2262 N N . LYS B 1 102 ? -9.156 -20.203 -7.133 1 93.75 102 LYS B N 1
ATOM 2263 C CA . LYS B 1 102 ? -7.723 -20.125 -7.402 1 93.75 102 LYS B CA 1
ATOM 2264 C C . LYS B 1 102 ? -7.41 -20.547 -8.828 1 93.75 102 LYS B C 1
ATOM 2266 O O . LYS B 1 102 ? -7.926 -21.562 -9.312 1 93.75 102 LYS B O 1
ATOM 2271 N N . LEU B 1 103 ? -6.66 -19.766 -9.484 1 92.19 103 LEU B N 1
ATOM 2272 C CA . LEU B 1 103 ? -6.258 -20.031 -10.867 1 92.19 103 LEU B CA 1
ATOM 2273 C C . LEU B 1 103 ? -4.812 -20.516 -10.93 1 92.19 103 LEU B C 1
ATOM 2275 O O . LEU B 1 103 ? -4.426 -21.422 -10.195 1 92.19 103 LEU B O 1
ATOM 2279 N N . HIS B 1 104 ? -4.023 -19.953 -11.805 1 90.56 104 HIS B N 1
ATOM 2280 C CA . HIS B 1 104 ? -2.66 -20.406 -12.086 1 90.56 104 HIS B CA 1
ATOM 2281 C C . HIS B 1 104 ? -1.743 -20.141 -10.891 1 90.56 104 HIS B C 1
ATOM 2283 O O . HIS B 1 104 ? -1.857 -19.094 -10.234 1 90.56 104 HIS B O 1
ATOM 2289 N N . LEU B 1 105 ? -0.885 -21.094 -10.609 1 90 105 LEU B N 1
ATOM 2290 C CA . LEU B 1 105 ? 0.188 -21 -9.625 1 90 105 LEU B CA 1
ATOM 2291 C C . LEU B 1 105 ? 1.552 -21 -10.305 1 90 105 LEU B C 1
ATOM 2293 O O . LEU B 1 105 ? 1.884 -21.953 -11.023 1 90 105 LEU B O 1
ATOM 2297 N N . TRP B 1 106 ? 2.23 -19.938 -10.117 1 88 106 TRP B N 1
ATOM 2298 C CA . TRP B 1 106 ? 3.637 -19.906 -10.516 1 88 106 TRP B CA 1
ATOM 2299 C C . TRP B 1 106 ? 4.539 -20.266 -9.336 1 88 106 TRP B C 1
ATOM 2301 O O . TRP B 1 106 ? 4.602 -19.531 -8.344 1 88 106 TRP B O 1
ATOM 2311 N N . LYS B 1 107 ? 5.191 -21.328 -9.5 1 83.44 107 LYS B N 1
ATOM 2312 C CA . LYS B 1 107 ? 6.082 -21.766 -8.43 1 83.44 107 LYS B CA 1
ATOM 2313 C C . LYS B 1 107 ? 7.516 -21.297 -8.68 1 83.44 107 LYS B C 1
ATOM 2315 O O . LYS B 1 107 ? 8 -21.344 -9.812 1 83.44 107 LYS B O 1
ATOM 2320 N N . SER B 1 108 ? 7.977 -20.578 -7.699 1 76.25 108 SER B N 1
ATOM 2321 C CA . SER B 1 108 ? 9.391 -20.25 -7.777 1 76.25 108 SER B CA 1
ATOM 2322 C C . SER B 1 108 ? 10.258 -21.5 -7.859 1 76.25 108 SER B C 1
ATOM 2324 O O . SER B 1 108 ? 9.953 -22.516 -7.215 1 76.25 108 SER B O 1
ATOM 2326 N N . ASP B 1 109 ? 11.109 -21.578 -8.906 1 62.06 109 ASP B N 1
ATOM 2327 C CA . ASP B 1 109 ? 11.977 -22.734 -9.07 1 62.06 109 ASP B CA 1
ATOM 2328 C C . ASP B 1 109 ? 12.766 -23.016 -7.793 1 62.06 109 ASP B C 1
ATOM 2330 O O . ASP B 1 109 ? 13.273 -22.094 -7.148 1 62.06 109 ASP B O 1
ATOM 2334 N N . SER B 1 110 ? 12.57 -24.219 -7.316 1 53.78 110 SER B N 1
ATOM 2335 C CA . SER B 1 110 ? 13.25 -24.734 -6.133 1 53.78 110 SER B CA 1
ATOM 2336 C C . SER B 1 110 ? 14.711 -24.297 -6.102 1 53.78 110 SER B C 1
ATOM 2338 O O . SER B 1 110 ? 15.281 -24.094 -5.027 1 53.78 110 SER B O 1
ATOM 2340 N N . ALA B 1 111 ? 15.406 -24.359 -7.238 1 51.94 111 ALA B N 1
ATOM 2341 C CA . ALA B 1 111 ? 16.828 -24 -7.238 1 51.94 111 ALA B CA 1
ATOM 2342 C C . ALA B 1 111 ? 17.031 -22.562 -6.77 1 51.94 111 ALA B C 1
ATOM 2344 O O . ALA B 1 111 ? 18.094 -22.219 -6.254 1 51.94 111 ALA B O 1
ATOM 2345 N N . GLU B 1 112 ? 16.109 -21.828 -7.07 1 52.59 112 GLU B N 1
ATOM 2346 C CA . GLU B 1 112 ? 16.141 -20.438 -6.633 1 52.59 112 GLU B CA 1
ATOM 2347 C C . GLU B 1 112 ? 15.742 -20.312 -5.164 1 52.59 112 GLU B C 1
ATOM 2349 O O . GLU B 1 112 ? 16.047 -19.297 -4.52 1 52.59 112 GLU B O 1
ATOM 2354 N N . ILE B 1 113 ? 15.102 -21.453 -4.727 1 47.25 113 ILE B N 1
ATOM 2355 C CA . ILE B 1 113 ? 14.461 -21.531 -3.422 1 47.25 113 ILE B CA 1
ATOM 2356 C C . ILE B 1 113 ? 15.523 -21.578 -2.324 1 47.25 113 ILE B C 1
ATOM 2358 O O . ILE B 1 113 ? 15.219 -21.359 -1.149 1 47.25 113 ILE B O 1
ATOM 2362 N N . SER B 1 114 ? 16.703 -22.062 -2.756 1 47.78 114 SER B N 1
ATOM 2363 C CA . SER B 1 114 ? 17.641 -22.203 -1.644 1 47.78 114 SER B CA 1
ATOM 2364 C C . SER B 1 114 ? 17.625 -20.969 -0.751 1 47.78 114 SER B C 1
ATOM 2366 O O . SER B 1 114 ? 18.062 -21.016 0.399 1 47.78 114 SER B O 1
ATOM 2368 N N . PHE B 1 115 ? 17.297 -19.906 -1.247 1 51.09 115 PHE B N 1
ATOM 2369 C CA . PHE B 1 115 ? 17.188 -18.734 -0.392 1 51.09 115 PHE B CA 1
ATOM 2370 C C . PHE B 1 115 ? 15.734 -18.266 -0.299 1 51.09 115 PHE B C 1
ATOM 2372 O O . PHE B 1 115 ? 15.156 -17.812 -1.29 1 51.09 115 PHE B O 1
ATOM 2379 N N . SER B 1 116 ? 15.031 -18.922 0.602 1 61 116 SER B N 1
ATOM 2380 C CA . SER B 1 116 ? 13.648 -18.562 0.889 1 61 116 SER B CA 1
ATOM 2381 C C . SER B 1 116 ? 13.438 -17.047 0.801 1 61 116 SER B C 1
ATOM 2383 O O . SER B 1 116 ? 14.047 -16.281 1.554 1 61 116 SER B O 1
ATOM 2385 N N . SER B 1 117 ? 13.109 -16.547 -0.401 1 84.56 117 SER B N 1
ATOM 2386 C CA . SER B 1 117 ? 12.789 -15.141 -0.609 1 84.56 117 SER B CA 1
ATOM 2387 C C . SER B 1 117 ? 11.297 -14.938 -0.834 1 84.56 117 SER B C 1
ATOM 2389 O O . SER B 1 117 ? 10.734 -15.438 -1.812 1 84.56 117 SER B O 1
ATOM 2391 N N . LEU B 1 118 ? 10.688 -14.359 0.13 1 88.44 118 LEU B N 1
ATOM 2392 C CA . LEU B 1 118 ? 9.25 -14.148 0.03 1 88.44 118 LEU B CA 1
ATOM 2393 C C . LEU B 1 118 ? 8.93 -13.016 -0.939 1 88.44 118 LEU B C 1
ATOM 2395 O O . LEU B 1 118 ? 9.742 -12.117 -1.138 1 88.44 118 LEU B O 1
ATOM 2399 N N . VAL B 1 119 ? 7.789 -13.148 -1.579 1 93.06 119 VAL B N 1
ATOM 2400 C CA . VAL B 1 119 ? 7.281 -12.031 -2.375 1 93.06 119 VAL B CA 1
ATOM 2401 C C . VAL B 1 119 ? 6.832 -10.898 -1.453 1 93.06 119 VAL B C 1
ATOM 2403 O O . VAL B 1 119 ? 5.926 -11.078 -0.635 1 93.06 119 VAL B O 1
ATOM 2406 N N . SER B 1 120 ? 7.398 -9.758 -1.571 1 92.56 120 SER B N 1
ATOM 2407 C CA . SER B 1 120 ? 7.148 -8.68 -0.624 1 92.56 120 SER B CA 1
ATOM 2408 C C . SER B 1 120 ? 6.203 -7.633 -1.211 1 92.56 120 SER B C 1
ATOM 2410 O O . SER B 1 120 ? 5.543 -6.898 -0.473 1 92.56 120 SER B O 1
ATOM 2412 N N . THR B 1 121 ? 6.152 -7.5 -2.504 1 93.69 121 THR B N 1
ATOM 2413 C CA . THR B 1 121 ? 5.297 -6.531 -3.182 1 93.69 121 THR B CA 1
ATOM 2414 C C . THR B 1 121 ? 5.062 -6.941 -4.633 1 93.69 121 THR B C 1
ATOM 2416 O O . THR B 1 121 ? 5.871 -7.66 -5.223 1 93.69 121 THR B O 1
ATOM 2419 N N . ILE B 1 122 ? 3.932 -6.52 -5.152 1 94.44 122 ILE B N 1
ATOM 2420 C CA . ILE B 1 122 ? 3.566 -6.809 -6.535 1 94.44 122 ILE B CA 1
ATOM 2421 C C . ILE B 1 122 ? 2.986 -5.555 -7.188 1 94.44 122 ILE B C 1
ATOM 2423 O O . ILE B 1 122 ? 2.273 -4.785 -6.539 1 94.44 122 ILE B O 1
ATOM 2427 N N . CYS B 1 123 ? 3.273 -5.352 -8.383 1 92.69 123 CYS B N 1
ATOM 2428 C CA . CYS B 1 123 ? 2.584 -4.355 -9.195 1 92.69 123 CYS B CA 1
ATOM 2429 C C . CYS B 1 123 ? 2.381 -4.859 -10.617 1 92.69 123 CYS B C 1
ATOM 2431 O O . CYS B 1 123 ? 2.91 -5.906 -10.992 1 92.69 123 CYS B O 1
ATOM 2433 N N . SER B 1 124 ? 1.514 -4.203 -11.297 1 91.69 124 SER B N 1
ATOM 2434 C CA . SER B 1 124 ? 1.261 -4.578 -12.68 1 91.69 124 SER B CA 1
ATOM 2435 C C . SER B 1 124 ? 1.268 -3.354 -13.594 1 91.69 124 SER B C 1
ATOM 2437 O O . SER B 1 124 ? 1.174 -2.219 -13.125 1 91.69 124 SER B O 1
ATOM 2439 N N . SER B 1 125 ? 1.425 -3.668 -14.859 1 85.44 125 SER B N 1
ATOM 2440 C CA . SER B 1 125 ? 1.429 -2.59 -15.844 1 85.44 125 SER B CA 1
ATOM 2441 C C . SER B 1 125 ? 0.134 -1.785 -15.789 1 85.44 125 SER B C 1
ATOM 2443 O O . SER B 1 125 ? -0.952 -2.355 -15.656 1 85.44 125 SER B O 1
ATOM 2445 N N . GLY B 1 126 ? 0.241 -0.514 -15.844 1 72.38 126 GLY B N 1
ATOM 2446 C CA . GLY B 1 126 ? -0.923 0.354 -15.93 1 72.38 126 GLY B CA 1
ATOM 2447 C C . GLY B 1 126 ? -1.647 0.51 -14.602 1 72.38 126 GLY B C 1
ATOM 2448 O O . GLY B 1 126 ? -2.643 1.232 -14.516 1 72.38 126 GLY B O 1
ATOM 2449 N N . SER B 1 127 ? -1.195 -0.241 -13.641 1 67.12 127 SER B N 1
ATOM 2450 C CA . SER B 1 127 ? -1.948 -0.243 -12.383 1 67.12 127 SER B CA 1
ATOM 2451 C C . SER B 1 127 ? -1.976 1.146 -11.758 1 67.12 127 SER B C 1
ATOM 2453 O O . SER B 1 127 ? -2.895 1.472 -11 1 67.12 127 SER B O 1
ATOM 2455 N N . ASP B 1 128 ? -1.023 1.985 -12.07 1 60.16 128 ASP B N 1
ATOM 2456 C CA . ASP B 1 128 ? -0.923 3.289 -11.414 1 60.16 128 ASP B CA 1
ATOM 2457 C C . ASP B 1 128 ? -1.249 4.418 -12.391 1 60.16 128 ASP B C 1
ATOM 2459 O O . ASP B 1 128 ? -1.063 5.594 -12.07 1 60.16 128 ASP B O 1
ATOM 2463 N N . LYS B 1 129 ? -1.663 4.031 -13.773 1 58.5 129 LYS B N 1
ATOM 2464 C CA . LYS B 1 129 ? -1.933 5.055 -14.773 1 58.5 129 LYS B CA 1
ATOM 2465 C C . LYS B 1 129 ? -3.342 5.617 -14.625 1 58.5 129 LYS B C 1
ATOM 2467 O O . LYS B 1 129 ? -4.273 4.887 -14.281 1 58.5 129 LYS B O 1
ATOM 2472 N N . PRO B 1 130 ? -3.254 7.035 -14.648 1 49.81 130 PRO B N 1
ATOM 2473 C CA . PRO B 1 130 ? -4.609 7.512 -14.93 1 49.81 130 PRO B CA 1
ATOM 2474 C C . PRO B 1 130 ? -5.195 6.891 -16.203 1 49.81 130 PRO B C 1
ATOM 2476 O O . PRO B 1 130 ? -4.461 6.598 -17.141 1 49.81 130 PRO B O 1
ATOM 2479 N N . ARG B 1 131 ? -6.199 6.133 -16.141 1 48.62 131 ARG B N 1
ATOM 2480 C CA . ARG B 1 131 ? -6.879 5.457 -17.25 1 48.62 131 ARG B CA 1
ATOM 2481 C C . ARG B 1 131 ? -6.891 6.324 -18.5 1 48.62 131 ARG B C 1
ATOM 2483 O O . ARG B 1 131 ? -7.848 7.062 -18.734 1 48.62 131 ARG B O 1
ATOM 2490 N N . ASN B 1 132 ? -6.027 7.113 -18.594 1 42.59 132 ASN B N 1
ATOM 2491 C CA . ASN B 1 132 ? -6.23 7.832 -19.844 1 42.59 132 ASN B CA 1
ATOM 2492 C C . ASN B 1 132 ? -6.098 6.91 -21.062 1 42.59 132 ASN B C 1
ATOM 2494 O O . ASN B 1 132 ? -5.148 6.129 -21.141 1 42.59 132 ASN B O 1
ATOM 2498 N N . GLY B 1 133 ? -7.105 6.586 -21.812 1 41.03 133 GLY B N 1
ATOM 2499 C CA . GLY B 1 133 ? -7.668 6.016 -23.031 1 41.03 133 GLY B CA 1
ATOM 2500 C C . GLY B 1 133 ? -6.66 5.227 -23.844 1 41.03 133 GLY B C 1
ATOM 2501 O O . GLY B 1 133 ? -6.973 4.754 -24.938 1 41.03 133 GLY B O 1
ATOM 2502 N N . SER B 1 134 ? -5.449 5.703 -23.844 1 43.25 134 SER B N 1
ATOM 2503 C CA . SER B 1 134 ? -4.891 5.059 -25.031 1 43.25 134 SER B CA 1
ATOM 2504 C C . SER B 1 134 ? -4.695 3.564 -24.812 1 43.25 134 SER B C 1
ATOM 2506 O O . SER B 1 134 ? -4.078 3.152 -23.828 1 43.25 134 SER B O 1
ATOM 2508 N N . LEU B 1 135 ? -5.574 2.711 -25.266 1 41.31 135 LEU B N 1
ATOM 2509 C CA . LEU B 1 135 ? -5.691 1.274 -25.5 1 41.31 135 LEU B CA 1
ATOM 2510 C C . LEU B 1 135 ? -4.375 0.694 -26 1 41.31 135 LEU B C 1
ATOM 2512 O O . LEU B 1 135 ? -4.367 -0.349 -26.672 1 41.31 135 LEU B O 1
ATOM 2516 N N . VAL B 1 136 ? -3.32 1.504 -26.109 1 44.47 136 VAL B N 1
ATOM 2517 C CA . VAL B 1 136 ? -2.312 0.758 -26.859 1 44.47 136 VAL B CA 1
ATOM 2518 C C . VAL B 1 136 ? -1.96 -0.526 -26.109 1 44.47 136 VAL B C 1
ATOM 2520 O O . VAL B 1 136 ? -1.827 -0.521 -24.891 1 44.47 136 VAL B O 1
ATOM 2523 N N . ALA B 1 137 ? -2.053 -1.556 -26.734 1 48.12 137 ALA B N 1
ATOM 2524 C CA . ALA B 1 137 ? -1.71 -2.947 -26.453 1 48.12 137 ALA B CA 1
ATOM 2525 C C . ALA B 1 137 ? -0.392 -3.045 -25.703 1 48.12 137 ALA B C 1
ATOM 2527 O O . ALA B 1 137 ? 0.679 -3.123 -26.312 1 48.12 137 ALA B O 1
ATOM 2528 N N . SER B 1 138 ? -0.058 -2.158 -24.797 1 57.06 138 SER B N 1
ATOM 2529 C CA . SER B 1 138 ? 1.24 -2.32 -24.141 1 57.06 138 SER B CA 1
ATOM 2530 C C . SER B 1 138 ? 1.322 -3.643 -23.391 1 57.06 138 SER B C 1
ATOM 2532 O O . SER B 1 138 ? 0.297 -4.262 -23.094 1 57.06 138 SER B O 1
ATOM 2534 N N . SER B 1 139 ? 2.488 -4.258 -23.531 1 62.22 139 SER B N 1
ATOM 2535 C CA . SER B 1 139 ? 2.785 -5.5 -22.828 1 62.22 139 SER B CA 1
ATOM 2536 C C . SER B 1 139 ? 2.268 -5.461 -21.391 1 62.22 139 SER B C 1
ATOM 2538 O O . SER B 1 139 ? 2.434 -4.457 -20.688 1 62.22 139 SER B O 1
ATOM 2540 N N . SER B 1 140 ? 1.363 -6.391 -21.219 1 86.62 140 SER B N 1
ATOM 2541 C CA . SER B 1 140 ? 0.813 -6.516 -19.875 1 86.62 140 SER B CA 1
ATOM 2542 C C . SER B 1 140 ? 1.686 -7.41 -19 1 86.62 140 SER B C 1
ATOM 2544 O O . SER B 1 140 ? 1.97 -8.555 -19.359 1 86.62 140 SER B O 1
ATOM 2546 N N . TRP B 1 141 ? 2.361 -6.828 -18.094 1 91.75 141 TRP B N 1
ATOM 2547 C CA . TRP B 1 141 ? 3.273 -7.559 -17.219 1 91.75 141 TRP B CA 1
ATOM 2548 C C . TRP B 1 141 ? 2.859 -7.414 -15.758 1 91.75 141 TRP B C 1
ATOM 2550 O O . TRP B 1 141 ? 2.076 -6.527 -15.414 1 91.75 141 TRP B O 1
ATOM 2560 N N . ILE B 1 142 ? 3.367 -8.359 -14.945 1 93.62 142 ILE B N 1
ATOM 2561 C CA . ILE B 1 142 ? 3.322 -8.344 -13.492 1 93.62 142 ILE B CA 1
ATOM 2562 C C . ILE B 1 142 ? 4.742 -8.375 -12.93 1 93.62 142 ILE B C 1
ATOM 2564 O O . ILE B 1 142 ? 5.566 -9.188 -13.359 1 93.62 142 ILE B O 1
ATOM 2568 N N . ALA B 1 143 ? 5.078 -7.48 -12.07 1 95.06 143 ALA B N 1
ATOM 2569 C CA . ALA B 1 143 ? 6.379 -7.469 -11.406 1 95.06 143 ALA B CA 1
ATOM 2570 C C . ALA B 1 143 ? 6.246 -7.855 -9.938 1 95.06 143 ALA B C 1
ATOM 2572 O O . ALA B 1 143 ? 5.328 -7.398 -9.25 1 95.06 143 ALA B O 1
ATOM 2573 N N . ALA B 1 144 ? 7.078 -8.703 -9.5 1 95.38 144 ALA B N 1
ATOM 2574 C CA . ALA B 1 144 ? 7.145 -9.117 -8.102 1 95.38 144 ALA B CA 1
ATOM 2575 C C . ALA B 1 144 ? 8.5 -8.766 -7.488 1 95.38 144 ALA B C 1
ATOM 2577 O O . ALA B 1 144 ? 9.547 -9.125 -8.031 1 95.38 144 ALA B O 1
ATOM 2578 N N . GLY B 1 145 ? 8.43 -7.98 -6.438 1 95.38 145 GLY B N 1
ATOM 2579 C CA . GLY B 1 145 ? 9.617 -7.742 -5.629 1 95.38 145 GLY B CA 1
ATOM 2580 C C . GLY B 1 145 ? 9.789 -8.75 -4.512 1 95.38 145 GLY B C 1
ATOM 2581 O O . GLY B 1 145 ? 8.812 -9.172 -3.889 1 95.38 145 GLY B O 1
ATOM 2582 N N . LEU B 1 146 ? 11.047 -9.094 -4.25 1 92.88 146 LEU B N 1
ATOM 2583 C CA . LEU B 1 146 ? 11.328 -10.133 -3.266 1 92.88 146 LEU B CA 1
ATOM 2584 C C . LEU B 1 146 ? 12.086 -9.562 -2.07 1 92.88 146 LEU B C 1
ATOM 2586 O O . LEU B 1 146 ? 12.703 -8.5 -2.17 1 92.88 146 LEU B O 1
ATOM 2590 N N . SER B 1 147 ? 12.023 -10.273 -1.001 1 90.38 147 SER B N 1
ATOM 2591 C CA . SER B 1 147 ? 12.719 -9.875 0.217 1 90.38 147 SER B CA 1
ATOM 2592 C C . SER B 1 147 ? 14.234 -9.938 0.032 1 90.38 147 SER B C 1
ATOM 2594 O O . SER B 1 147 ? 14.984 -9.289 0.766 1 90.38 147 SER B O 1
ATOM 2596 N N . SER B 1 148 ? 14.695 -10.68 -0.935 1 89.81 148 SER B N 1
ATOM 2597 C CA . SER B 1 148 ? 16.125 -10.812 -1.21 1 89.81 148 SER B CA 1
ATOM 2598 C C . SER B 1 148 ? 16.641 -9.625 -2.02 1 89.81 148 SER B C 1
ATOM 2600 O O . SER B 1 148 ? 17.859 -9.469 -2.193 1 89.81 148 SER B O 1
ATOM 2602 N N . GLY B 1 149 ? 15.742 -8.852 -2.584 1 93.88 149 GLY B N 1
ATOM 2603 C CA . GLY B 1 149 ? 16.141 -7.707 -3.387 1 93.88 149 GLY B CA 1
ATOM 2604 C C . GLY B 1 149 ? 16 -7.945 -4.879 1 93.88 149 GLY B C 1
ATOM 2605 O O . GLY B 1 149 ? 16.188 -7.027 -5.68 1 93.88 149 GLY B O 1
ATOM 2606 N N . TYR B 1 150 ? 15.625 -9.156 -5.238 1 93.56 150 TYR B N 1
ATOM 2607 C CA . TYR B 1 150 ? 15.422 -9.469 -6.648 1 93.56 150 TYR B CA 1
ATOM 2608 C C . TYR B 1 150 ? 14.016 -9.07 -7.098 1 93.56 150 TYR B C 1
ATOM 2610 O O . TYR B 1 150 ? 13.078 -9.078 -6.301 1 93.56 150 TYR B O 1
ATOM 2618 N N . CYS B 1 151 ? 13.906 -8.75 -8.32 1 94.94 151 CYS B N 1
ATOM 2619 C CA . CYS B 1 151 ? 12.633 -8.516 -8.977 1 94.94 151 CYS B CA 1
ATOM 2620 C C . CYS B 1 151 ? 12.391 -9.531 -10.086 1 94.94 151 CYS B C 1
ATOM 2622 O O . CYS B 1 151 ? 13.328 -9.906 -10.805 1 94.94 151 CYS B O 1
ATOM 2624 N N . ARG B 1 152 ? 11.219 -10 -10.117 1 94.19 152 ARG B N 1
ATOM 2625 C CA . ARG B 1 152 ? 10.781 -10.875 -11.203 1 94.19 152 ARG B CA 1
ATOM 2626 C C . ARG B 1 152 ? 9.703 -10.203 -12.047 1 94.19 152 ARG B C 1
ATOM 2628 O O . ARG B 1 152 ? 8.781 -9.594 -11.516 1 94.19 152 ARG B O 1
ATOM 2635 N N . LEU B 1 153 ? 9.891 -10.344 -13.344 1 94.06 153 LEU B N 1
ATOM 2636 C CA . LEU B 1 153 ? 8.906 -9.844 -14.297 1 94.06 153 LEU B CA 1
ATOM 2637 C C . LEU B 1 153 ? 8.203 -11 -15.008 1 94.06 153 LEU B C 1
ATOM 2639 O O . LEU B 1 153 ? 8.859 -11.867 -15.586 1 94.06 153 LEU B O 1
ATOM 2643 N N . LEU B 1 154 ? 6.922 -11.008 -14.875 1 92.44 154 LEU B N 1
ATOM 2644 C CA . LEU B 1 154 ? 6.121 -12.062 -15.484 1 92.44 154 LEU B CA 1
ATOM 2645 C C . LEU B 1 154 ? 5.246 -11.508 -16.609 1 92.44 154 LEU B C 1
ATOM 2647 O O . LEU B 1 154 ? 4.77 -10.367 -16.516 1 92.44 154 LEU B O 1
ATOM 2651 N N . ASP B 1 155 ? 5.02 -12.328 -17.625 1 89.06 155 ASP B N 1
ATOM 2652 C CA . ASP B 1 155 ? 3.996 -12.023 -18.609 1 89.06 155 ASP B CA 1
ATOM 2653 C C . ASP B 1 155 ? 2.596 -12.25 -18.047 1 89.06 155 ASP B C 1
ATOM 2655 O O . ASP B 1 155 ? 2.301 -13.328 -17.531 1 89.06 155 ASP B O 1
ATOM 2659 N N . GLU B 1 156 ? 1.812 -11.273 -18.078 1 85.81 156 GLU B N 1
ATOM 2660 C CA . GLU B 1 156 ? 0.489 -11.344 -17.469 1 85.81 156 GLU B CA 1
ATOM 2661 C C . GLU B 1 156 ? -0.35 -12.461 -18.078 1 85.81 156 GLU B C 1
ATOM 2663 O O . GLU B 1 156 ? -1.12 -13.117 -17.375 1 85.81 156 GLU B O 1
ATOM 2668 N N . ARG B 1 157 ? -0.255 -12.695 -19.359 1 82.06 157 ARG B N 1
ATOM 2669 C CA . ARG B 1 157 ? -1.108 -13.641 -20.078 1 82.06 157 ARG B CA 1
ATOM 2670 C C . ARG B 1 157 ? -0.618 -15.07 -19.891 1 82.06 157 ARG B C 1
ATOM 2672 O O . ARG B 1 157 ? -1.399 -15.961 -19.547 1 82.06 157 ARG B O 1
ATOM 2679 N N . SER B 1 158 ? 0.639 -15.266 -20.094 1 81.12 158 SER B N 1
ATOM 2680 C CA . SER B 1 158 ? 1.171 -16.625 -20.047 1 81.12 158 SER B CA 1
ATOM 2681 C C . SER B 1 158 ? 1.594 -17.016 -18.641 1 81.12 158 SER B C 1
ATOM 2683 O O . SER B 1 158 ? 1.665 -18.188 -18.312 1 81.12 158 SER B O 1
ATOM 2685 N N . GLY B 1 159 ? 1.947 -15.984 -17.875 1 79 159 GLY B N 1
ATOM 2686 C CA . GLY B 1 159 ? 2.484 -16.234 -16.547 1 79 159 GLY B CA 1
ATOM 2687 C C . GLY B 1 159 ? 3.955 -16.594 -16.562 1 79 159 GLY B C 1
ATOM 2688 O O . GLY B 1 159 ? 4.531 -16.891 -15.508 1 79 159 GLY B O 1
ATOM 2689 N N . LYS B 1 160 ? 4.559 -16.625 -17.672 1 84.06 160 LYS B N 1
ATOM 2690 C CA . LYS B 1 160 ? 5.973 -17 -17.75 1 84.06 160 LYS B CA 1
ATOM 2691 C C . LYS B 1 160 ? 6.867 -15.852 -17.281 1 84.06 160 LYS B C 1
ATOM 2693 O O . LYS B 1 160 ? 6.504 -14.68 -17.406 1 84.06 160 LYS B O 1
ATOM 2698 N N . ILE B 1 161 ? 8.039 -16.25 -16.781 1 87.31 161 ILE B N 1
ATOM 2699 C CA . ILE B 1 161 ? 9.023 -15.258 -16.344 1 87.31 161 ILE B CA 1
ATOM 2700 C C . ILE B 1 161 ? 9.688 -14.625 -17.562 1 87.31 161 ILE B C 1
ATOM 2702 O O . ILE B 1 161 ? 10.195 -15.32 -18.438 1 87.31 161 ILE B O 1
ATOM 2706 N N . ILE B 1 162 ? 9.648 -13.32 -17.656 1 89.94 162 ILE B N 1
ATOM 2707 C CA . ILE B 1 162 ? 10.266 -12.523 -18.703 1 89.94 162 ILE B CA 1
ATOM 2708 C C . ILE B 1 162 ? 11.688 -12.156 -18.312 1 89.94 162 ILE B C 1
ATOM 2710 O O . ILE B 1 162 ? 12.609 -12.227 -19.125 1 89.94 162 ILE B O 1
ATOM 2714 N N . ALA B 1 163 ? 11.859 -11.805 -17.078 1 92.31 163 ALA B N 1
ATOM 2715 C CA . ALA B 1 163 ? 13.156 -11.328 -16.609 1 92.31 163 ALA B CA 1
ATOM 2716 C C . ALA B 1 163 ? 13.266 -11.453 -15.086 1 92.31 163 ALA B C 1
ATOM 2718 O O . ALA B 1 163 ? 12.25 -11.453 -14.383 1 92.31 163 ALA B O 1
ATOM 2719 N N . VAL B 1 164 ? 14.469 -11.672 -14.625 1 92.62 164 VAL B N 1
ATOM 2720 C CA . VAL B 1 164 ? 14.844 -11.641 -13.219 1 92.62 164 VAL B CA 1
ATOM 2721 C C . VAL B 1 164 ? 16.125 -10.82 -13.047 1 92.62 164 VAL B C 1
ATOM 2723 O O . VAL B 1 164 ? 17.094 -11.008 -13.789 1 92.62 164 VAL B O 1
ATOM 2726 N N . TRP B 1 165 ? 16.203 -9.883 -12.148 1 93.31 165 TRP B N 1
ATOM 2727 C CA . TRP B 1 165 ? 17.406 -9.102 -11.922 1 93.31 165 TRP B CA 1
ATOM 2728 C C . TRP B 1 165 ? 17.516 -8.664 -10.469 1 93.31 165 TRP B C 1
ATOM 2730 O O . TRP B 1 165 ? 16.516 -8.648 -9.742 1 93.31 165 TRP B O 1
ATOM 2740 N N . ARG B 1 166 ? 18.672 -8.438 -10.078 1 95.06 166 ARG B N 1
ATOM 2741 C CA . ARG B 1 166 ? 18.875 -7.867 -8.75 1 95.06 166 ARG B CA 1
ATOM 2742 C C . ARG B 1 166 ? 18.594 -6.371 -8.742 1 95.06 166 ARG B C 1
ATOM 2744 O O . ARG B 1 166 ? 19.406 -5.578 -9.227 1 95.06 166 ARG B O 1
ATOM 2751 N N . ALA B 1 167 ? 17.531 -5.957 -8.195 1 95.19 167 ALA B N 1
ATOM 2752 C CA . ALA B 1 167 ? 17.109 -4.559 -8.195 1 95.19 167 ALA B CA 1
ATOM 2753 C C . ALA B 1 167 ? 17.75 -3.793 -7.043 1 95.19 167 ALA B C 1
ATOM 2755 O O . ALA B 1 167 ? 18.078 -2.611 -7.18 1 95.19 167 ALA B O 1
ATOM 2756 N N . HIS B 1 168 ? 17.875 -4.422 -5.926 1 93.88 168 HIS B N 1
ATOM 2757 C CA . HIS B 1 168 ? 18.391 -3.793 -4.715 1 93.88 168 HIS B CA 1
ATOM 2758 C C . HIS B 1 168 ? 19.25 -4.762 -3.914 1 93.88 168 HIS B C 1
ATOM 2760 O O . HIS B 1 168 ? 19.281 -5.961 -4.203 1 93.88 168 HIS B O 1
ATOM 2766 N N . ASP B 1 169 ? 19.969 -4.25 -2.938 1 94.44 169 ASP B N 1
ATOM 2767 C CA . ASP B 1 169 ? 20.812 -5.07 -2.068 1 94.44 169 ASP B CA 1
ATOM 2768 C C . ASP B 1 169 ? 20.031 -5.562 -0.854 1 94.44 169 ASP B C 1
ATOM 2770 O O . ASP B 1 169 ? 20.578 -6.285 -0.014 1 94.44 169 ASP B O 1
ATOM 2774 N N . GLY B 1 170 ? 18.766 -5.195 -0.798 1 91.62 170 GLY B N 1
ATOM 2775 C CA . GLY B 1 170 ? 17.938 -5.59 0.329 1 91.62 170 GLY B CA 1
ATOM 2776 C C . GLY B 1 170 ? 16.469 -5.746 -0.033 1 91.62 170 GLY B C 1
ATOM 2777 O O . GLY B 1 170 ? 16.109 -5.703 -1.211 1 91.62 170 GLY B O 1
ATOM 2778 N N . HIS B 1 171 ? 15.625 -5.977 0.983 1 90.06 171 HIS B N 1
ATOM 2779 C CA . HIS B 1 171 ? 14.188 -6.207 0.89 1 90.06 171 HIS B CA 1
ATOM 2780 C C . HIS B 1 171 ? 13.508 -5.109 0.074 1 90.06 171 HIS B C 1
ATOM 2782 O O . HIS B 1 171 ? 13.602 -3.93 0.412 1 90.06 171 HIS B O 1
ATOM 2788 N N . ILE B 1 172 ? 12.859 -5.527 -1.039 1 92.62 172 ILE B N 1
ATOM 2789 C CA . ILE B 1 172 ? 12.094 -4.562 -1.822 1 92.62 172 ILE B CA 1
ATOM 2790 C C . ILE B 1 172 ? 10.797 -4.219 -1.094 1 92.62 172 ILE B C 1
ATOM 2792 O O . ILE B 1 172 ? 10.023 -5.109 -0.726 1 92.62 172 ILE B O 1
ATOM 2796 N N . THR B 1 173 ? 10.523 -2.955 -0.849 1 90.06 173 THR B N 1
ATOM 2797 C CA . THR B 1 173 ? 9.391 -2.551 -0.025 1 90.06 173 THR B CA 1
ATOM 2798 C C . THR B 1 173 ? 8.188 -2.199 -0.895 1 90.06 173 THR B C 1
ATOM 2800 O O . THR B 1 173 ? 7.039 -2.371 -0.476 1 90.06 173 THR B O 1
ATOM 2803 N N . LYS B 1 174 ? 8.406 -1.691 -2.037 1 91.31 174 LYS B N 1
ATOM 2804 C CA . LYS B 1 174 ? 7.297 -1.303 -2.908 1 91.31 174 LYS B CA 1
ATOM 2805 C C . LYS B 1 174 ? 7.727 -1.299 -4.375 1 91.31 174 LYS B C 1
ATOM 2807 O O . LYS B 1 174 ? 8.883 -0.999 -4.688 1 91.31 174 LYS B O 1
ATOM 2812 N N . LEU B 1 175 ? 6.836 -1.642 -5.207 1 92.19 175 LEU B N 1
ATOM 2813 C CA . LEU B 1 175 ? 6.938 -1.499 -6.656 1 92.19 175 LEU B CA 1
ATOM 2814 C C . LEU B 1 175 ? 5.816 -0.62 -7.195 1 92.19 175 LEU B C 1
ATOM 2816 O O . LEU B 1 175 ? 4.684 -0.681 -6.707 1 92.19 175 LEU B O 1
ATOM 2820 N N . ALA B 1 176 ? 6.117 0.152 -8.117 1 88.69 176 ALA B N 1
ATOM 2821 C CA . ALA B 1 176 ? 5.129 0.96 -8.828 1 88.69 176 ALA B CA 1
ATOM 2822 C C . ALA B 1 176 ? 5.523 1.146 -10.289 1 88.69 176 ALA B C 1
ATOM 2824 O O . ALA B 1 176 ? 6.703 1.046 -10.641 1 88.69 176 ALA B O 1
ATOM 2825 N N . SER B 1 177 ? 4.562 1.376 -11.094 1 87.81 177 SER B N 1
ATOM 2826 C CA . SER B 1 177 ? 4.805 1.589 -12.516 1 87.81 177 SER B CA 1
ATOM 2827 C C . SER B 1 177 ? 4.387 2.992 -12.945 1 87.81 177 SER B C 1
ATOM 2829 O O . SER B 1 177 ? 3.236 3.213 -13.328 1 87.81 177 SER B O 1
ATOM 2831 N N . PRO B 1 178 ? 5.402 3.91 -12.914 1 82.25 178 PRO B N 1
ATOM 2832 C CA . PRO B 1 178 ? 5.055 5.266 -13.352 1 82.25 178 PRO B CA 1
ATOM 2833 C C . PRO B 1 178 ? 4.594 5.32 -14.805 1 82.25 178 PRO B C 1
ATOM 2835 O O . PRO B 1 178 ? 3.762 6.164 -15.156 1 82.25 178 PRO B O 1
ATOM 2838 N N . GLU B 1 179 ? 5.152 4.477 -15.633 1 81.31 179 GLU B N 1
ATOM 2839 C CA . GLU B 1 179 ? 4.789 4.242 -17.031 1 81.31 179 GLU B CA 1
ATOM 2840 C C . GLU B 1 179 ? 4.812 2.754 -17.359 1 81.31 179 GLU B C 1
ATOM 2842 O O . GLU B 1 179 ? 5.418 1.96 -16.641 1 81.31 179 GLU B O 1
ATOM 2847 N N . ASP B 1 180 ? 4.141 2.41 -18.438 1 82.56 180 ASP B N 1
ATOM 2848 C CA . ASP B 1 180 ? 3.992 0.999 -18.781 1 82.56 180 ASP B CA 1
ATOM 2849 C C . ASP B 1 180 ? 5.355 0.333 -18.953 1 82.56 180 ASP B C 1
ATOM 2851 O O . ASP B 1 180 ? 5.5 -0.869 -18.719 1 82.56 180 ASP B O 1
ATOM 2855 N N . HIS B 1 181 ? 6.344 1.158 -19.344 1 87.62 181 HIS B N 1
ATOM 2856 C CA . HIS B 1 181 ? 7.641 0.552 -19.609 1 87.62 181 HIS B CA 1
ATOM 2857 C C . HIS B 1 181 ? 8.625 0.828 -18.484 1 87.62 181 HIS B C 1
ATOM 2859 O O . HIS B 1 181 ? 9.812 0.516 -18.594 1 87.62 181 HIS B O 1
ATOM 2865 N N . LEU B 1 182 ? 8.219 1.405 -17.406 1 89 182 LEU B N 1
ATOM 2866 C CA . LEU B 1 182 ? 9.094 1.742 -16.297 1 89 182 LEU B CA 1
ATOM 2867 C C . LEU B 1 182 ? 8.586 1.117 -14.992 1 89 182 LEU B C 1
ATOM 2869 O O . LEU B 1 182 ? 7.375 1.09 -14.75 1 89 182 LEU B O 1
ATOM 2873 N N . ILE B 1 183 ? 9.5 0.649 -14.148 1 91.38 183 ILE B N 1
ATOM 2874 C CA . ILE B 1 183 ? 9.211 0.214 -12.789 1 91.38 183 ILE B CA 1
ATOM 2875 C C . ILE B 1 183 ? 10.047 1.025 -11.797 1 91.38 183 ILE B C 1
ATOM 2877 O O . ILE B 1 183 ? 11.25 1.186 -11.984 1 91.38 183 ILE B O 1
ATOM 2881 N N . ALA B 1 184 ? 9.406 1.661 -10.883 1 91.25 184 ALA B N 1
ATOM 2882 C CA . ALA B 1 184 ? 10.086 2.234 -9.727 1 91.25 184 ALA B CA 1
ATOM 2883 C C . ALA B 1 184 ? 10.078 1.262 -8.555 1 91.25 184 ALA B C 1
ATOM 2885 O O . ALA B 1 184 ? 9.055 0.653 -8.242 1 91.25 184 ALA B O 1
ATOM 2886 N N . SER B 1 185 ? 11.203 1.052 -7.902 1 92.56 185 SER B N 1
ATOM 2887 C CA . SER B 1 185 ? 11.305 0.149 -6.762 1 92.56 185 SER B CA 1
ATOM 2888 C C . SER B 1 185 ? 11.992 0.826 -5.578 1 92.56 185 SER B C 1
ATOM 2890 O O . SER B 1 185 ? 12.93 1.6 -5.762 1 92.56 185 SER B O 1
ATOM 2892 N N . SER B 1 186 ? 11.477 0.603 -4.418 1 88.94 186 SER B N 1
ATOM 2893 C CA . SER B 1 186 ? 12.109 1.029 -3.174 1 88.94 186 SER B CA 1
ATOM 2894 C C . SER B 1 186 ? 12.539 -0.168 -2.332 1 88.94 186 SER B C 1
ATOM 2896 O O . SER B 1 186 ? 12.016 -1.271 -2.5 1 88.94 186 SER B O 1
ATOM 2898 N N . SER B 1 187 ? 13.445 0.129 -1.397 1 88.69 187 SER B N 1
ATOM 2899 C CA . SER B 1 187 ? 14.008 -0.965 -0.614 1 88.69 187 SER B CA 1
ATOM 2900 C C . SER B 1 187 ? 14.391 -0.502 0.787 1 88.69 187 SER B C 1
ATOM 2902 O O . SER B 1 187 ? 14.508 0.699 1.04 1 88.69 187 SER B O 1
ATOM 2904 N N . LEU B 1 188 ? 14.562 -1.491 1.629 1 83.94 188 LEU B N 1
ATOM 2905 C CA . LEU B 1 188 ? 15.039 -1.217 2.979 1 83.94 188 LEU B CA 1
ATOM 2906 C C . LEU B 1 188 ? 16.5 -0.77 2.957 1 83.94 188 LEU B C 1
ATOM 2908 O O . LEU B 1 188 ? 17 -0.245 3.951 1 83.94 188 LEU B O 1
ATOM 2912 N N . ASP B 1 189 ? 17.172 -0.942 1.883 1 82 189 ASP B N 1
ATOM 2913 C CA . ASP B 1 189 ? 18.531 -0.419 1.782 1 82 189 ASP B CA 1
ATOM 2914 C C . ASP B 1 189 ? 18.516 1.092 1.558 1 82 189 ASP B C 1
ATOM 2916 O O . ASP B 1 189 ? 19.562 1.696 1.333 1 82 189 ASP B O 1
ATOM 2920 N N . LYS B 1 190 ? 17.328 1.689 1.541 1 78.81 190 LYS B N 1
ATOM 2921 C CA . LYS B 1 190 ? 17.078 3.125 1.515 1 78.81 190 LYS B CA 1
ATOM 2922 C C . LYS B 1 190 ? 17.344 3.707 0.128 1 78.81 190 LYS B C 1
ATOM 2924 O O . LYS B 1 190 ? 17.688 4.883 -0.002 1 78.81 190 LYS B O 1
ATOM 2929 N N . THR B 1 191 ? 17.219 2.881 -0.886 1 84.31 191 THR B N 1
ATOM 2930 C CA . THR B 1 191 ? 17.375 3.369 -2.252 1 84.31 191 THR B CA 1
ATOM 2931 C C . THR B 1 191 ? 16.031 3.301 -3 1 84.31 191 THR B C 1
ATOM 2933 O O . THR B 1 191 ? 15.164 2.504 -2.65 1 84.31 191 THR B O 1
ATOM 2936 N N . LEU B 1 192 ? 15.859 4.211 -3.953 1 88.81 192 LEU B N 1
ATOM 2937 C CA . LEU B 1 192 ? 14.828 4.164 -4.98 1 88.81 192 LEU B CA 1
ATOM 2938 C C . LEU B 1 192 ? 15.445 4.074 -6.371 1 88.81 192 LEU B C 1
ATOM 2940 O O . LEU B 1 192 ? 16.344 4.859 -6.711 1 88.81 192 LEU B O 1
ATOM 2944 N N . ARG B 1 193 ? 15.031 3.139 -7.121 1 92.75 193 ARG B N 1
ATOM 2945 C CA . ARG B 1 193 ? 15.594 2.924 -8.445 1 92.75 193 ARG B CA 1
ATOM 2946 C C . ARG B 1 193 ? 14.5 2.834 -9.5 1 92.75 193 ARG B C 1
ATOM 2948 O O . ARG B 1 193 ? 13.375 2.426 -9.203 1 92.75 193 ARG B O 1
ATOM 2955 N N . ILE B 1 194 ? 14.852 3.248 -10.695 1 92.06 194 ILE B N 1
ATOM 2956 C CA . ILE B 1 194 ? 13.961 3.17 -11.844 1 92.06 194 ILE B CA 1
ATOM 2957 C C . ILE B 1 194 ? 14.531 2.188 -12.867 1 92.06 194 ILE B C 1
ATOM 2959 O O . ILE B 1 194 ? 15.719 2.234 -13.195 1 92.06 194 ILE B O 1
ATOM 2963 N N . TRP B 1 195 ? 13.688 1.307 -13.312 1 92.81 195 TRP B N 1
ATOM 2964 C CA . TRP B 1 195 ? 14.078 0.289 -14.281 1 92.81 195 TRP B CA 1
ATOM 2965 C C . TRP B 1 195 ? 13.312 0.448 -15.586 1 92.81 195 TRP B C 1
ATOM 2967 O O . TRP B 1 195 ? 12.078 0.458 -15.586 1 92.81 195 TRP B O 1
ATOM 2977 N N . ASP B 1 196 ? 13.984 0.586 -16.641 1 91.44 196 ASP B N 1
ATOM 2978 C CA . ASP B 1 196 ? 13.398 0.621 -17.969 1 91.44 196 ASP B CA 1
ATOM 2979 C C . ASP B 1 196 ? 13.273 -0.786 -18.562 1 91.44 196 ASP B C 1
ATOM 2981 O O . ASP B 1 196 ? 14.281 -1.415 -18.891 1 91.44 196 ASP B O 1
ATOM 2985 N N . LEU B 1 197 ? 12.086 -1.216 -18.75 1 90.12 197 LEU B N 1
ATOM 2986 C CA . LEU B 1 197 ? 11.82 -2.598 -19.125 1 90.12 197 LEU B CA 1
ATOM 2987 C C . LEU B 1 197 ? 12.156 -2.83 -20.594 1 90.12 197 LEU B C 1
ATOM 2989 O O . LEU B 1 197 ? 12.25 -3.975 -21.047 1 90.12 197 LEU B O 1
ATOM 2993 N N . ARG B 1 198 ? 12.289 -1.79 -21.344 1 87.25 198 ARG B N 1
ATOM 2994 C CA . ARG B 1 198 ? 12.648 -1.927 -22.75 1 87.25 198 ARG B CA 1
ATOM 2995 C C . ARG B 1 198 ? 14.094 -2.391 -22.906 1 87.25 198 ARG B C 1
ATOM 2997 O O . ARG B 1 198 ? 14.5 -2.807 -23.984 1 87.25 198 ARG B O 1
ATOM 3004 N N . ARG B 1 199 ? 14.766 -2.42 -21.844 1 80.75 199 ARG B N 1
ATOM 3005 C CA . ARG B 1 199 ? 16.156 -2.855 -21.875 1 80.75 199 ARG B CA 1
ATOM 3006 C C . ARG B 1 199 ? 16.266 -4.348 -21.578 1 80.75 199 ARG B C 1
ATOM 3008 O O . ARG B 1 199 ? 17.359 -4.914 -21.641 1 80.75 199 ARG B O 1
ATOM 3015 N N . TYR B 1 200 ? 15.164 -4.977 -21.25 1 68.69 200 TYR B N 1
ATOM 3016 C CA . TYR B 1 200 ? 15.164 -6.395 -20.906 1 68.69 200 TYR B CA 1
ATOM 3017 C C . TYR B 1 200 ? 14.414 -7.211 -21.953 1 68.69 200 TYR B C 1
ATOM 3019 O O . TYR B 1 200 ? 13.492 -6.711 -22.594 1 68.69 200 TYR B O 1
#

Secondary structure (DSSP, 8-state):
-EEEEGGGTEEEEESBSEEEEETTT--EEEEE---TTTS------S-----------TTGGGGGGG-TTSEEEEEEETTTTEEEEEETTS-EEEEETTTTEEEEEEPPPGGGGGS---EEEEEETTTTS---S-------EEEEEETTSEEEEEETTT--EEEEEE--SS-EEEEEEEETTEEEEEETTS-EEEEEGGG-/-EEEETTTTEEEEESBSEEEEETTT--EEEEE---TTTS------S-----------TTGGGGGGG-TTSEEEEEEETTTTEEEEEETTS-EEEEETTTTEEEEEEPPPHHHHTS---EEEEEETTTTS---S-------EEEEEETTSEEEEEETTT--EEEEEE--SS-EEEEEEEETTEEEEEETTS-EEEEEGGG-